Protein AF-0000000067514365 (afdb_homodimer)

InterPro domains:
  IPR003812 Fido domain [PF02661] (115-227)
  IPR003812 Fido domain [PS51459] (115-274)
  IPR025230 Domain of unknown function DUF4172 [PF13776] (6-87)
  IPR036388 Winged helix-like DNA-binding domain superfamily [G3DSA:1.10.10.10] (325-371)
  IPR036390 Winged helix DNA-binding domain superfamily [SSF46785] (273-370)
  IPR036597 Fido-like domain superfamily [G3DSA:1.10.3290.10] (51-293)
  IPR036597 Fido-like domain superfamily [SSF140931] (101-297)
  IPR040198 Fido domain-containing protein [PTHR13504] (6-370)

Nearest PDB structures (foldseek):
  8cil-assembly1_B  TM=9.320E-01  e=9.226E-26  Coxiella burnetii
  8cil-assembly1_A  TM=8.436E-01  e=1.107E-25  Coxiella burnetii
  3eqx-assembly1_B  TM=5.950E-01  e=3.677E-10  Shewanella oneidensis
  3eqx-assembly1_A  TM=6.154E-01  e=9.588E-10  Shewanella oneidensis
  3zcn-assembly2_B  TM=5.940E-01  e=2.867E-09  Shewanella oneidensis

Radius of gyration: 31.1 Å; Cα contacts (8 Å, |Δi|>4): 1027; chains: 2; bounding box: 82×91×63 Å

Sequence (752 aa):
MSEHLWIWQQPDWPFFSWDEERIAPLLRACAKAQGQLLGMSGAVAGDTGMQEVLDTLLQNIITSSAIEGEQLNVGSVRSSLARRLGIADKGKLSPRSEGLAELMLDAIRGHAQALDLQRLYDWHRWLFTAEDNSVSGRILAGQLRGDDPMQVVSGRLDRPKVHFEAPPRPVLSRQLDDFIDWFATSQNDQRLDPFIRAGIAHFWFLTLHPFDDGNGRLTRALTDLALAQGDQQAIRLFAMSASILDDRTGYYRVLEASQKSTTDITQWLEWFLRTLLSSIEHALARIERVLAKTRFWQLHTRDGLSAEQVKVLNRLLDGGERGFEEGLSAAQYQAVAKVSKATATRHLSALLANNCLVRLPGGGRSTRYQINWSALMSEHLWIWQQPDWPFFSWDEERIAPLLRACAKAQGQLLGMSGAVAGDTGMQEVLDTLLQNIITSSAIEGEQLNVGSVRSSLARRLGIADKGKLSPRSEGLAELMLDAIRGHAQALDLQRLYDWHRWLFTAEDNSVSGRILAGQLRGDDPMQVVSGRLDRPKVHFEAPPRPVLSRQLDDFIDWFATSQNDQRLDPFIRAGIAHFWFLTLHPFDDGNGRLTRALTDLALAQGDQQAIRLFAMSASILDDRTGYYRVLEASQKSTTDITQWLEWFLRTLLSSIEHALARIERVLAKTRFWQLHTRDGLSAEQVKVLNRLLDGGERGFEEGLSAAQYQAVAKVSKATATRHLSALLANNCLVRLPGGGRSTRYQINWSAL

Organism: Pseudomonas syringae pv. tomato (strain ATCC BAA-871 / DC3000) (NCBI:txid223283)

Foldseek 3Di:
DPPFDFQCRFPCPPPFDEDCVLQVVLLVLLVVLLVLLVVLLVVQDDPRSLVLLLVQLLLQLQLLCVLVVDGDDSQQLSQLLCVVSVHDDDTDHDQLSVLSNCLLCCLQVVLVDADDLQVLLSNQCSNQPPVNCVPDPNFPRSAFDDQDWDFDWDDDPVDIDTLATADGPVCLVVLVVVLSVCLVVVLPPPVDDLLVSLLSQLLSQLRNQGGPDDSSVSSLSNSLSSVSSVPSPSSSQWRLSNLCSVVSVVLSVLSSVQRSDYSHSHSSSSVSSVSSSVRSVVSVVQSVLVVLVVVLCVLCVPVPADPLLVQLLVLCSNDDPSNPPVFAFLVNSCVRSVDDSVVSVVNVVSCVVSQQWDWDPDDDRPIGIHGNSVVD/DPPFDFQCRFPCPPPFDEDCVLQVVLLVLLVVLLVLLVVLLVVQDDPRSLVLLLVQLLLQLQLLCVLVVDGDDSQQLSQLLCVVSVHDDDTDHDLLSVLSNCLLCCLQVVLVDADDLQVLLSNQCSNQPPVNCVPPPNFPRSAFDDQDWDFDWDDDPVDIDTLATADGPVCLVVLVVVLSVCLVVVLPPPVDDLLVSLLSQLLSQLRNQGGPDDSSVSSLSNSLSSVSSVPSPSSSQWRLSNLCSVVSVVLSVLSSVQRSDYSHSHSSSSVSSVSSSVRSVVSSVQSVLVVLVVVLCVLCVPVPADPLLVQLLVLCSNDDPSNPPVFAFLVNSCVRSVDDSVVSVVSVVSCVVSQQWDWDPDDDRPIGIHGNSVVD

Structure (mmCIF, N/CA/C/O backbone):
data_AF-0000000067514365-model_v1
#
loop_
_entity.id
_entity.type
_entity.pdbx_description
1 polymer 'Fic family protein'
#
loop_
_atom_site.group_PDB
_atom_site.id
_atom_site.type_symbol
_atom_site.label_atom_id
_atom_site.label_alt_id
_atom_site.label_comp_id
_atom_site.label_asym_id
_atom_site.label_entity_id
_atom_site.label_seq_id
_atom_site.pdbx_PDB_ins_code
_atom_site.Cartn_x
_atom_site.Cartn_y
_atom_site.Cartn_z
_atom_site.occupancy
_atom_site.B_iso_or_equiv
_atom_site.auth_seq_id
_atom_site.auth_comp_id
_atom_site.auth_asym_id
_atom_site.auth_atom_id
_atom_site.pdbx_PDB_model_num
ATOM 1 N N . MET A 1 1 ? -37.688 29.484 12.352 1 36.41 1 MET A N 1
ATOM 2 C CA . MET A 1 1 ? -36.312 29.031 12.258 1 36.41 1 MET A CA 1
ATOM 3 C C . MET A 1 1 ? -36.219 27.516 12.32 1 36.41 1 MET A C 1
ATOM 5 O O . MET A 1 1 ? -36.688 26.906 13.281 1 36.41 1 MET A O 1
ATOM 9 N N . SER A 1 2 ? -36.469 26.812 11.398 1 45.72 2 SER A N 1
ATOM 10 C CA . SER A 1 2 ? -36.719 25.375 11.344 1 45.72 2 SER A CA 1
ATOM 11 C C . SER A 1 2 ? -35.75 24.594 12.211 1 45.72 2 SER A C 1
ATOM 13 O O . SER A 1 2 ? -34.531 24.734 12.07 1 45.72 2 SER A O 1
ATOM 15 N N . GLU A 1 3 ? -36 24.172 13.469 1 59.94 3 GLU A N 1
ATOM 16 C CA . GLU A 1 3 ? -35.344 23.641 14.641 1 59.94 3 GLU A CA 1
ATOM 17 C C . GLU A 1 3 ? -34.594 22.359 14.305 1 59.94 3 GLU A C 1
ATOM 19 O O . GLU A 1 3 ? -35.188 21.281 14.219 1 59.94 3 GLU A O 1
ATOM 24 N N . HIS A 1 4 ? -33.625 22.359 13.391 1 77.62 4 HIS A N 1
ATOM 25 C CA . HIS A 1 4 ? -32.875 21.141 13.094 1 77.62 4 HIS A CA 1
ATOM 26 C C . HIS A 1 4 ? -32.188 20.594 14.344 1 77.62 4 HIS A C 1
ATOM 28 O O . HIS A 1 4 ? -31.828 21.344 15.242 1 77.62 4 HIS A O 1
ATOM 34 N N . LEU A 1 5 ? -32.469 19.312 14.492 1 89.62 5 LEU A N 1
ATOM 35 C CA . LEU A 1 5 ? -31.75 18.609 15.555 1 89.62 5 LEU A CA 1
ATOM 36 C C . LEU A 1 5 ? -30.281 18.422 15.203 1 89.62 5 LEU A C 1
ATOM 38 O O . LEU A 1 5 ? -29.953 18.047 14.086 1 89.62 5 LEU A O 1
ATOM 42 N N . TRP A 1 6 ? -29.516 18.859 16.125 1 94.62 6 TRP A N 1
ATOM 43 C CA . TRP A 1 6 ? -28.094 18.547 15.977 1 94.62 6 TRP A CA 1
ATOM 44 C C . TRP A 1 6 ? -27.859 17.047 16.109 1 94.62 6 TRP A C 1
ATOM 46 O O . TRP A 1 6 ? -28.656 16.328 16.734 1 94.62 6 TRP A O 1
ATOM 56 N N . ILE A 1 7 ? -26.797 16.547 15.578 1 96.62 7 ILE A N 1
ATOM 57 C CA . ILE A 1 7 ? -26.531 15.109 15.508 1 96.62 7 ILE A CA 1
ATOM 58 C C . ILE A 1 7 ? -26.5 14.516 16.922 1 96.62 7 ILE A C 1
ATOM 60 O O . ILE A 1 7 ? -26.953 13.391 17.141 1 96.62 7 ILE A O 1
ATOM 64 N N . TRP A 1 8 ? -25.984 15.273 17.922 1 96 8 TRP A N 1
ATOM 65 C CA . TRP A 1 8 ? -25.828 14.75 19.281 1 96 8 TRP A CA 1
ATOM 66 C C . TRP A 1 8 ? -27.188 14.648 19.969 1 96 8 TRP A C 1
ATOM 68 O O . TRP A 1 8 ? -27.297 14.047 21.047 1 96 8 TRP A O 1
ATOM 78 N N . GLN A 1 9 ? -28.203 15.18 19.359 1 95.44 9 GLN A N 1
ATOM 79 C CA . GLN A 1 9 ? -29.562 15.109 19.891 1 95.44 9 GLN A CA 1
ATOM 80 C C . GLN A 1 9 ? -30.344 13.953 19.266 1 95.44 9 GLN A C 1
ATOM 82 O O . GLN A 1 9 ? -31.469 13.672 19.656 1 95.44 9 GLN A O 1
ATOM 87 N N . GLN A 1 10 ? -29.734 13.297 18.266 1 95 10 GLN A N 1
ATOM 88 C CA . GLN A 1 10 ? -30.406 12.188 17.578 1 95 10 GLN A CA 1
ATOM 89 C C . GLN A 1 10 ? -30.5 10.961 18.484 1 95 10 GLN A C 1
ATOM 91 O O . GLN A 1 10 ? -29.594 10.711 19.297 1 95 10 GLN A O 1
ATOM 96 N N . PRO A 1 11 ? -31.453 10.172 18.297 1 93.56 11 PRO A N 1
ATOM 97 C CA . PRO A 1 11 ? -31.672 9.023 19.172 1 93.56 11 PRO A CA 1
ATOM 98 C C . PRO A 1 11 ? -30.547 7.996 19.109 1 93.56 11 PRO A C 1
ATOM 100 O O . PRO A 1 11 ? -30.219 7.352 20.109 1 93.56 11 PRO A O 1
ATOM 103 N N . ASP A 1 12 ? -29.906 7.805 18 1 95 12 ASP A N 1
ATOM 104 C CA . ASP A 1 12 ? -28.891 6.777 17.812 1 95 12 ASP A CA 1
ATOM 105 C C . ASP A 1 12 ? -27.5 7.301 18.172 1 95 12 ASP A C 1
ATOM 107 O O . ASP A 1 12 ? -26.5 6.586 18.047 1 95 12 ASP A O 1
ATOM 111 N N . TRP A 1 13 ? -27.453 8.602 18.672 1 95.81 13 TRP A N 1
ATOM 112 C CA . TRP A 1 13 ? -26.172 9.164 19.078 1 95.81 13 TRP A CA 1
ATOM 113 C C . TRP A 1 13 ? -25.609 8.422 20.281 1 95.81 13 TRP A C 1
ATOM 115 O O . TRP A 1 13 ? -26.328 8.133 21.234 1 95.81 13 TRP A O 1
ATOM 125 N N . PRO A 1 14 ? -24.2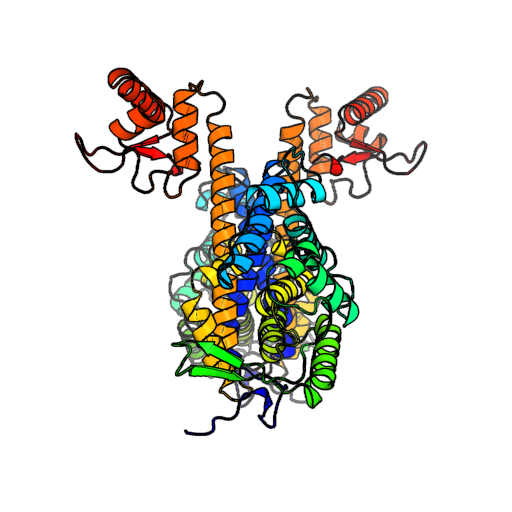81 8.023 20.094 1 96.88 14 PRO A N 1
ATOM 126 C CA . PRO A 1 14 ? -23.219 8.281 19.125 1 96.88 14 PRO A CA 1
ATOM 127 C C . PRO A 1 14 ? -22.891 7.07 18.25 1 96.88 14 PRO A C 1
ATOM 129 O O . PRO A 1 14 ? -21.734 6.828 17.938 1 96.88 14 PRO A O 1
ATOM 132 N N . PHE A 1 15 ? -23.906 6.207 18.016 1 97.12 15 PHE A N 1
ATOM 133 C CA . PHE A 1 15 ? -23.688 5.012 17.203 1 97.12 15 PHE A CA 1
ATOM 134 C C . PHE A 1 15 ? -23.703 5.355 15.727 1 97.12 15 PHE A C 1
ATOM 136 O O . PHE A 1 15 ? -24.766 5.348 15.094 1 97.12 15 PHE A O 1
ATOM 143 N N . PHE A 1 16 ? -22.578 5.48 15.125 1 97.88 16 PHE A N 1
ATOM 144 C CA . PHE A 1 16 ? -22.422 5.938 13.75 1 97.88 16 PHE A CA 1
ATOM 145 C C . PHE A 1 16 ? -22.609 4.781 12.773 1 97.88 16 PHE A C 1
ATOM 147 O O . PHE A 1 16 ? -22.281 3.633 13.094 1 97.88 16 PHE A O 1
ATOM 154 N N . SER A 1 17 ? -23.141 5.102 11.648 1 97.62 17 SER A N 1
ATOM 155 C CA . SER A 1 17 ? -23.25 4.184 10.523 1 97.62 17 SER A CA 1
ATOM 156 C C . SER A 1 17 ? -22.75 4.828 9.234 1 97.62 17 SER A C 1
ATOM 158 O O . SER A 1 17 ? -22.562 6.047 9.172 1 97.62 17 SER A O 1
ATOM 160 N N . TRP A 1 18 ? -22.453 3.971 8.219 1 97.56 18 TRP A N 1
ATOM 161 C CA . TRP A 1 18 ? -22.031 4.484 6.926 1 97.56 18 TRP A CA 1
ATOM 162 C C . TRP A 1 18 ? -22.266 3.449 5.828 1 97.56 18 TRP A C 1
ATOM 164 O O . TRP A 1 18 ? -22.438 2.264 6.113 1 97.56 18 TRP A O 1
ATOM 174 N N . ASP A 1 19 ? -22.312 3.938 4.641 1 96.75 19 ASP A N 1
ATOM 175 C CA . ASP A 1 19 ? -22.469 3.1 3.455 1 96.75 19 ASP A CA 1
ATOM 176 C C . ASP A 1 19 ? -21.141 2.436 3.074 1 96.75 19 ASP A C 1
ATOM 178 O O . ASP A 1 19 ? -20.281 3.066 2.461 1 96.75 19 ASP A O 1
ATOM 182 N N . GLU A 1 20 ? -21.047 1.169 3.303 1 94.19 20 GLU A N 1
ATOM 183 C CA . GLU A 1 20 ? -19.797 0.43 3.094 1 94.19 20 GLU A CA 1
ATOM 184 C C . GLU A 1 20 ? -19.406 0.421 1.621 1 94.19 20 GLU A C 1
ATOM 186 O O . GLU A 1 20 ? -18.219 0.476 1.291 1 94.19 20 GLU A O 1
ATOM 191 N N . GLU A 1 21 ? -20.328 0.314 0.742 1 92.19 21 GLU A N 1
ATOM 192 C CA . GLU A 1 21 ? -20.047 0.24 -0.69 1 92.19 21 GLU A CA 1
ATOM 193 C C . GLU A 1 21 ? -19.406 1.525 -1.194 1 92.19 21 GLU A C 1
ATOM 195 O O . GLU A 1 21 ? -18.562 1.491 -2.098 1 92.19 21 GLU A O 1
ATOM 200 N N . ARG A 1 22 ? -19.781 2.611 -0.624 1 94.75 22 ARG A N 1
ATOM 201 C CA . ARG A 1 22 ? -19.25 3.908 -1.03 1 94.75 22 ARG A CA 1
ATOM 202 C C . ARG A 1 22 ? -17.875 4.156 -0.415 1 94.75 22 ARG A C 1
ATOM 204 O O . ARG A 1 22 ? -17.047 4.836 -1.008 1 94.75 22 ARG A O 1
ATOM 211 N N . ILE A 1 23 ? -17.656 3.572 0.75 1 97.19 23 ILE A N 1
ATOM 212 C CA . ILE A 1 23 ? -16.469 3.885 1.534 1 97.19 23 ILE A CA 1
ATOM 213 C C . ILE A 1 23 ? -15.344 2.922 1.167 1 97.19 23 ILE A C 1
ATOM 215 O O . ILE A 1 23 ? -14.172 3.299 1.176 1 97.19 23 ILE A O 1
ATOM 219 N N . ALA A 1 24 ? -15.641 1.715 0.726 1 95.81 24 ALA A N 1
ATOM 220 C CA . ALA A 1 24 ? -14.688 0.618 0.565 1 95.81 24 ALA A CA 1
ATOM 221 C C . ALA A 1 24 ? -13.609 0.969 -0.461 1 95.81 24 ALA A C 1
ATOM 223 O O . ALA A 1 24 ? -12.422 0.778 -0.211 1 95.81 24 ALA A O 1
ATOM 224 N N . PRO A 1 25 ? -13.992 1.545 -1.65 1 95.5 25 PRO A N 1
ATOM 225 C CA . PRO A 1 25 ? -12.945 1.873 -2.621 1 95.5 25 PRO A CA 1
ATOM 226 C C . PRO A 1 25 ? -11.953 2.906 -2.09 1 95.5 25 PRO A C 1
ATOM 228 O O . PRO A 1 25 ? -10.766 2.852 -2.416 1 95.5 25 PRO A O 1
ATOM 231 N N . LEU A 1 26 ? -12.406 3.838 -1.289 1 97.81 26 LEU A N 1
ATOM 232 C CA . LEU A 1 26 ? -11.539 4.859 -0.713 1 97.81 26 LEU A CA 1
ATOM 233 C C . LEU A 1 26 ? -10.594 4.254 0.317 1 97.81 26 LEU A C 1
ATOM 235 O O . LEU A 1 26 ? -9.422 4.621 0.378 1 97.81 26 LEU A O 1
ATOM 239 N N . LEU A 1 27 ? -11.148 3.332 1.1 1 97.81 27 LEU A N 1
ATOM 240 C CA . LEU A 1 27 ? -10.312 2.65 2.084 1 97.81 27 LEU A CA 1
ATOM 241 C C . LEU A 1 27 ? -9.18 1.892 1.401 1 97.81 27 LEU A C 1
ATOM 243 O O . LEU A 1 27 ? -8.031 1.95 1.849 1 97.81 27 LEU A O 1
ATOM 247 N N . ARG A 1 28 ? -9.484 1.195 0.347 1 96.12 28 ARG A N 1
ATOM 248 C CA . ARG A 1 28 ? -8.484 0.444 -0.405 1 96.12 28 ARG A CA 1
ATOM 249 C C . ARG A 1 28 ? -7.414 1.37 -0.965 1 96.12 28 ARG A C 1
ATOM 251 O O . ARG A 1 28 ? -6.223 1.06 -0.898 1 96.12 28 ARG A O 1
ATOM 258 N N . ALA A 1 29 ? -7.828 2.459 -1.534 1 97.44 29 ALA A N 1
ATOM 259 C CA . ALA A 1 29 ? -6.895 3.42 -2.119 1 97.44 29 ALA A CA 1
ATOM 260 C C . ALA A 1 29 ? -5.965 3.998 -1.055 1 97.44 29 ALA A C 1
ATOM 262 O O . ALA A 1 29 ? -4.762 4.141 -1.284 1 97.44 29 ALA A O 1
ATOM 263 N N . CYS A 1 30 ? -6.547 4.34 0.088 1 98.44 30 CYS A N 1
ATOM 264 C CA . CYS A 1 30 ? -5.742 4.875 1.18 1 98.44 30 CYS A CA 1
ATOM 265 C C . CYS A 1 30 ? -4.719 3.852 1.661 1 98.44 30 CYS A C 1
ATOM 267 O O . CYS A 1 30 ? -3.553 4.184 1.87 1 98.44 30 CYS A O 1
ATOM 269 N N . ALA A 1 31 ? -5.164 2.631 1.837 1 97.88 31 ALA A N 1
ATOM 270 C CA . ALA A 1 31 ? -4.266 1.576 2.303 1 97.88 31 ALA A CA 1
ATOM 271 C C . ALA A 1 31 ? -3.125 1.353 1.315 1 97.88 31 ALA A C 1
ATOM 273 O O . ALA A 1 31 ? -1.961 1.259 1.714 1 97.88 31 ALA A O 1
ATOM 274 N N . LYS A 1 32 ? -3.455 1.241 0.048 1 97.69 32 LYS A N 1
ATOM 275 C CA . LYS A 1 32 ? -2.447 1.055 -0.992 1 97.69 32 LYS A CA 1
ATOM 276 C C . LYS A 1 32 ? -1.457 2.215 -1.012 1 97.69 32 LYS A C 1
ATOM 278 O O . LYS A 1 32 ? -0.244 2.002 -1.059 1 97.69 32 LYS A O 1
ATOM 283 N N . ALA A 1 33 ? -1.942 3.438 -0.991 1 98.06 33 ALA A N 1
ATOM 284 C CA . ALA A 1 33 ? -1.09 4.625 -1.004 1 98.06 33 ALA A CA 1
ATOM 285 C C . ALA A 1 33 ? -0.176 4.656 0.217 1 98.06 33 ALA A C 1
ATOM 287 O O . ALA A 1 33 ? 1.003 5.004 0.109 1 98.06 33 ALA A O 1
ATOM 288 N N . GLN A 1 34 ? -0.744 4.367 1.354 1 97.94 34 GLN A N 1
ATOM 289 C CA . GLN A 1 34 ? 0.055 4.324 2.574 1 97.94 34 GLN A CA 1
ATOM 290 C C . GLN A 1 34 ? 1.184 3.305 2.455 1 97.94 34 GLN A C 1
ATOM 292 O O . GLN A 1 34 ? 2.32 3.58 2.844 1 97.94 34 GLN A O 1
ATOM 297 N N . GLY A 1 35 ? 0.821 2.117 1.965 1 97.19 35 GLY A N 1
ATOM 298 C CA . GLY A 1 35 ? 1.851 1.119 1.72 1 97.19 35 GLY A CA 1
ATOM 299 C C . GLY A 1 35 ? 2.951 1.613 0.8 1 97.19 35 GLY A C 1
ATOM 300 O O . GLY A 1 35 ? 4.137 1.436 1.091 1 97.19 35 GLY A O 1
ATOM 301 N N . GLN A 1 36 ? 2.539 2.193 -0.277 1 96.75 36 GLN A N 1
ATOM 302 C CA . GLN A 1 36 ? 3.504 2.715 -1.238 1 96.75 36 GLN A CA 1
ATOM 303 C C . GLN A 1 36 ? 4.43 3.74 -0.589 1 96.75 36 GLN A C 1
ATOM 305 O O . GLN A 1 36 ? 5.637 3.736 -0.833 1 96.75 36 GLN A O 1
ATOM 310 N N . LEU A 1 37 ? 3.838 4.613 0.166 1 96.25 37 LEU A N 1
ATOM 311 C CA . LEU A 1 37 ? 4.602 5.633 0.877 1 96.25 37 LEU A CA 1
ATOM 312 C C . LEU A 1 37 ? 5.648 4.992 1.781 1 96.25 37 LEU A C 1
ATOM 314 O O . LEU A 1 37 ? 6.812 5.406 1.78 1 96.25 37 LEU A O 1
ATOM 318 N N . LEU A 1 38 ? 5.281 3.992 2.529 1 94.75 38 LEU A N 1
ATOM 319 C CA . LEU A 1 38 ? 6.191 3.277 3.42 1 94.75 38 LEU A CA 1
ATOM 320 C C . LEU A 1 38 ? 7.316 2.619 2.631 1 94.75 38 LEU A C 1
ATOM 322 O O . LEU A 1 38 ? 8.484 2.701 3.021 1 94.75 38 LEU A O 1
ATOM 326 N N . GLY A 1 39 ? 6.91 1.996 1.549 1 93.31 39 GLY A N 1
ATOM 327 C CA . GLY A 1 39 ? 7.91 1.355 0.709 1 93.31 39 GLY A CA 1
ATOM 328 C C . GLY A 1 39 ? 8.938 2.326 0.156 1 93.31 39 GLY A C 1
ATOM 329 O O . GLY A 1 39 ? 10.133 2.039 0.154 1 93.31 39 GLY A O 1
ATOM 330 N N . MET A 1 40 ? 8.523 3.438 -0.254 1 91.69 40 MET A N 1
ATOM 331 C CA . MET A 1 40 ? 9.398 4.434 -0.865 1 91.69 40 MET A CA 1
ATOM 332 C C . MET A 1 40 ? 10.273 5.105 0.187 1 91.69 40 MET A C 1
ATOM 334 O O . MET A 1 40 ? 11.422 5.465 -0.091 1 91.69 40 MET A O 1
ATOM 338 N N . SER A 1 41 ? 9.688 5.305 1.347 1 89.31 41 SER A N 1
ATOM 339 C CA . SER A 1 41 ? 10.398 6.023 2.398 1 89.31 41 SER A CA 1
ATOM 340 C C . SER A 1 41 ? 11.648 5.273 2.834 1 89.31 41 SER A C 1
ATOM 342 O O . SER A 1 41 ? 12.625 5.883 3.271 1 89.31 41 SER A O 1
ATOM 344 N N . GLY A 1 42 ? 11.609 4.004 2.697 1 82.25 42 GLY A N 1
ATOM 345 C CA . GLY A 1 42 ? 12.773 3.205 3.047 1 82.25 42 GLY A CA 1
ATOM 346 C C . GLY A 1 42 ? 13.984 3.494 2.176 1 82.25 42 GLY A C 1
ATOM 347 O O . GLY A 1 42 ? 15.117 3.258 2.586 1 82.25 42 GLY A O 1
ATOM 348 N N . ALA A 1 43 ? 13.758 4.008 1.077 1 78.88 43 ALA A N 1
ATOM 349 C CA . ALA A 1 43 ? 14.828 4.293 0.125 1 78.88 43 ALA A CA 1
ATOM 350 C C . ALA A 1 43 ? 15.477 5.645 0.41 1 78.88 43 ALA A C 1
ATOM 352 O O . ALA A 1 43 ? 16.562 5.941 -0.095 1 78.88 43 ALA A O 1
ATOM 353 N N . VAL A 1 44 ? 14.727 6.449 1.171 1 78.38 44 VAL A N 1
ATOM 354 C CA . VAL A 1 44 ? 15.281 7.746 1.548 1 78.38 44 VAL A CA 1
ATOM 355 C C . VAL A 1 44 ? 16.156 7.59 2.797 1 78.38 44 VAL A C 1
ATOM 357 O O . VAL A 1 44 ? 15.664 7.16 3.846 1 78.38 44 VAL A O 1
ATOM 360 N N . ALA A 1 45 ? 17.328 7.504 2.717 1 68.44 45 ALA A N 1
ATOM 361 C CA . ALA A 1 45 ? 18.234 7.105 3.789 1 68.44 45 ALA A CA 1
ATOM 362 C C . ALA A 1 45 ? 18.906 8.32 4.43 1 68.44 45 ALA A C 1
ATOM 364 O O . ALA A 1 45 ? 18.953 9.398 3.822 1 68.44 45 ALA A O 1
ATOM 365 N N . GLY A 1 46 ? 19.188 8.148 5.723 1 74.94 46 GLY A N 1
ATOM 366 C CA . GLY A 1 46 ? 20.125 9.023 6.41 1 74.94 46 GLY A CA 1
ATOM 367 C C . GLY A 1 46 ? 19.516 10.375 6.773 1 74.94 46 GLY A C 1
ATOM 368 O O . GLY A 1 46 ? 18.406 10.445 7.281 1 74.94 46 GLY A O 1
ATOM 369 N N . ASP A 1 47 ? 20.25 11.367 6.586 1 78.06 47 ASP A N 1
ATOM 370 C CA . ASP A 1 47 ? 19.938 12.742 6.965 1 78.06 47 ASP A CA 1
ATOM 371 C C . ASP A 1 47 ? 18.781 13.297 6.148 1 78.06 47 ASP A C 1
ATOM 373 O O . ASP A 1 47 ? 17.953 14.055 6.664 1 78.06 47 ASP A O 1
ATOM 377 N N . THR A 1 48 ? 18.672 12.812 4.992 1 82.81 48 THR A N 1
ATOM 378 C CA . THR A 1 48 ? 17.594 13.289 4.125 1 82.81 48 THR A CA 1
ATOM 379 C C . THR A 1 48 ? 16.234 12.82 4.641 1 82.81 48 THR A C 1
ATOM 381 O O . THR A 1 48 ? 15.266 13.578 4.621 1 82.81 48 THR A O 1
ATOM 384 N N . GLY A 1 49 ? 16.25 11.664 5.129 1 85.94 49 GLY A N 1
ATOM 385 C CA . GLY A 1 49 ? 15.016 11.133 5.688 1 85.94 49 GLY A CA 1
ATOM 386 C C . GLY A 1 49 ? 14.555 11.867 6.934 1 85.94 49 GLY A C 1
ATOM 387 O O . GLY A 1 49 ? 13.367 12.164 7.082 1 85.94 49 GLY A O 1
ATOM 388 N N . MET A 1 50 ? 15.477 12.203 7.762 1 88.06 50 MET A N 1
ATOM 389 C CA . MET A 1 50 ? 15.164 12.914 9 1 88.06 50 MET A CA 1
ATOM 390 C C . MET A 1 50 ? 14.648 14.32 8.703 1 88.06 50 MET A C 1
ATOM 392 O O . MET A 1 50 ? 13.734 14.797 9.375 1 88.06 50 MET A O 1
ATOM 396 N N . GLN A 1 51 ? 15.219 14.898 7.762 1 89.88 51 GLN A N 1
ATOM 397 C CA . GLN A 1 51 ? 14.789 16.234 7.367 1 89.88 51 GLN A CA 1
ATOM 398 C C . GLN A 1 51 ? 13.375 16.203 6.793 1 89.88 51 GLN A C 1
ATOM 400 O O . GLN A 1 51 ? 12.586 17.125 7.031 1 89.88 51 GLN A O 1
ATOM 405 N N . GLU A 1 52 ? 13.125 15.172 6.059 1 90.62 52 GLU A N 1
ATOM 406 C CA . GLU A 1 52 ? 11.789 15.039 5.492 1 90.62 52 GLU A CA 1
ATOM 407 C C . GLU A 1 52 ? 10.734 14.891 6.586 1 90.62 52 GLU A C 1
ATOM 409 O O . GLU A 1 52 ? 9.641 15.445 6.48 1 90.62 52 GLU A O 1
ATOM 414 N N . VAL A 1 53 ? 11.047 14.148 7.59 1 93.25 53 VAL A N 1
ATOM 415 C CA . VAL A 1 53 ? 10.148 13.961 8.719 1 93.25 53 VAL A CA 1
ATOM 416 C C . VAL A 1 53 ? 9.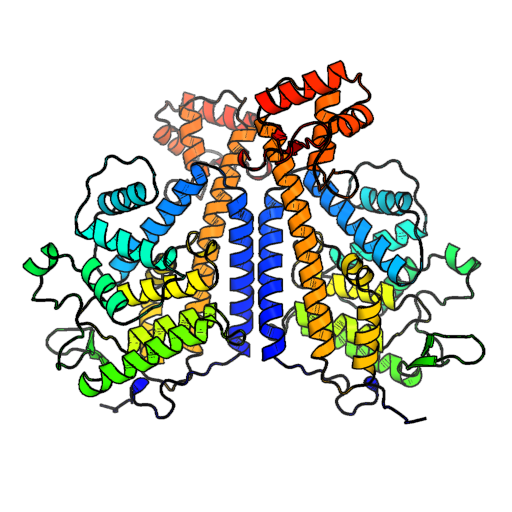93 15.289 9.438 1 93.25 53 VAL A C 1
ATOM 418 O O . VAL A 1 53 ? 8.797 15.656 9.742 1 93.25 53 VAL A O 1
ATOM 421 N N . LEU A 1 54 ? 11.016 15.984 9.703 1 95.12 54 LEU A N 1
ATOM 422 C CA . LEU A 1 54 ? 10.945 17.297 10.352 1 95.12 54 LEU A CA 1
ATOM 423 C C . LEU A 1 54 ? 10.039 18.234 9.57 1 95.12 54 LEU A C 1
ATOM 425 O O . LEU A 1 54 ? 9.148 18.859 10.148 1 95.12 54 LEU A O 1
ATOM 429 N N . ASP A 1 55 ? 10.234 18.281 8.305 1 94.38 55 ASP A N 1
ATOM 430 C CA . ASP A 1 55 ? 9.469 19.188 7.457 1 94.38 55 ASP A CA 1
ATOM 431 C C . ASP A 1 55 ? 7.984 18.797 7.461 1 94.38 55 ASP A C 1
ATOM 433 O O . ASP A 1 55 ? 7.117 19.672 7.441 1 94.38 55 ASP A O 1
ATOM 437 N N . THR A 1 56 ? 7.715 17.562 7.438 1 95.94 56 THR A N 1
ATOM 438 C CA . THR A 1 56 ? 6.34 17.078 7.434 1 95.94 56 THR A CA 1
ATOM 439 C C . THR A 1 56 ? 5.633 17.453 8.734 1 95.94 56 THR A C 1
ATOM 441 O O . THR A 1 56 ? 4.508 17.953 8.711 1 95.94 56 THR A O 1
ATOM 444 N N . LEU A 1 57 ? 6.281 17.219 9.867 1 96.88 57 LEU A N 1
ATOM 445 C CA . LEU A 1 57 ? 5.691 17.547 11.164 1 96.88 57 LEU A CA 1
ATOM 446 C C . LEU A 1 57 ? 5.496 19.047 11.312 1 96.88 57 LEU A C 1
ATOM 448 O O . LEU A 1 57 ? 4.477 19.5 11.844 1 96.88 57 LEU A O 1
ATOM 452 N N . LEU A 1 58 ? 6.512 19.766 10.836 1 97.38 58 LEU A N 1
ATOM 453 C CA . LEU A 1 58 ? 6.41 21.219 10.844 1 97.38 58 LEU A CA 1
ATOM 454 C C . LEU A 1 58 ? 5.188 21.688 10.055 1 97.38 58 LEU A C 1
ATOM 456 O O . LEU A 1 58 ? 4.402 22.5 10.539 1 97.38 58 LEU A O 1
ATOM 460 N N . GLN A 1 59 ? 5.059 21.125 8.891 1 97.19 59 GLN A N 1
ATOM 461 C CA . GLN A 1 59 ? 3.928 21.484 8.039 1 97.19 59 GLN A CA 1
ATOM 462 C C . GLN A 1 59 ? 2.602 21.156 8.719 1 97.19 59 GLN A C 1
ATOM 464 O O . GLN A 1 59 ? 1.644 21.938 8.617 1 97.19 59 GLN A O 1
ATOM 469 N N . ASN A 1 60 ? 2.527 20.031 9.352 1 97.44 60 ASN A N 1
ATOM 470 C CA . ASN A 1 60 ? 1.317 19.609 10.055 1 97.44 60 ASN A CA 1
ATOM 471 C C . ASN A 1 60 ? 0.921 20.625 11.133 1 97.44 60 ASN A C 1
ATOM 473 O O . ASN A 1 60 ? -0.241 21.031 11.211 1 97.44 60 ASN A O 1
ATOM 477 N N . ILE A 1 61 ? 1.882 21.094 11.914 1 97.69 61 ILE A N 1
ATOM 478 C CA . ILE A 1 61 ? 1.639 22.031 13.008 1 97.69 61 ILE A CA 1
ATOM 479 C C . ILE A 1 61 ? 1.205 23.375 12.438 1 97.69 61 ILE A C 1
ATOM 481 O O . ILE A 1 61 ? 0.203 23.953 12.875 1 97.69 61 ILE A O 1
ATOM 485 N N . ILE A 1 62 ? 1.941 23.875 11.477 1 97.94 62 ILE A N 1
ATOM 486 C CA . ILE A 1 62 ? 1.714 25.203 10.914 1 97.94 62 ILE A CA 1
ATOM 487 C C . ILE A 1 62 ? 0.333 25.25 10.266 1 97.94 62 ILE A C 1
ATOM 489 O O . ILE A 1 62 ? -0.424 26.203 10.477 1 97.94 62 ILE A O 1
ATOM 493 N N . THR A 1 63 ? 0.015 24.234 9.523 1 98.31 63 THR A N 1
ATOM 494 C CA . THR A 1 63 ? -1.236 24.266 8.773 1 98.31 63 THR A CA 1
ATOM 495 C C . THR A 1 63 ? -2.424 24 9.695 1 98.31 63 THR A C 1
ATOM 497 O O . THR A 1 63 ? -3.514 24.531 9.484 1 98.31 63 THR A O 1
ATOM 500 N N . SER A 1 64 ? -2.254 23.172 10.711 1 98.12 64 SER A N 1
ATOM 501 C CA . SER A 1 64 ? -3.307 23 11.703 1 98.12 64 SER A CA 1
ATOM 502 C C . SER A 1 64 ? -3.686 24.328 12.344 1 98.12 64 SER A C 1
ATOM 504 O O . SER A 1 64 ? -4.871 24.625 12.523 1 98.12 64 SER A O 1
ATOM 506 N N . SER A 1 65 ? -2.725 25.141 12.719 1 96.81 65 SER A N 1
ATOM 507 C CA . SER A 1 65 ? -2.965 26.453 13.312 1 96.81 65 SER A CA 1
ATOM 508 C C . SER A 1 65 ? -3.582 27.406 12.297 1 96.81 65 SER A C 1
ATOM 510 O O . SER A 1 65 ? -4.449 28.203 12.648 1 96.81 65 SER A O 1
ATOM 512 N N . ALA A 1 66 ? -3.139 27.266 11.078 1 97.5 66 ALA A N 1
ATOM 513 C CA . ALA A 1 66 ? -3.635 28.141 10.016 1 97.5 66 ALA A CA 1
ATOM 514 C C . ALA A 1 66 ? -5.113 27.891 9.742 1 97.5 66 ALA A C 1
ATOM 516 O O . ALA A 1 66 ? -5.855 28.812 9.398 1 97.5 66 ALA A O 1
ATOM 517 N N . ILE A 1 67 ? -5.578 26.672 9.852 1 97.38 67 ILE A N 1
ATOM 518 C CA . ILE A 1 67 ? -6.984 26.328 9.68 1 97.38 67 ILE A CA 1
ATOM 519 C C . ILE A 1 67 ? -7.836 27.156 10.641 1 97.38 67 ILE A C 1
ATOM 521 O O . ILE A 1 67 ? -8.953 27.547 10.305 1 97.38 67 ILE A O 1
ATOM 525 N N . GLU A 1 68 ? -7.293 27.516 11.836 1 94.38 68 GLU A N 1
ATOM 526 C CA . GLU A 1 68 ? -7.996 28.297 12.844 1 94.38 68 GLU A CA 1
ATOM 527 C C . GLU A 1 68 ? -7.754 29.797 12.648 1 94.38 68 GLU A C 1
ATOM 529 O O . GLU A 1 68 ? -8.18 30.609 13.469 1 94.38 68 GLU A O 1
ATOM 534 N N . GLY A 1 69 ? -6.953 30.141 11.664 1 93.62 69 GLY A N 1
ATOM 535 C CA . GLY A 1 69 ? -6.66 31.547 11.406 1 93.62 69 GLY A CA 1
ATOM 536 C C . GLY A 1 69 ? -5.457 32.062 12.18 1 93.62 69 GLY A C 1
ATOM 537 O O . GLY A 1 69 ? -5.219 33.25 12.242 1 93.62 69 GLY A O 1
ATOM 538 N N . GLU A 1 70 ? -4.719 31.172 12.773 1 92.12 70 GLU A N 1
ATOM 539 C CA . GLU A 1 70 ? -3.547 31.562 13.555 1 92.12 70 GLU A CA 1
ATOM 540 C C . GLU A 1 70 ? -2.266 31.406 12.742 1 92.12 70 GLU A C 1
ATOM 542 O O . GLU A 1 70 ? -2.084 30.406 12.047 1 92.12 70 GLU A O 1
ATOM 547 N N . GLN A 1 71 ? -1.412 32.375 12.867 1 93.25 71 GLN A N 1
ATOM 548 C CA . GLN A 1 71 ? -0.101 32.312 12.227 1 93.25 71 GLN A CA 1
ATOM 549 C C . GLN A 1 71 ? 1.004 32.094 13.258 1 93.25 71 GLN A C 1
ATOM 551 O O . GLN A 1 71 ? 1.051 32.781 14.281 1 93.25 71 GLN A O 1
ATOM 556 N N . LEU A 1 72 ? 1.822 31.156 12.977 1 94.31 72 LEU A N 1
ATOM 557 C CA . LEU A 1 72 ? 2.922 30.812 13.875 1 94.31 72 LEU A CA 1
ATOM 558 C C . LEU A 1 72 ? 4.258 31.266 13.297 1 94.31 72 LEU A C 1
ATOM 560 O O . LEU A 1 72 ? 4.371 31.484 12.086 1 94.31 72 LEU A O 1
ATOM 564 N N . ASN A 1 73 ? 5.125 31.469 14.172 1 94.75 73 ASN A N 1
ATOM 565 C CA . ASN A 1 73 ? 6.508 31.641 13.742 1 94.75 73 ASN A CA 1
ATOM 566 C C . ASN A 1 73 ? 7.125 30.312 13.305 1 94.75 73 ASN A C 1
ATOM 568 O O . ASN A 1 73 ? 7.523 29.5 14.141 1 94.75 73 ASN A O 1
ATOM 572 N N . VAL A 1 74 ? 7.305 30.172 12.039 1 95.62 74 VAL A N 1
ATOM 573 C CA . VAL A 1 74 ? 7.727 28.906 11.43 1 95.62 74 VAL A CA 1
ATOM 574 C C . VAL A 1 74 ? 9.109 28.516 11.953 1 95.62 74 VAL A C 1
ATOM 576 O O . VAL A 1 74 ? 9.352 27.359 12.281 1 95.62 74 VAL A O 1
ATOM 579 N N . GLY A 1 75 ? 9.984 29.453 12.016 1 95.88 75 GLY A N 1
ATOM 580 C CA . GLY A 1 75 ? 11.336 29.188 12.484 1 95.88 75 GLY A CA 1
ATOM 581 C C . GLY A 1 75 ? 11.391 28.656 13.906 1 95.88 75 GLY A C 1
ATOM 582 O O . GLY A 1 75 ? 12.125 27.719 14.195 1 95.88 75 GLY A O 1
ATOM 583 N N . SER A 1 76 ? 10.594 29.281 14.742 1 95.31 76 SER A N 1
ATOM 584 C CA . SER A 1 76 ? 10.555 28.859 16.141 1 95.31 76 SER A CA 1
ATOM 585 C C . SER A 1 76 ? 10.008 27.438 16.281 1 95.31 76 SER A C 1
ATOM 587 O O . SER A 1 76 ? 10.555 26.625 17.031 1 95.31 76 SER A O 1
ATOM 589 N N . VAL A 1 77 ? 8.969 27.172 15.578 1 96.62 77 VAL A N 1
ATOM 590 C CA . VAL A 1 77 ? 8.375 25.828 15.633 1 96.62 77 VAL A CA 1
ATOM 591 C C . VAL A 1 77 ? 9.359 24.797 15.078 1 96.62 77 VAL A C 1
ATOM 593 O O . VAL A 1 77 ? 9.5 23.719 15.641 1 96.62 77 VAL A O 1
ATOM 596 N N . ARG A 1 78 ? 10 25.109 13.977 1 97 78 ARG A N 1
ATOM 597 C CA . ARG A 1 78 ? 10.992 24.219 13.375 1 97 78 ARG A CA 1
ATOM 598 C C . ARG A 1 78 ? 12.102 23.891 14.367 1 97 78 ARG A C 1
ATOM 600 O O . ARG A 1 78 ? 12.5 22.719 14.5 1 97 78 ARG A O 1
ATOM 607 N N . SER A 1 79 ? 12.586 24.891 15.008 1 96.44 79 SER A N 1
ATOM 608 C CA . SER A 1 79 ? 13.68 24.703 15.961 1 96.44 79 SER A CA 1
ATOM 609 C C . SER A 1 79 ? 13.258 23.812 17.125 1 96.44 79 SER A C 1
ATOM 611 O O . SER A 1 79 ? 14.016 22.953 17.562 1 96.44 79 SER A O 1
ATOM 613 N N . SER A 1 80 ? 12.062 24.125 17.625 1 96.06 80 SER A N 1
ATOM 614 C CA . SER A 1 80 ? 11.547 23.297 18.719 1 96.06 80 SER A CA 1
ATOM 615 C C . SER A 1 80 ? 11.445 21.828 18.312 1 96.06 80 SER A C 1
ATOM 617 O O . SER A 1 80 ? 11.828 20.938 19.062 1 96.06 80 SER A O 1
ATOM 619 N N . LEU A 1 81 ? 10.984 21.578 17.109 1 96.06 81 LEU A N 1
ATOM 620 C CA . LEU A 1 81 ? 10.836 20.219 16.594 1 96.06 81 LEU A CA 1
ATOM 621 C C . LEU A 1 81 ? 12.195 19.578 16.344 1 96.06 81 LEU A C 1
ATOM 623 O O . LEU A 1 81 ? 12.414 18.406 16.703 1 96.06 81 LEU A O 1
ATOM 627 N N . ALA A 1 82 ? 13.078 20.297 15.695 1 95.88 82 ALA A N 1
ATOM 628 C CA . ALA A 1 82 ? 14.414 19.797 15.367 1 95.88 82 ALA A CA 1
ATOM 629 C C . ALA A 1 82 ? 15.133 19.312 16.609 1 95.88 82 ALA A C 1
ATOM 631 O O . ALA A 1 82 ? 15.719 18.219 16.609 1 95.88 82 ALA A O 1
ATOM 632 N N . ARG A 1 83 ? 15.102 20.047 17.656 1 94.19 83 ARG A N 1
ATOM 633 C CA . ARG A 1 83 ? 15.75 19.688 18.906 1 94.19 83 ARG A CA 1
ATOM 634 C C . ARG A 1 83 ? 15.188 18.375 19.469 1 94.19 83 ARG A C 1
ATOM 636 O O . ARG A 1 83 ? 15.938 17.516 19.922 1 94.19 83 ARG A O 1
ATOM 643 N N . ARG A 1 84 ? 13.977 18.297 19.438 1 93.06 84 ARG A N 1
ATOM 644 C CA . ARG A 1 84 ? 13.312 17.125 19.984 1 93.06 84 ARG A CA 1
ATOM 645 C C . ARG A 1 84 ? 13.555 15.891 19.125 1 93.06 84 ARG A C 1
ATOM 647 O O . ARG A 1 84 ? 13.469 14.758 19.594 1 93.06 84 ARG A O 1
ATOM 654 N N . LEU A 1 85 ? 13.82 16.125 17.844 1 92 85 LEU A N 1
ATOM 655 C CA . LEU A 1 85 ? 14.102 15.031 16.922 1 92 85 LEU A CA 1
ATOM 656 C C . LEU A 1 85 ? 15.594 14.711 16.906 1 92 85 LEU A C 1
ATOM 658 O O . LEU A 1 85 ? 16.031 13.812 16.188 1 92 85 LEU A O 1
ATOM 662 N N . GLY A 1 86 ? 16.359 15.469 17.625 1 90.38 86 GLY A N 1
ATOM 663 C CA . GLY A 1 86 ? 17.797 15.242 17.688 1 90.38 86 GLY A CA 1
ATOM 664 C C . GLY A 1 86 ? 18.547 15.836 16.516 1 90.38 86 GLY A C 1
ATOM 665 O O . GLY A 1 86 ? 19.625 15.359 16.156 1 90.38 86 GLY A O 1
ATOM 666 N N . ILE A 1 87 ? 17.953 16.766 15.867 1 90.31 87 ILE A N 1
ATOM 667 C CA . ILE A 1 87 ? 18.578 17.453 14.75 1 90.31 87 ILE A CA 1
ATOM 668 C C . ILE A 1 87 ? 19.234 18.75 15.242 1 90.31 87 ILE A C 1
ATOM 670 O O . ILE A 1 87 ? 18.625 19.516 15.992 1 90.31 87 ILE A O 1
ATOM 674 N N . ALA A 1 88 ? 20.438 18.953 14.844 1 84.31 88 ALA A N 1
ATOM 675 C CA . ALA A 1 88 ? 21.156 20.156 15.25 1 84.31 88 ALA A CA 1
ATOM 676 C C . ALA A 1 88 ? 20.422 21.422 14.781 1 84.31 88 ALA A C 1
ATOM 678 O O . ALA A 1 88 ? 20.062 21.516 13.609 1 84.31 88 ALA A O 1
ATOM 679 N N . ASP A 1 89 ? 20.141 22.266 15.703 1 86.75 89 ASP A N 1
ATOM 680 C CA . ASP A 1 89 ? 19.422 23.5 15.414 1 86.75 89 ASP A CA 1
ATOM 681 C C . ASP A 1 89 ? 19.781 24.594 16.422 1 86.75 89 ASP A C 1
ATOM 683 O O . ASP A 1 89 ? 19.922 24.328 17.609 1 86.75 89 ASP A O 1
ATOM 687 N N . LYS A 1 90 ? 20.031 25.828 15.953 1 87.56 90 LYS A N 1
ATOM 688 C CA . LYS A 1 90 ? 20.453 26.938 16.812 1 87.56 90 LYS A CA 1
ATOM 689 C C . LYS A 1 90 ? 19.391 28.031 16.875 1 87.56 90 LYS A C 1
ATOM 691 O O . LYS A 1 90 ? 19.656 29.141 17.328 1 87.56 90 LYS A O 1
ATOM 696 N N . GLY A 1 91 ? 18.297 27.672 16.469 1 89.44 91 GLY A N 1
ATOM 697 C CA . GLY A 1 91 ? 17.266 28.688 16.406 1 89.44 91 GLY A CA 1
ATOM 698 C C . GLY A 1 91 ? 16.625 28.984 17.75 1 89.44 91 GLY A C 1
ATOM 699 O O . GLY A 1 91 ? 16.906 28.312 18.734 1 89.44 91 GLY A O 1
ATOM 700 N N . LYS A 1 92 ? 15.805 30.016 17.797 1 90.94 92 LYS A N 1
ATOM 701 C CA . LYS A 1 92 ? 15.164 30.469 19.031 1 90.94 92 LYS A CA 1
ATOM 702 C C . LYS A 1 92 ? 13.891 29.656 19.312 1 90.94 92 LYS A C 1
ATOM 704 O O . LYS A 1 92 ? 13.141 29.328 18.391 1 90.94 92 LYS A O 1
ATOM 709 N N . LEU A 1 93 ? 13.711 29.422 20.531 1 91.5 93 LEU A N 1
ATOM 710 C CA . LEU A 1 93 ? 12.539 28.703 20.984 1 91.5 93 LEU A CA 1
ATOM 711 C C . LEU A 1 93 ? 11.539 29.641 21.656 1 91.5 93 LEU A C 1
ATOM 713 O O . LEU A 1 93 ? 11.914 30.719 22.125 1 91.5 93 LEU A O 1
ATOM 717 N N . SER A 1 94 ? 10.336 29.359 21.562 1 91.44 94 SER A N 1
ATOM 718 C CA . SER A 1 94 ? 9.281 30.031 22.312 1 91.44 94 SER A CA 1
ATOM 719 C C . SER A 1 94 ? 8.43 29.031 23.078 1 91.44 94 SER A C 1
ATOM 721 O O . SER A 1 94 ? 8.328 27.859 22.688 1 91.44 94 SER A O 1
ATOM 723 N N . PRO A 1 95 ? 7.863 29.484 24.156 1 91.44 95 PRO A N 1
ATOM 724 C CA . PRO A 1 95 ? 6.988 28.578 24.891 1 91.44 95 PRO A CA 1
ATOM 725 C C . PRO A 1 95 ? 5.863 28 24.031 1 91.44 95 PRO A C 1
ATOM 727 O O . PRO A 1 95 ? 5.539 26.828 24.156 1 91.44 95 PRO A O 1
ATOM 730 N N . ARG A 1 96 ? 5.34 28.828 23.219 1 92.19 96 ARG A N 1
ATOM 731 C CA . ARG A 1 96 ? 4.266 28.391 22.344 1 92.19 96 ARG A CA 1
ATOM 732 C C . ARG A 1 96 ? 4.754 27.328 21.375 1 92.19 96 ARG A C 1
ATOM 734 O O . ARG A 1 96 ? 4.105 26.281 21.188 1 92.19 96 ARG A O 1
ATOM 741 N N . SER A 1 97 ? 5.875 27.625 20.734 1 94 97 SER A N 1
ATOM 742 C CA . SER A 1 97 ? 6.434 26.656 19.797 1 94 97 SER A CA 1
ATOM 743 C C . SER A 1 97 ? 6.789 25.344 20.484 1 94 97 SER A C 1
ATOM 745 O O . SER A 1 97 ? 6.598 24.266 19.922 1 94 97 SER A O 1
ATOM 747 N N . GLU A 1 98 ? 7.25 25.406 21.688 1 95.38 98 GLU A N 1
ATOM 748 C CA . GLU A 1 98 ? 7.594 24.219 22.453 1 95.38 98 GLU A CA 1
ATOM 749 C C . GLU A 1 98 ? 6.344 23.406 22.797 1 95.38 98 GLU A C 1
ATOM 751 O O . GLU A 1 98 ? 6.359 22.172 22.719 1 95.38 98 GLU A O 1
ATOM 756 N N . GLY A 1 99 ? 5.316 24.125 23.188 1 96 99 GLY A N 1
ATOM 757 C CA . GLY A 1 99 ? 4.062 23.453 23.484 1 96 99 GLY A CA 1
ATOM 758 C C . GLY A 1 99 ? 3.49 22.719 22.281 1 96 99 GLY A C 1
ATOM 759 O O . GLY A 1 99 ? 3.049 21.578 22.406 1 96 99 GLY A O 1
ATOM 760 N N . LEU A 1 100 ? 3.527 23.344 21.188 1 96.69 100 LEU A N 1
ATOM 761 C CA . LEU A 1 100 ? 3.004 22.75 19.953 1 96.69 100 LEU A CA 1
ATOM 762 C C . LEU A 1 100 ? 3.832 21.547 19.531 1 96.69 100 LEU A C 1
ATOM 764 O O . LEU A 1 100 ? 3.279 20.531 19.109 1 96.69 100 LEU A O 1
ATOM 768 N N . ALA A 1 101 ? 5.133 21.672 19.594 1 96.75 101 ALA A N 1
ATOM 769 C CA . ALA A 1 101 ? 6.02 20.562 19.266 1 96.75 101 ALA A CA 1
ATOM 770 C C . ALA A 1 101 ? 5.777 19.359 20.188 1 96.75 101 ALA A C 1
ATOM 772 O O . ALA A 1 101 ? 5.738 18.219 19.734 1 96.75 101 ALA A O 1
ATOM 773 N N . GLU A 1 102 ? 5.602 19.688 21.453 1 96.62 102 GLU A N 1
ATOM 774 C CA . GLU A 1 102 ? 5.344 18.625 22.438 1 96.62 102 GLU A CA 1
ATOM 775 C C . GLU A 1 102 ? 4.023 17.922 22.141 1 96.62 102 GLU A C 1
ATOM 777 O O . GLU A 1 102 ? 3.947 16.688 22.203 1 96.62 102 GLU A O 1
ATOM 782 N N . LEU A 1 103 ? 3.014 18.703 21.891 1 97.44 103 LEU A N 1
ATOM 783 C CA . LEU A 1 103 ? 1.705 18.141 21.562 1 97.44 103 LEU A CA 1
ATOM 784 C C . LEU A 1 103 ? 1.797 17.188 20.375 1 97.44 103 LEU A C 1
ATOM 786 O O . LEU A 1 103 ? 1.309 16.062 20.438 1 97.44 103 LEU A O 1
ATOM 790 N N . MET A 1 104 ? 2.447 17.625 19.344 1 96.88 104 MET A N 1
ATOM 791 C CA . MET A 1 104 ? 2.568 16.844 18.109 1 96.88 104 MET A CA 1
ATOM 792 C C . MET A 1 104 ? 3.338 15.547 18.375 1 96.88 104 MET A C 1
ATOM 794 O O . MET A 1 104 ? 2.906 14.469 17.969 1 96.88 104 MET A O 1
ATOM 798 N N . LEU A 1 105 ? 4.438 15.641 19.047 1 96.75 105 LEU A N 1
ATOM 799 C CA . LEU A 1 105 ? 5.281 14.477 19.297 1 96.75 105 LEU A CA 1
ATOM 800 C C . LEU A 1 105 ? 4.613 13.508 20.266 1 96.75 105 LEU A C 1
ATOM 802 O O . LEU A 1 105 ? 4.762 12.289 20.125 1 96.75 105 LEU A O 1
ATOM 806 N N . ASP A 1 106 ? 3.93 14.062 21.234 1 97.56 106 ASP A N 1
ATOM 807 C CA . ASP A 1 106 ? 3.178 13.195 22.141 1 97.56 106 ASP A CA 1
ATOM 808 C C . ASP A 1 106 ? 2.127 12.391 21.375 1 97.56 106 ASP A C 1
ATOM 810 O O . ASP A 1 106 ? 1.962 11.195 21.625 1 97.56 106 ASP A O 1
ATOM 814 N N . ALA A 1 107 ? 1.424 13.008 20.484 1 97.25 107 ALA A N 1
ATOM 815 C CA . ALA A 1 107 ? 0.376 12.359 19.703 1 97.25 107 ALA A CA 1
ATOM 816 C C . ALA A 1 107 ? 0.955 11.25 18.828 1 97.25 107 ALA A C 1
ATOM 818 O O . ALA A 1 107 ? 0.395 10.148 18.766 1 97.25 107 ALA A O 1
ATOM 819 N N . ILE A 1 108 ? 2.076 11.445 18.219 1 95.75 108 ILE A N 1
ATOM 820 C CA . ILE A 1 108 ? 2.564 10.531 17.188 1 95.75 108 ILE A CA 1
ATOM 821 C C . ILE A 1 108 ? 3.48 9.484 17.828 1 95.75 108 ILE A C 1
ATOM 823 O O . ILE A 1 108 ? 3.408 8.305 17.484 1 95.75 108 ILE A O 1
ATOM 827 N N . ARG A 1 109 ? 4.312 9.836 18.797 1 94 109 ARG A N 1
ATOM 828 C CA . ARG A 1 109 ? 5.25 8.906 19.422 1 94 109 ARG A CA 1
ATOM 829 C C . ARG A 1 109 ? 4.625 8.234 20.625 1 94 109 ARG A C 1
ATOM 831 O O . ARG A 1 109 ? 4.988 7.109 20.984 1 94 109 ARG A O 1
ATOM 838 N N . GLY A 1 110 ? 3.758 8.961 21.297 1 95.31 110 GLY A N 1
ATOM 839 C CA . GLY A 1 110 ? 3.082 8.406 22.453 1 95.31 110 GLY A CA 1
ATOM 840 C C . GLY A 1 110 ? 1.844 7.605 22.109 1 95.31 110 GLY A C 1
ATOM 841 O O . GLY A 1 110 ? 0.855 7.621 22.844 1 95.31 110 GLY A O 1
ATOM 842 N N . HIS A 1 111 ? 1.854 6.953 20.953 1 93.69 111 HIS A N 1
ATOM 843 C CA . HIS A 1 111 ? 0.671 6.289 20.422 1 93.69 111 HIS A CA 1
ATOM 844 C C . HIS A 1 111 ? 0.257 5.109 21.297 1 93.69 111 HIS A C 1
ATOM 846 O O . HIS A 1 111 ? -0.905 4.695 21.281 1 93.69 111 HIS A O 1
ATOM 852 N N . ALA A 1 112 ? 1.146 4.594 22.078 1 94 112 ALA A N 1
ATOM 853 C CA . ALA A 1 112 ? 0.845 3.445 22.938 1 94 112 ALA A CA 1
ATOM 854 C C . ALA A 1 112 ? 0.225 3.891 24.25 1 94 112 ALA A C 1
ATOM 856 O O . ALA A 1 112 ? -0.349 3.078 24.984 1 94 112 ALA A O 1
ATOM 857 N N . GLN A 1 113 ? 0.402 5.156 24.594 1 95.44 113 GLN A N 1
ATOM 858 C CA . GLN A 1 113 ? -0.182 5.695 25.812 1 95.44 113 GLN A CA 1
ATOM 859 C C . GLN A 1 113 ? -1.689 5.883 25.672 1 95.44 113 GLN A C 1
ATOM 861 O O . GLN A 1 113 ? -2.168 6.328 24.625 1 95.44 113 GLN A O 1
ATOM 866 N N . ALA A 1 114 ? -2.414 5.602 26.734 1 95.69 114 ALA A N 1
ATOM 867 C CA . ALA A 1 114 ? -3.869 5.719 26.719 1 95.69 114 ALA A CA 1
ATOM 868 C C . ALA A 1 114 ? -4.301 7.18 26.625 1 95.69 114 ALA A C 1
ATOM 870 O O . ALA A 1 114 ? -3.662 8.062 27.203 1 95.69 114 ALA A O 1
ATOM 871 N N . LEU A 1 115 ? -5.355 7.34 25.906 1 97.81 115 LEU A N 1
ATOM 872 C CA . LEU A 1 115 ? -6.016 8.641 25.938 1 97.81 115 LEU A CA 1
ATOM 873 C C . LEU A 1 115 ? -6.957 8.75 27.125 1 97.81 115 LEU A C 1
ATOM 875 O O . LEU A 1 115 ? -7.844 7.91 27.297 1 97.81 115 LEU A O 1
ATOM 879 N N . ASP A 1 116 ? -6.773 9.625 28 1 97.88 116 ASP A N 1
ATOM 880 C CA . ASP A 1 116 ? -7.688 9.93 29.094 1 97.88 116 ASP A CA 1
ATOM 881 C C . ASP A 1 116 ? -7.883 11.438 29.25 1 97.88 116 ASP A C 1
ATOM 883 O O . ASP A 1 116 ? -7.332 12.219 28.469 1 97.88 116 ASP A O 1
ATOM 887 N N . LEU A 1 117 ? -8.695 11.781 30.203 1 97.62 117 LEU A N 1
ATOM 888 C CA . LEU A 1 117 ? -9.039 13.188 30.359 1 97.62 117 LEU A CA 1
ATOM 889 C C . LEU A 1 117 ? -7.816 14.008 30.75 1 97.62 117 LEU A C 1
ATOM 891 O O . LEU A 1 117 ? -7.656 15.148 30.312 1 97.62 117 LEU A O 1
ATOM 895 N N . GLN A 1 118 ? -6.949 13.484 31.531 1 97.75 118 GLN A N 1
ATOM 896 C CA . GLN A 1 118 ? -5.742 14.188 31.953 1 97.75 118 GLN A CA 1
ATOM 897 C C . GLN A 1 118 ? -4.828 14.477 30.766 1 97.75 118 GLN A C 1
ATOM 899 O O . GLN A 1 118 ? -4.25 15.555 30.672 1 97.75 118 GLN A O 1
ATOM 904 N N . ARG A 1 119 ? -4.609 13.484 29.922 1 98.25 119 ARG A N 1
ATOM 905 C CA . ARG A 1 119 ? -3.803 13.68 28.719 1 98.25 119 ARG A CA 1
ATOM 906 C C . ARG A 1 119 ? -4.391 14.773 27.844 1 98.25 119 ARG A C 1
ATOM 908 O O . ARG A 1 119 ? -3.66 15.609 27.312 1 98.25 119 ARG A O 1
ATOM 915 N N . LEU A 1 120 ? -5.711 14.805 27.703 1 98.31 120 LEU A N 1
ATOM 916 C CA . LEU A 1 120 ? -6.367 15.859 26.938 1 98.31 120 LEU A CA 1
ATOM 917 C C . LEU A 1 120 ? -6.113 17.234 27.562 1 98.31 120 LEU A C 1
ATOM 919 O O . LEU A 1 120 ? -5.879 18.203 26.859 1 98.31 120 LEU A O 1
ATOM 923 N N . TYR A 1 121 ? -6.164 17.297 28.891 1 97.62 121 TYR A N 1
ATOM 924 C CA . TYR A 1 121 ? -5.875 18.531 29.594 1 97.62 121 TYR A CA 1
ATOM 925 C C . TYR A 1 121 ? -4.441 18.984 29.344 1 97.62 121 TYR A C 1
ATOM 927 O O . TYR A 1 121 ? -4.184 20.172 29.125 1 97.62 121 TYR A O 1
ATOM 935 N N . ASP A 1 122 ? -3.525 18.062 29.391 1 97.31 122 ASP A N 1
ATOM 936 C CA . ASP A 1 122 ? -2.123 18.375 29.125 1 97.31 122 ASP A CA 1
ATOM 937 C C . ASP A 1 122 ? -1.93 18.922 27.719 1 97.31 122 ASP A C 1
ATOM 939 O O . ASP A 1 122 ? -1.221 19.906 27.5 1 97.31 122 ASP A O 1
ATOM 943 N N . TRP A 1 123 ? -2.547 18.203 26.766 1 97.81 123 TRP A N 1
ATOM 944 C CA . TRP A 1 123 ? -2.496 18.688 25.391 1 97.81 123 TRP A CA 1
ATOM 945 C C . TRP A 1 123 ? -3.004 20.125 25.297 1 97.81 123 TRP A C 1
ATOM 947 O O . TRP A 1 123 ? -2.408 20.953 24.609 1 97.81 123 TRP A O 1
ATOM 957 N N . HIS A 1 124 ? -4.129 20.406 25.922 1 97.25 124 HIS A N 1
ATOM 958 C CA . HIS A 1 124 ? -4.727 21.734 25.891 1 97.25 124 HIS A CA 1
ATOM 959 C C . HIS A 1 124 ? -3.795 22.766 26.516 1 97.25 124 HIS A C 1
ATOM 961 O O . HIS A 1 124 ? -3.67 23.891 26 1 97.25 124 HIS A O 1
ATOM 967 N N . ARG A 1 125 ? -3.096 22.438 27.562 1 95.81 125 ARG A N 1
ATOM 968 C CA . ARG A 1 125 ? -2.146 23.328 28.219 1 95.81 125 ARG A CA 1
ATOM 969 C C . ARG A 1 125 ? -0.953 23.609 27.312 1 95.81 125 ARG A C 1
ATOM 971 O O . ARG A 1 125 ? -0.417 24.734 27.328 1 95.81 125 ARG A O 1
ATOM 978 N N . TRP A 1 126 ? -0.54 22.609 26.609 1 95.44 126 TRP A N 1
ATOM 979 C CA . TRP A 1 126 ? 0.569 22.797 25.672 1 95.44 126 TRP A CA 1
ATOM 980 C C . TRP A 1 126 ? 0.177 23.734 24.547 1 95.44 126 TRP A C 1
ATOM 982 O O . TRP A 1 126 ? 1.012 24.484 24.031 1 95.44 126 TRP A O 1
ATOM 992 N N . LEU A 1 127 ? -1.074 23.672 24.172 1 93.56 127 LEU A N 1
ATOM 993 C CA . LEU A 1 127 ? -1.592 24.531 23.109 1 93.56 127 LEU A CA 1
ATOM 994 C C . LEU A 1 127 ? -1.66 25.984 23.562 1 93.56 127 LEU A C 1
ATOM 996 O O . LEU A 1 127 ? -1.468 26.891 22.766 1 93.56 127 LEU A O 1
ATOM 1000 N N . PHE A 1 128 ? -2.031 26.203 24.891 1 91 128 PHE A N 1
ATOM 1001 C CA . PHE A 1 128 ? -2.209 27.547 25.438 1 91 128 PHE A CA 1
ATOM 1002 C C . PHE A 1 128 ? -1.232 27.797 26.578 1 91 128 PHE A C 1
ATOM 1004 O O . PHE A 1 128 ? -1.574 27.609 27.734 1 91 128 PHE A O 1
ATOM 1011 N N . THR A 1 129 ? -0.014 28.094 26.172 1 78.12 129 THR A N 1
ATOM 1012 C CA . THR A 1 129 ? 1.003 28.328 27.203 1 78.12 129 THR A CA 1
ATOM 1013 C C . THR A 1 129 ? 0.678 29.578 28.016 1 78.12 129 THR A C 1
ATOM 1015 O O . THR A 1 129 ? -0.098 30.422 27.578 1 78.12 129 THR A O 1
ATOM 1018 N N . ALA A 1 130 ? 1.147 29.594 29.25 1 62.81 130 ALA A N 1
ATOM 1019 C CA . ALA A 1 130 ? 0.866 30.625 30.25 1 62.81 130 ALA A CA 1
ATOM 1020 C C . ALA A 1 130 ? 1.03 32.031 29.672 1 62.81 130 ALA A C 1
ATOM 1022 O O . ALA A 1 130 ? 0.326 32.969 30.062 1 62.81 130 ALA A O 1
ATOM 1023 N N . GLU A 1 131 ? 1.915 32.125 28.797 1 57.53 131 GLU A N 1
ATOM 1024 C CA . GLU A 1 131 ? 2.139 33.438 28.234 1 57.53 131 GLU A CA 1
ATOM 1025 C C . GLU A 1 131 ? 0.953 33.906 27.391 1 57.53 131 GLU A C 1
ATOM 1027 O O . GLU A 1 131 ? 0.667 35.094 27.297 1 57.53 131 GLU A O 1
ATOM 1032 N N . ASP A 1 132 ? 0.293 33 26.703 1 57.12 132 ASP A N 1
ATOM 1033 C CA . ASP A 1 132 ? -0.853 33.312 25.844 1 57.12 132 ASP A CA 1
ATOM 1034 C C . ASP A 1 132 ? -2.049 33.781 26.688 1 57.12 132 ASP A C 1
ATOM 1036 O O . ASP A 1 132 ? -2.873 34.562 26.219 1 57.12 132 ASP A O 1
ATOM 1040 N N . ASN A 1 133 ? -2.09 33.25 27.875 1 52.94 133 ASN A N 1
ATOM 1041 C CA . ASN A 1 133 ? -3.211 33.562 28.75 1 52.94 133 ASN A CA 1
ATOM 1042 C C . ASN A 1 133 ? -3.248 35.031 29.109 1 52.94 133 ASN A C 1
ATOM 1044 O O . ASN A 1 133 ? -4.281 35.562 29.547 1 52.94 133 ASN A O 1
ATOM 1048 N N . SER A 1 134 ? -2.129 35.656 28.938 1 47.03 134 SER A N 1
ATOM 1049 C CA . SER A 1 134 ? -2.131 37.062 29.344 1 47.03 134 SER A CA 1
ATOM 1050 C C . SER A 1 134 ? -2.918 37.938 28.359 1 47.03 134 SER A C 1
ATOM 1052 O O . SER A 1 134 ? -3.512 38.938 28.734 1 47.03 134 SER A O 1
ATOM 1054 N N . VAL A 1 135 ? -2.799 37.656 27.094 1 46.5 135 VAL A N 1
ATOM 1055 C CA . VAL A 1 135 ? -3.324 38.594 26.125 1 46.5 135 VAL A CA 1
ATOM 1056 C C . VAL A 1 135 ? -4.797 38.312 25.859 1 46.5 135 VAL A C 1
ATOM 1058 O O . VAL A 1 135 ? -5.613 39.219 25.75 1 46.5 135 VAL A O 1
ATOM 1061 N N . SER A 1 136 ? -5.062 37.062 25.422 1 49.62 136 SER A N 1
ATOM 1062 C CA . SER A 1 136 ? -6.422 36.75 24.984 1 49.62 136 SER A CA 1
ATOM 1063 C C . SER A 1 136 ? -7.297 36.344 26.156 1 49.62 136 SER A C 1
ATOM 1065 O O . SER A 1 136 ? -6.797 35.844 27.172 1 49.62 136 SER A O 1
ATOM 1067 N N . GLY A 1 137 ? -8.352 37 26.422 1 55.22 137 GLY A N 1
ATOM 1068 C CA . GLY A 1 137 ? -9.312 36.625 27.438 1 55.22 137 GLY A CA 1
ATOM 1069 C C . GLY A 1 137 ? -9.062 35.219 28.016 1 55.22 137 GLY A C 1
ATOM 1070 O O . GLY A 1 137 ? -8.312 34.438 27.438 1 55.22 137 GLY A O 1
ATOM 1071 N N . ARG A 1 138 ? -9.367 34.906 29.406 1 67 138 ARG A N 1
ATOM 1072 C CA . ARG A 1 138 ? -8.992 33.844 30.328 1 67 138 ARG A CA 1
ATOM 1073 C C . ARG A 1 138 ? -9.344 32.469 29.766 1 67 138 ARG A C 1
ATOM 1075 O O . ARG A 1 138 ? -10.5 32.031 29.844 1 67 138 ARG A O 1
ATOM 1082 N N . ILE A 1 139 ? -8.672 32.062 28.609 1 74.81 139 ILE A N 1
ATOM 1083 C CA . ILE A 1 139 ? -8.875 30.656 28.266 1 74.81 139 ILE A CA 1
ATOM 1084 C C . ILE A 1 139 ? -8.531 29.781 29.469 1 74.81 139 ILE A C 1
ATOM 1086 O O . ILE A 1 139 ? -7.48 29.953 30.094 1 74.81 139 ILE A O 1
ATOM 1090 N N . LEU A 1 140 ? -9.453 29.078 29.859 1 83.5 140 LEU A N 1
ATOM 1091 C CA . LEU A 1 140 ? -9.242 28.078 30.906 1 83.5 140 LEU A CA 1
ATOM 1092 C C . LEU A 1 140 ? -8.484 26.875 30.359 1 83.5 140 LEU A C 1
ATOM 1094 O O . LEU A 1 140 ? -9.094 25.891 29.953 1 83.5 140 LEU A O 1
ATOM 1098 N N . ALA A 1 141 ? -7.141 27.031 30.359 1 90.38 141 ALA A N 1
ATOM 1099 C CA . ALA A 1 141 ? -6.336 25.969 29.797 1 90.38 141 ALA A CA 1
ATOM 1100 C C . ALA A 1 141 ? -6.395 24.703 30.656 1 90.38 141 ALA A C 1
ATOM 1102 O O . ALA A 1 141 ? -6.32 24.797 31.891 1 90.38 141 ALA A O 1
ATOM 1103 N N . GLY A 1 142 ? -6.578 23.609 30.047 1 93.62 142 GLY A N 1
ATOM 1104 C CA . GLY A 1 142 ? -6.555 22.312 30.734 1 93.62 142 GLY A CA 1
ATOM 1105 C C . GLY A 1 142 ? -7.793 22.062 31.578 1 93.62 142 GLY A C 1
ATOM 1106 O O . GLY A 1 142 ? -7.707 21.484 32.656 1 93.62 142 GLY A O 1
ATOM 1107 N N . GLN A 1 143 ? -8.836 22.609 31.141 1 94.31 143 GLN A N 1
ATOM 1108 C CA . GLN A 1 143 ? -10.125 22.344 31.781 1 94.31 143 GLN A CA 1
ATOM 1109 C C . GLN A 1 143 ? -11.266 22.406 30.766 1 94.31 143 GLN A C 1
ATOM 1111 O O . GLN A 1 143 ? -11.148 23.062 29.719 1 94.31 143 GLN A O 1
ATOM 1116 N N . LEU A 1 144 ? -12.391 21.75 31.078 1 96.5 144 LEU A N 1
ATOM 1117 C CA . LEU A 1 144 ? -13.57 21.766 30.219 1 96.5 144 LEU A CA 1
ATOM 1118 C C . LEU A 1 144 ? -14.203 23.156 30.188 1 96.5 144 LEU A C 1
ATOM 1120 O O . LEU A 1 144 ? -14.086 23.906 31.141 1 96.5 144 LEU A O 1
ATOM 1124 N N . ARG A 1 145 ? -14.828 23.453 29.078 1 95.44 145 ARG A N 1
ATOM 1125 C CA . ARG A 1 145 ? -15.484 24.75 28.922 1 95.44 145 ARG A CA 1
ATOM 1126 C C . ARG A 1 145 ? -16.594 24.922 29.969 1 95.44 145 ARG A C 1
ATOM 1128 O O . ARG A 1 145 ? -17.062 23.953 30.547 1 95.44 145 ARG A O 1
ATOM 1135 N N . GLY A 1 146 ? -17.031 26.172 30.109 1 93.12 146 GLY A N 1
ATOM 1136 C CA . GLY A 1 146 ? -18.047 26.516 31.094 1 93.12 146 GLY A CA 1
ATOM 1137 C C . GLY A 1 146 ? -19.453 26.234 30.609 1 93.12 146 GLY A C 1
ATOM 1138 O O . GLY A 1 146 ? -19.656 25.406 29.719 1 93.12 146 GLY A O 1
ATOM 1139 N N . ASP A 1 147 ? -20.422 26.938 31.172 1 93.25 147 ASP A N 1
ATOM 1140 C CA . ASP A 1 147 ? -21.844 26.625 31 1 93.25 147 ASP A CA 1
ATOM 1141 C C . ASP A 1 147 ? -22.422 27.359 29.797 1 93.25 147 ASP A C 1
ATOM 1143 O O . ASP A 1 147 ? -23.516 27.047 29.328 1 93.25 147 ASP A O 1
ATOM 1147 N N . ASP A 1 148 ? -21.719 28.297 29.297 1 91.88 148 ASP A N 1
ATOM 1148 C CA . ASP A 1 148 ? -22.219 29.047 28.141 1 91.88 148 ASP A CA 1
ATOM 1149 C C . ASP A 1 148 ? -22.359 28.156 26.922 1 91.88 148 ASP A C 1
ATOM 1151 O O . ASP A 1 148 ? -21.562 27.234 26.719 1 91.88 148 ASP A O 1
ATOM 1155 N N . PRO A 1 149 ? -23.438 28.453 26.141 1 92.19 149 PRO A N 1
ATOM 1156 C CA . PRO A 1 149 ? -23.562 27.672 24.922 1 92.19 149 PRO A CA 1
ATOM 1157 C C . PRO A 1 149 ? -22.312 27.75 24.031 1 92.19 149 PRO A C 1
ATOM 1159 O O . PRO A 1 149 ? -21.719 28.812 23.891 1 92.19 149 PRO A O 1
ATOM 1162 N N . MET A 1 150 ? -21.875 26.594 23.594 1 92.75 150 MET A N 1
ATOM 1163 C CA . MET A 1 150 ? -20.75 26.5 22.656 1 92.75 150 MET A CA 1
ATOM 1164 C C . MET A 1 150 ? -21.25 26.391 21.219 1 92.75 150 MET A C 1
ATOM 1166 O O . MET A 1 150 ? -21.766 25.359 20.797 1 92.75 150 MET A O 1
ATOM 1170 N N . GLN A 1 151 ? -21.094 27.516 20.531 1 91.31 151 GLN A N 1
ATOM 1171 C CA . GLN A 1 151 ? -21.609 27.609 19.172 1 91.31 151 GLN A CA 1
ATOM 1172 C C . GLN A 1 151 ? -20.516 27.969 18.172 1 91.31 151 GLN A C 1
ATOM 1174 O O . GLN A 1 151 ? -19.609 28.734 18.5 1 91.31 151 GLN A O 1
ATOM 1179 N N . VAL A 1 152 ? -20.547 27.297 17.109 1 88.69 152 VAL A N 1
ATOM 1180 C CA . VAL A 1 152 ? -19.734 27.688 15.961 1 88.69 152 VAL A CA 1
ATOM 1181 C C . VAL A 1 152 ? -20.516 28.656 15.086 1 88.69 152 VAL A C 1
ATOM 1183 O O . VAL A 1 152 ? -21.547 28.312 14.516 1 88.69 152 VAL A O 1
ATOM 1186 N N . VAL A 1 153 ? -19.984 29.875 15.023 1 87.69 153 VAL A N 1
ATOM 1187 C CA . VAL A 1 153 ? -20.781 30.953 14.43 1 87.69 153 VAL A CA 1
ATOM 1188 C C . VAL A 1 153 ? -19.969 31.656 13.344 1 87.69 153 VAL A C 1
ATOM 1190 O O . VAL A 1 153 ? -18.734 31.516 13.297 1 87.69 153 VAL A O 1
ATOM 1193 N N . SER A 1 154 ? -20.531 32.062 12.414 1 83 154 SER A N 1
ATOM 1194 C CA . SER A 1 154 ? -19.969 33 11.43 1 83 154 SER A CA 1
ATOM 1195 C C . SER A 1 154 ? -20.875 34.188 11.211 1 83 154 SER A C 1
ATOM 1197 O O . SER A 1 154 ? -21.953 34.281 11.797 1 83 154 SER A O 1
ATOM 1199 N N . GLY A 1 155 ? -20.359 35.156 10.438 1 76.94 155 GLY A N 1
ATOM 1200 C CA . GLY A 1 155 ? -21.156 36.312 10.062 1 76.94 155 GLY A CA 1
ATOM 1201 C C . GLY A 1 155 ? -20.938 37.5 10.977 1 76.94 155 GLY A C 1
ATOM 1202 O O . GLY A 1 155 ? -19.984 37.531 11.758 1 76.94 155 GLY A O 1
ATOM 1203 N N . ARG A 1 156 ? -21.797 38.594 10.781 1 74.56 156 ARG A N 1
ATOM 1204 C CA . ARG A 1 156 ? -21.656 39.875 11.484 1 74.56 156 ARG A CA 1
ATOM 1205 C C . ARG A 1 156 ? -22.016 39.719 12.961 1 74.56 156 ARG A C 1
ATOM 1207 O O . ARG A 1 156 ? -22.875 38.906 13.312 1 74.56 156 ARG A O 1
ATOM 1214 N N . LEU A 1 157 ? -21.297 40.406 13.781 1 75.81 157 LEU A N 1
ATOM 1215 C CA . LEU A 1 157 ? -21.453 40.344 15.234 1 75.81 157 LEU A CA 1
ATOM 1216 C C . LEU A 1 157 ? -22.906 40.562 15.641 1 75.81 157 LEU A C 1
ATOM 1218 O O . LEU A 1 157 ? -23.375 39.969 16.609 1 75.81 157 LEU A O 1
ATOM 1222 N N . ASP A 1 158 ? -23.594 41.406 14.891 1 77.88 158 ASP A N 1
ATOM 1223 C CA . ASP A 1 158 ? -24.953 41.781 15.273 1 77.88 158 ASP A CA 1
ATOM 1224 C C . ASP A 1 158 ? -25.969 40.719 14.812 1 77.88 158 ASP A C 1
ATOM 1226 O O . ASP A 1 158 ? -27.094 40.688 15.305 1 77.88 158 ASP A O 1
ATOM 1230 N N . ARG A 1 159 ? -25.797 39.938 13.859 1 83.25 159 ARG A N 1
ATOM 1231 C CA . ARG A 1 159 ? -26.641 38.844 13.375 1 83.25 159 ARG A CA 1
ATOM 1232 C C . ARG A 1 159 ? -25.812 37.594 13.062 1 83.25 159 ARG A C 1
ATOM 1234 O O . ARG A 1 159 ? -25.656 37.219 11.898 1 83.25 159 ARG A O 1
ATOM 1241 N N . PRO A 1 160 ? -25.422 36.906 14.164 1 84.81 160 PRO A N 1
ATOM 1242 C CA . PRO A 1 160 ? -24.547 35.75 13.922 1 84.81 160 PRO A CA 1
ATOM 1243 C C . PRO A 1 160 ? -25.297 34.531 13.383 1 84.81 160 PRO A C 1
ATOM 1245 O O . PRO A 1 160 ? -26.469 34.312 13.734 1 84.81 160 PRO A O 1
ATOM 1248 N N . LYS A 1 161 ? -24.781 33.906 12.352 1 89.19 161 LYS A N 1
ATOM 1249 C CA . LYS A 1 161 ? -25.281 32.625 11.883 1 89.19 161 LYS A CA 1
ATOM 1250 C C . LYS A 1 161 ? -24.656 31.469 12.672 1 89.19 161 LYS A C 1
ATOM 1252 O O . LYS A 1 161 ? -23.422 31.328 12.727 1 89.19 161 LYS A O 1
ATOM 1257 N N . VAL A 1 162 ? -25.5 30.672 13.273 1 90.62 162 VAL A N 1
ATOM 1258 C CA . VAL A 1 162 ? -25.031 29.516 14.031 1 90.62 162 VAL A CA 1
ATOM 1259 C C . VAL A 1 162 ? -24.922 28.312 13.109 1 90.62 162 VAL A C 1
ATOM 1261 O O . VAL A 1 162 ? -25.938 27.828 12.594 1 90.62 162 VAL A O 1
ATOM 1264 N N . HIS A 1 163 ? -23.766 27.812 12.922 1 91.44 163 HIS A N 1
ATOM 1265 C CA . HIS A 1 163 ? -23.547 26.641 12.078 1 91.44 163 HIS A CA 1
ATOM 1266 C C . HIS A 1 163 ? -23.719 25.344 12.859 1 91.44 163 HIS A C 1
ATOM 1268 O O . HIS A 1 163 ? -24.109 24.328 12.297 1 91.44 163 HIS A O 1
ATOM 1274 N N . PHE A 1 164 ? -23.375 25.453 14.133 1 94.31 164 PHE A N 1
ATOM 1275 C CA . PHE A 1 164 ? -23.438 24.281 14.992 1 94.31 164 PHE A CA 1
ATOM 1276 C C . PHE A 1 164 ? -23.453 24.688 16.469 1 94.31 164 PHE A C 1
ATOM 1278 O O . PHE A 1 164 ? -22.812 25.656 16.844 1 94.31 164 PHE A O 1
ATOM 1285 N N . GLU A 1 165 ? -24.219 23.953 17.172 1 95.56 165 GLU A N 1
ATOM 1286 C CA . GLU A 1 165 ? -24.188 24.062 18.625 1 95.56 165 GLU A CA 1
ATOM 1287 C C . GLU A 1 165 ? -23.797 22.75 19.281 1 95.56 165 GLU A C 1
ATOM 1289 O O . GLU A 1 165 ? -24.422 21.719 19.031 1 95.56 165 GLU A O 1
ATOM 1294 N N . ALA A 1 166 ? -22.797 22.781 20.125 1 97.25 166 ALA A N 1
ATOM 1295 C CA . ALA A 1 166 ? -22.266 21.594 20.797 1 97.25 166 ALA A CA 1
ATOM 1296 C C . ALA A 1 166 ? -23.141 21.188 21.984 1 97.25 166 ALA A C 1
ATOM 1298 O O . ALA A 1 166 ? -23.984 21.969 22.422 1 97.25 166 ALA A O 1
ATOM 1299 N N . PRO A 1 167 ? -22.984 19.953 22.484 1 97.25 167 PRO A N 1
ATOM 1300 C CA . PRO A 1 167 ? -23.734 19.562 23.672 1 97.25 167 PRO A CA 1
ATOM 1301 C C . PRO A 1 167 ? -23.5 20.516 24.844 1 97.25 167 PRO A C 1
ATOM 1303 O O . PRO A 1 167 ? -22.375 20.969 25.062 1 97.25 167 PRO A O 1
ATOM 1306 N N . PRO A 1 168 ? -24.516 20.766 25.594 1 96.81 168 PRO A N 1
ATOM 1307 C CA . PRO A 1 168 ? -24.344 21.656 26.75 1 96.81 168 PRO A CA 1
ATOM 1308 C C . PRO A 1 168 ? -23.516 21.016 27.859 1 96.81 168 PRO A C 1
ATOM 1310 O O . PRO A 1 168 ? -23.328 19.797 27.891 1 96.81 168 PRO A O 1
ATOM 1313 N N . ARG A 1 169 ? -23.031 21.828 28.734 1 95.69 169 ARG A N 1
ATOM 1314 C CA . ARG A 1 169 ? -22.062 21.453 29.75 1 95.69 169 ARG A CA 1
ATOM 1315 C C . ARG A 1 169 ? -22.594 20.328 30.625 1 95.69 169 ARG A C 1
ATOM 1317 O O . ARG A 1 169 ? -21.859 19.406 30.984 1 95.69 169 ARG A O 1
ATOM 1324 N N . PRO A 1 170 ? -23.828 20.25 30.984 1 95.5 170 PRO A N 1
ATOM 1325 C CA . PRO A 1 170 ? -24.328 19.219 31.906 1 95.5 170 PRO A CA 1
ATOM 1326 C C . PRO A 1 170 ? -24.188 17.812 31.328 1 95.5 170 PRO A C 1
ATOM 1328 O O . PRO A 1 170 ? -24.062 16.844 32.094 1 95.5 170 PRO A O 1
ATOM 1331 N N . VAL A 1 171 ? -24.234 17.688 30.031 1 96.44 171 VAL A N 1
ATOM 1332 C CA . VAL A 1 171 ? -24.172 16.344 29.469 1 96.44 171 VAL A CA 1
ATOM 1333 C C . VAL A 1 171 ? -22.766 16.094 28.906 1 96.44 171 VAL A C 1
ATOM 1335 O O . VAL A 1 171 ? -22.438 14.977 28.516 1 96.44 171 VAL A O 1
ATOM 1338 N N . LEU A 1 172 ? -21.953 17.078 28.844 1 97.75 172 LEU A N 1
ATOM 1339 C CA . LEU A 1 172 ? -20.672 17.031 28.156 1 97.75 172 LEU A CA 1
ATOM 1340 C C . LEU A 1 172 ? -19.75 16 28.828 1 97.75 172 LEU A C 1
ATOM 1342 O O . LEU A 1 172 ? -19.109 15.211 28.141 1 97.75 172 LEU A O 1
ATOM 1346 N N . SER A 1 173 ? -19.672 16 30.141 1 96.94 173 SER A N 1
ATOM 1347 C CA . SER A 1 173 ? -18.75 15.125 30.844 1 96.94 173 SER A CA 1
ATOM 1348 C C . SER A 1 173 ? -19.031 13.656 30.531 1 96.94 173 SER A C 1
ATOM 1350 O O . SER A 1 173 ? -18.109 12.898 30.234 1 96.94 173 SER A O 1
ATOM 1352 N N . ARG A 1 174 ? -20.25 13.297 30.625 1 97.44 174 ARG A N 1
ATOM 1353 C CA . ARG A 1 174 ? -20.625 11.914 30.344 1 97.44 174 ARG A CA 1
ATOM 1354 C C . ARG A 1 174 ? -20.328 11.555 28.891 1 97.44 174 ARG A C 1
ATOM 1356 O O . ARG A 1 174 ? -19.828 10.469 28.609 1 97.44 174 ARG A O 1
ATOM 1363 N N . GLN A 1 175 ? -20.641 12.414 28.016 1 98.06 175 GLN A N 1
ATOM 1364 C CA . GLN A 1 175 ? -20.422 12.164 26.594 1 98.06 175 GLN A CA 1
ATOM 1365 C C . GLN A 1 175 ? -18.938 12.07 26.266 1 98.06 175 GLN A C 1
ATOM 1367 O O . GLN A 1 175 ? -18.516 11.297 25.406 1 98.06 175 GLN A O 1
ATOM 1372 N N . LEU A 1 176 ? -18.172 12.891 26.938 1 98.44 176 LEU A N 1
ATOM 1373 C CA . LEU A 1 176 ? -16.719 12.828 26.75 1 98.44 176 LEU A CA 1
ATOM 1374 C C . LEU A 1 176 ? -16.172 11.508 27.281 1 98.44 176 LEU A C 1
ATOM 1376 O O . LEU A 1 176 ? -15.273 10.914 26.672 1 98.44 176 LEU A O 1
ATOM 1380 N N . ASP A 1 177 ? -16.703 11.039 28.391 1 98.19 177 ASP A N 1
ATOM 1381 C CA . ASP A 1 177 ? -16.312 9.734 28.922 1 98.19 177 ASP A CA 1
ATOM 1382 C C . ASP A 1 177 ? -16.641 8.617 27.922 1 98.19 177 ASP A C 1
ATOM 1384 O O . ASP A 1 177 ? -15.844 7.695 27.75 1 98.19 177 ASP A O 1
ATOM 1388 N N . ASP A 1 178 ? -17.812 8.727 27.312 1 98.31 178 ASP A N 1
ATOM 1389 C CA . ASP A 1 178 ? -18.188 7.758 26.297 1 98.31 178 ASP A CA 1
ATOM 1390 C C . ASP A 1 178 ? -17.203 7.75 25.141 1 98.31 178 ASP A C 1
ATOM 1392 O O . ASP A 1 178 ? -16.828 6.688 24.641 1 98.31 178 ASP A O 1
ATOM 1396 N N . PHE A 1 179 ? -16.844 8.844 24.75 1 98.69 179 PHE A N 1
ATOM 1397 C CA . PHE A 1 179 ? -15.875 8.969 23.672 1 98.69 179 PHE A CA 1
ATOM 1398 C C . PHE A 1 179 ? -14.547 8.336 24.047 1 98.69 179 PHE A C 1
ATOM 1400 O O . PHE A 1 179 ? -13.977 7.562 23.281 1 98.69 179 PHE A O 1
ATOM 1407 N N . ILE A 1 180 ? -14 8.711 25.219 1 98.75 180 ILE A N 1
ATOM 1408 C CA . ILE A 1 180 ? -12.703 8.219 25.688 1 98.75 180 ILE A CA 1
ATOM 1409 C C . ILE A 1 180 ? -12.742 6.695 25.797 1 98.75 180 ILE A C 1
ATOM 1411 O O . ILE A 1 180 ? -11.797 6.016 25.391 1 98.75 180 ILE A O 1
ATOM 1415 N N . ASP A 1 181 ? -13.828 6.137 26.266 1 98.31 181 ASP A N 1
ATOM 1416 C CA . ASP A 1 181 ? -13.992 4.691 26.375 1 98.31 181 ASP A CA 1
ATOM 1417 C C . ASP A 1 181 ? -14.008 4.035 25 1 98.31 181 ASP A C 1
ATOM 1419 O O . ASP A 1 181 ? -13.352 3.012 24.781 1 98.31 181 ASP A O 1
ATOM 1423 N N . TRP A 1 182 ? -14.75 4.586 24.141 1 98.38 182 TRP A N 1
ATOM 1424 C CA . TRP A 1 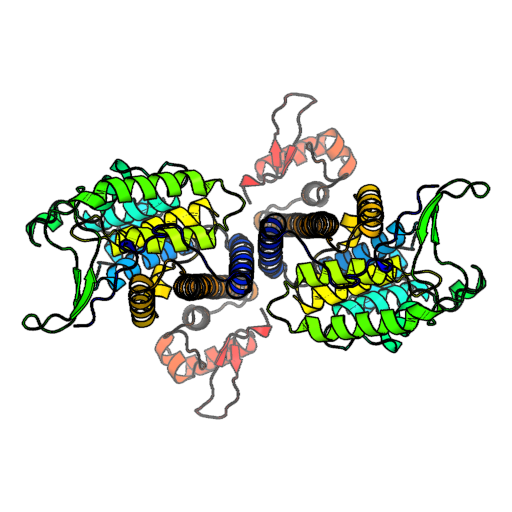182 ? -14.797 4.074 22.766 1 98.38 182 TRP A CA 1
ATOM 1425 C C . TRP A 1 182 ? -13.414 4.109 22.125 1 98.38 182 TRP A C 1
ATOM 1427 O O . TRP A 1 182 ? -13.008 3.148 21.484 1 98.38 182 TRP A O 1
ATOM 1437 N N . PHE A 1 183 ? -12.742 5.242 22.297 1 98.62 183 PHE A N 1
ATOM 1438 C CA . PHE A 1 183 ? -11.422 5.414 21.703 1 98.62 183 PHE A CA 1
ATOM 1439 C C . PHE A 1 183 ? -10.469 4.32 22.172 1 98.62 183 PHE A C 1
ATOM 1441 O O . PHE A 1 183 ? -9.711 3.771 21.375 1 98.62 183 PHE A O 1
ATOM 1448 N N . ALA A 1 184 ? -10.531 4 23.391 1 97.44 184 ALA A N 1
ATOM 1449 C CA . ALA A 1 184 ? -9.68 2.965 23.953 1 97.44 184 ALA A CA 1
ATOM 1450 C C . ALA A 1 184 ? -10.062 1.585 23.438 1 97.44 184 ALA A C 1
ATOM 1452 O O . ALA A 1 184 ? -9.195 0.816 23 1 97.44 184 ALA A O 1
ATOM 1453 N N . THR A 1 185 ? -11.305 1.279 23.359 1 96.88 185 THR A N 1
ATOM 1454 C CA . THR A 1 185 ? -11.758 -0.069 23.031 1 96.88 185 THR A CA 1
ATOM 1455 C C . THR A 1 185 ? -11.688 -0.313 21.531 1 96.88 185 THR A C 1
ATOM 1457 O O . THR A 1 185 ? -11.461 -1.441 21.094 1 96.88 185 THR A O 1
ATOM 1460 N N . SER A 1 186 ? -11.859 0.728 20.781 1 97.06 186 SER A N 1
ATOM 1461 C CA . SER A 1 186 ? -11.891 0.589 19.328 1 97.06 186 SER A CA 1
ATOM 1462 C C . SER A 1 186 ? -10.492 0.359 18.766 1 97.06 186 SER A C 1
ATOM 1464 O O . SER A 1 186 ? -10.344 -0.076 17.625 1 97.06 186 SER A O 1
ATOM 1466 N N . GLN A 1 187 ? -9.484 0.677 19.516 1 95.12 187 GLN A N 1
ATOM 1467 C CA . GLN A 1 187 ? -8.109 0.529 19.047 1 95.12 187 GLN A CA 1
ATOM 1468 C C . GLN A 1 187 ? -7.809 -0.92 18.672 1 95.12 187 GLN A C 1
ATOM 1470 O O . GLN A 1 187 ? -7.066 -1.182 17.719 1 95.12 187 GLN A O 1
ATOM 1475 N N . ASN A 1 188 ? -8.422 -1.854 19.344 1 91.5 188 ASN A N 1
ATOM 1476 C CA . ASN A 1 188 ? -8.102 -3.264 19.141 1 91.5 188 ASN A CA 1
ATOM 1477 C C . ASN A 1 188 ? -9.234 -4 18.438 1 91.5 188 ASN A C 1
ATOM 1479 O O . ASN A 1 188 ? -9.227 -5.23 18.359 1 91.5 188 ASN A O 1
ATOM 1483 N N . ASP A 1 189 ? -10.203 -3.268 18.016 1 93.38 189 ASP A N 1
ATOM 1484 C CA . ASP A 1 189 ? -11.305 -3.877 17.266 1 93.38 189 ASP A CA 1
ATOM 1485 C C . ASP A 1 189 ? -10.906 -4.129 15.82 1 93.38 189 ASP A C 1
ATOM 1487 O O . ASP A 1 189 ? -10.891 -3.201 15.008 1 93.38 189 ASP A O 1
ATOM 1491 N N . GLN A 1 190 ? -10.727 -5.34 15.422 1 87.69 190 GLN A N 1
ATOM 1492 C CA . GLN A 1 190 ? -10.266 -5.711 14.086 1 87.69 190 GLN A CA 1
ATOM 1493 C C . GLN A 1 190 ? -11.344 -5.453 13.039 1 87.69 190 GLN A C 1
ATOM 1495 O O . GLN A 1 190 ? -11.047 -5.363 11.844 1 87.69 190 GLN A O 1
ATOM 1500 N N . ARG A 1 191 ? -12.586 -5.301 13.508 1 89.75 191 ARG A N 1
ATOM 1501 C CA . ARG A 1 191 ? -13.703 -5.102 12.602 1 89.75 191 ARG A CA 1
ATOM 1502 C C . ARG A 1 191 ? -13.82 -3.643 12.18 1 89.75 191 ARG A C 1
ATOM 1504 O O . ARG A 1 191 ? -14.516 -3.32 11.211 1 89.75 191 ARG A O 1
ATOM 1511 N N . LEU A 1 192 ? -13.141 -2.795 12.891 1 95.81 192 LEU A N 1
ATOM 1512 C CA . LEU A 1 192 ? -13.188 -1.37 12.578 1 95.81 192 LEU A CA 1
ATOM 1513 C C . LEU A 1 192 ? -11.898 -0.927 11.891 1 95.81 192 LEU A C 1
ATOM 1515 O O . LEU A 1 192 ? -10.82 -0.973 12.484 1 95.81 192 LEU A O 1
ATOM 1519 N N . ASP A 1 193 ? -12.031 -0.488 10.656 1 97.38 193 ASP A N 1
ATOM 1520 C CA . ASP A 1 193 ? -10.883 -0.021 9.891 1 97.38 193 ASP A CA 1
ATOM 1521 C C . ASP A 1 193 ? -10.203 1.158 10.586 1 97.38 193 ASP A C 1
ATOM 1523 O O . ASP A 1 193 ? -10.875 2.08 11.055 1 97.38 193 ASP A O 1
ATOM 1527 N N . PRO A 1 194 ? -8.898 1.166 10.672 1 97.5 194 PRO A N 1
ATOM 1528 C CA . PRO A 1 194 ? -8.195 2.234 11.375 1 97.5 194 PRO A CA 1
ATOM 1529 C C . PRO A 1 194 ? -8.445 3.613 10.773 1 97.5 194 PRO A C 1
ATOM 1531 O O . PRO A 1 194 ? -8.445 4.617 11.492 1 97.5 194 PRO A O 1
ATOM 1534 N N . PHE A 1 195 ? -8.641 3.715 9.461 1 98.5 195 PHE A N 1
ATOM 1535 C CA . PHE A 1 195 ? -8.922 5 8.836 1 98.5 195 PHE A CA 1
ATOM 1536 C C . PHE A 1 195 ? -10.305 5.5 9.234 1 98.5 195 PHE A C 1
ATOM 1538 O O . PHE A 1 195 ? -10.492 6.691 9.484 1 98.5 195 PHE A O 1
ATOM 1545 N N . ILE A 1 196 ? -11.25 4.559 9.242 1 98.56 196 ILE A N 1
ATOM 1546 C CA . ILE A 1 196 ? -12.594 4.906 9.68 1 98.56 196 ILE A CA 1
ATOM 1547 C C . ILE A 1 196 ? -12.562 5.348 11.141 1 98.56 196 ILE A C 1
ATOM 1549 O O . ILE A 1 196 ? -13.195 6.34 11.508 1 98.56 196 ILE A O 1
ATOM 1553 N N . ARG A 1 197 ? -11.82 4.602 11.945 1 98.5 197 ARG A N 1
ATOM 1554 C CA . ARG A 1 197 ? -11.68 4.945 13.359 1 98.5 197 ARG A CA 1
ATOM 1555 C C . ARG A 1 197 ? -11.172 6.371 13.531 1 98.5 197 ARG A C 1
ATOM 1557 O O . ARG A 1 197 ? -11.688 7.121 14.367 1 98.5 197 ARG A O 1
ATOM 1564 N N . ALA A 1 198 ? -10.148 6.758 12.75 1 98.75 198 ALA A N 1
ATOM 1565 C CA . ALA A 1 198 ? -9.602 8.109 12.812 1 98.75 198 ALA A CA 1
ATOM 1566 C C . ALA A 1 198 ? -10.641 9.141 12.391 1 98.75 198 ALA A C 1
ATOM 1568 O O . ALA A 1 198 ? -10.758 10.203 13.016 1 98.75 198 ALA A O 1
ATOM 1569 N N . GLY A 1 199 ? -11.375 8.797 11.344 1 98.88 199 GLY A N 1
ATOM 1570 C CA . GLY A 1 199 ? -12.438 9.695 10.898 1 98.88 199 GLY A CA 1
ATOM 1571 C C . GLY A 1 199 ? -13.523 9.898 11.938 1 98.88 199 GLY A C 1
ATOM 1572 O O . GLY A 1 199 ? -13.992 11.016 12.141 1 98.88 199 GLY A O 1
ATOM 1573 N N . ILE A 1 200 ? -13.938 8.812 12.562 1 98.88 200 ILE A N 1
ATOM 1574 C CA . ILE A 1 200 ? -14.953 8.875 13.609 1 98.88 200 ILE A CA 1
ATOM 1575 C C . ILE A 1 200 ? -14.43 9.695 14.781 1 98.88 200 ILE A C 1
ATOM 1577 O O . ILE A 1 200 ? -15.133 10.562 15.305 1 98.88 200 ILE A O 1
ATOM 1581 N N . ALA A 1 201 ? -13.18 9.438 15.164 1 98.88 201 ALA A N 1
ATOM 1582 C CA . ALA A 1 201 ? -12.586 10.172 16.281 1 98.88 201 ALA A CA 1
ATOM 1583 C C . ALA A 1 201 ? -12.57 11.672 16.016 1 98.88 201 ALA A C 1
ATOM 1585 O O . ALA A 1 201 ? -12.922 12.469 16.891 1 98.88 201 ALA A O 1
ATOM 1586 N N . HIS A 1 202 ? -12.141 11.992 14.82 1 98.94 202 HIS A N 1
ATOM 1587 C CA . HIS A 1 202 ? -12.102 13.391 14.406 1 98.94 202 HIS A CA 1
ATOM 1588 C C . HIS A 1 202 ? -13.484 14.039 14.531 1 98.94 202 HIS A C 1
ATOM 1590 O O . HIS A 1 202 ? -13.633 15.07 15.195 1 98.94 202 HIS A O 1
ATOM 1596 N N . PHE A 1 203 ? -14.477 13.406 14.008 1 98.81 203 PHE A N 1
ATOM 1597 C CA . PHE A 1 203 ? -15.828 13.945 13.914 1 98.81 203 PHE A CA 1
ATOM 1598 C C . PHE A 1 203 ? -16.484 14.008 15.289 1 98.81 203 PHE A C 1
ATOM 1600 O O . PHE A 1 203 ? -17.078 15.023 15.648 1 98.81 203 PHE A O 1
ATOM 1607 N N . TRP A 1 204 ? -16.391 12.938 15.977 1 98.88 204 TRP A N 1
ATOM 1608 C CA . TRP A 1 204 ? -17.031 12.812 17.281 1 98.88 204 TRP A CA 1
ATOM 1609 C C . TRP A 1 204 ? -16.484 13.828 18.266 1 98.88 204 TRP A C 1
ATOM 1611 O O . TRP A 1 204 ? -17.234 14.578 18.891 1 98.88 204 TRP A O 1
ATOM 1621 N N . PHE A 1 205 ? -15.164 13.938 18.391 1 98.81 205 PHE A N 1
ATOM 1622 C CA . PHE A 1 205 ? -14.531 14.852 19.328 1 98.81 205 PHE A CA 1
ATOM 1623 C C . PHE A 1 205 ? -14.852 16.297 18.969 1 98.81 205 PHE A C 1
ATOM 1625 O O . PHE A 1 205 ? -15.172 17.094 19.859 1 98.81 205 PHE A O 1
ATOM 1632 N N . LEU A 1 206 ? -14.75 16.578 17.703 1 98.5 206 LEU A N 1
ATOM 1633 C CA . LEU A 1 206 ? -15.023 17.953 17.266 1 98.5 206 LEU A CA 1
ATOM 1634 C C . LEU A 1 206 ? -16.484 18.312 17.516 1 98.5 206 LEU A C 1
ATOM 1636 O O . LEU A 1 206 ? -16.797 19.484 17.766 1 98.5 206 LEU A O 1
ATOM 1640 N N . THR A 1 207 ? -17.359 17.391 17.422 1 98.38 207 THR A N 1
ATOM 1641 C CA . THR A 1 207 ? -18.781 17.609 17.703 1 98.38 207 THR A CA 1
ATOM 1642 C C . THR A 1 207 ? -19 17.891 19.188 1 98.38 207 THR A C 1
ATOM 1644 O O . THR A 1 207 ? -19.812 18.734 19.547 1 98.38 207 THR A O 1
ATOM 1647 N N . LEU A 1 208 ? -18.266 17.219 20.047 1 98.5 208 LEU A N 1
ATOM 1648 C CA . LEU A 1 208 ? -18.406 17.438 21.484 1 98.5 208 LEU A CA 1
ATOM 1649 C C . LEU A 1 208 ? -17.891 18.812 21.875 1 98.5 208 LEU A C 1
ATOM 1651 O O . LEU A 1 208 ? -18.469 19.469 22.75 1 98.5 208 LEU A O 1
ATOM 1655 N N . HIS A 1 209 ? -16.75 19.203 21.281 1 98.06 209 HIS A N 1
ATOM 1656 C CA . HIS A 1 209 ? -16.156 20.531 21.516 1 98.06 209 HIS A CA 1
ATOM 1657 C C . HIS A 1 209 ? -16 20.812 23 1 98.06 209 HIS A C 1
ATOM 1659 O O . HIS A 1 209 ? -16.531 21.797 23.516 1 98.06 209 HIS A O 1
ATOM 1665 N N . PRO A 1 210 ? -15.188 20.125 23.656 1 97.81 210 PRO A N 1
ATOM 1666 C CA . PRO A 1 210 ? -15.211 20.109 25.125 1 97.81 210 PRO A CA 1
ATOM 1667 C C . PRO A 1 210 ? -14.492 21.312 25.734 1 97.81 210 PRO A C 1
ATOM 1669 O O . PRO A 1 210 ? -14.609 21.562 26.938 1 97.81 210 PRO A O 1
ATOM 1672 N N . PHE A 1 211 ? -13.734 22.109 24.953 1 96.38 211 PHE A N 1
ATOM 1673 C CA . PHE A 1 211 ? -12.93 23.188 25.5 1 96.38 211 PHE A CA 1
ATOM 1674 C C . PHE A 1 211 ? -13.406 24.547 24.984 1 96.38 211 PHE A C 1
ATOM 1676 O O . PHE A 1 211 ? -14.164 24.609 24.016 1 96.38 211 PHE A O 1
ATOM 1683 N N . ASP A 1 212 ? -12.977 25.625 25.656 1 92 212 ASP A N 1
ATOM 1684 C CA . ASP A 1 212 ? -13.383 26.984 25.297 1 92 212 ASP A CA 1
ATOM 1685 C C . ASP A 1 212 ? -12.805 27.391 23.938 1 92 212 ASP A C 1
ATOM 1687 O O . ASP A 1 212 ? -13.438 28.125 23.172 1 92 212 ASP A O 1
ATOM 1691 N N . ASP A 1 213 ? -11.625 26.953 23.703 1 92.44 213 ASP A N 1
ATOM 1692 C CA . ASP A 1 213 ? -10.883 27.156 22.469 1 92.44 213 ASP A CA 1
ATOM 1693 C C . ASP A 1 213 ? -9.906 26.016 22.203 1 92.44 213 ASP A C 1
ATOM 1695 O O . ASP A 1 213 ? -9.672 25.172 23.078 1 92.44 213 ASP A O 1
ATOM 1699 N N . GLY A 1 214 ? -9.492 25.891 20.953 1 95.44 214 GLY A N 1
ATOM 1700 C CA . GLY A 1 214 ? -8.453 24.922 20.625 1 95.44 214 GLY A CA 1
ATOM 1701 C C . GLY A 1 214 ? -9 23.578 20.219 1 95.44 214 GLY A C 1
ATOM 1702 O O . GLY A 1 214 ? -8.242 22.656 19.891 1 95.44 214 GLY A O 1
ATOM 1703 N N . ASN A 1 215 ? -10.359 23.438 20.188 1 97.12 215 ASN A N 1
ATOM 1704 C CA . ASN A 1 215 ? -10.977 22.156 19.875 1 97.12 215 ASN A CA 1
ATOM 1705 C C . ASN A 1 215 ? -10.531 21.625 18.516 1 97.12 215 ASN A C 1
ATOM 1707 O O . ASN A 1 215 ? -10.258 20.438 18.375 1 97.12 215 ASN A O 1
ATOM 1711 N N . GLY A 1 216 ? -10.422 22.5 17.5 1 97.69 216 GLY A N 1
ATOM 1712 C CA . GLY A 1 216 ? -9.977 22.078 16.188 1 97.69 216 GLY A CA 1
ATOM 1713 C C . GLY A 1 216 ? -8.57 21.516 16.188 1 97.69 216 GLY A C 1
ATOM 1714 O O . GLY A 1 216 ? -8.344 20.422 15.664 1 97.69 216 GLY A O 1
ATOM 1715 N N . ARG A 1 217 ? -7.652 22.219 16.781 1 97.81 217 ARG A N 1
ATOM 1716 C CA . ARG A 1 217 ? -6.254 21.797 16.828 1 97.81 217 ARG A CA 1
ATOM 1717 C C . ARG A 1 217 ? -6.086 20.516 17.641 1 97.81 217 ARG A C 1
ATOM 1719 O O . ARG A 1 217 ? -5.34 19.625 17.25 1 97.81 217 ARG A O 1
ATOM 1726 N N . LEU A 1 218 ? -6.797 20.391 18.719 1 98.19 218 LEU A N 1
ATOM 1727 C CA . LEU A 1 218 ? -6.75 19.172 19.516 1 98.19 218 LEU A CA 1
ATOM 1728 C C . LEU A 1 218 ? -7.332 18 18.734 1 98.19 218 LEU A C 1
ATOM 1730 O O . LEU A 1 218 ? -6.816 16.875 18.812 1 98.19 218 LEU A O 1
ATOM 1734 N N . THR A 1 219 ? -8.398 18.266 18.047 1 98.75 219 THR A N 1
ATOM 1735 C CA . THR A 1 219 ? -9.023 17.234 17.219 1 98.75 219 THR A CA 1
ATOM 1736 C C . THR A 1 219 ? -8.039 16.688 16.188 1 98.75 219 THR A C 1
ATOM 1738 O O . THR A 1 219 ? -7.938 15.477 15.992 1 98.75 219 THR A O 1
ATOM 1741 N N . ARG A 1 220 ? -7.355 17.562 15.562 1 98.5 220 ARG A N 1
ATOM 1742 C CA . ARG A 1 220 ? -6.414 17.125 14.531 1 98.5 220 ARG A CA 1
ATOM 1743 C C . ARG A 1 220 ? -5.238 16.375 15.148 1 98.5 220 ARG A C 1
ATOM 1745 O O . ARG A 1 220 ? -4.734 15.414 14.562 1 98.5 220 ARG A O 1
ATOM 1752 N N . ALA A 1 221 ? -4.797 16.75 16.344 1 98.19 221 ALA A N 1
ATOM 1753 C CA . ALA A 1 221 ? -3.799 15.969 17.062 1 98.19 221 ALA A CA 1
ATOM 1754 C C . ALA A 1 221 ? -4.34 14.578 17.422 1 98.19 221 ALA A C 1
ATOM 1756 O O . ALA A 1 221 ? -3.623 13.586 17.312 1 98.19 221 ALA A O 1
ATOM 1757 N N . LEU A 1 222 ? -5.547 14.531 17.844 1 98.5 222 LEU A N 1
ATOM 1758 C CA . LEU A 1 222 ? -6.207 13.273 18.156 1 98.5 222 LEU A CA 1
ATOM 1759 C C . LEU A 1 222 ? -6.305 12.383 16.922 1 98.5 222 LEU A C 1
ATOM 1761 O O . LEU A 1 222 ? -6.152 11.164 17.016 1 98.5 222 LEU A O 1
ATOM 1765 N N . THR A 1 223 ? -6.625 13 15.844 1 98.56 223 THR A N 1
ATOM 1766 C CA . THR A 1 223 ? -6.656 12.281 14.578 1 98.56 223 THR A CA 1
ATOM 1767 C C . THR A 1 223 ? -5.293 11.672 14.258 1 98.56 223 THR A C 1
ATOM 1769 O O . THR A 1 223 ? -5.203 10.508 13.859 1 98.56 223 THR A O 1
ATOM 1772 N N . ASP A 1 224 ? -4.25 12.477 14.445 1 97.94 224 ASP A N 1
ATOM 1773 C CA . ASP A 1 224 ? -2.895 11.977 14.25 1 97.94 224 ASP A CA 1
ATOM 1774 C C . ASP A 1 224 ? -2.598 10.805 15.18 1 97.94 224 ASP A C 1
ATOM 1776 O O . ASP A 1 224 ? -1.95 9.836 14.781 1 97.94 224 ASP A O 1
ATOM 1780 N N . LEU A 1 225 ? -3.021 10.898 16.391 1 98.38 225 LEU A N 1
ATOM 1781 C CA . LEU A 1 225 ? -2.832 9.812 17.359 1 98.38 225 LEU A CA 1
ATOM 1782 C C . LEU A 1 225 ? -3.516 8.539 16.875 1 98.38 225 LEU A C 1
ATOM 1784 O O . LEU A 1 225 ? -2.918 7.457 16.906 1 98.38 225 LEU A O 1
ATOM 1788 N N . ALA A 1 226 ? -4.758 8.68 16.453 1 98.31 226 ALA A N 1
ATOM 1789 C CA . ALA A 1 226 ? -5.496 7.523 15.953 1 98.31 226 ALA A CA 1
ATOM 1790 C C . ALA A 1 226 ? -4.789 6.891 14.758 1 98.31 226 ALA A C 1
ATOM 1792 O O . ALA A 1 226 ? -4.66 5.664 14.68 1 98.31 226 ALA A O 1
ATOM 1793 N N . LEU A 1 227 ? -4.371 7.715 13.859 1 97.94 227 LEU A N 1
ATOM 1794 C CA . LEU A 1 227 ? -3.668 7.219 12.68 1 97.94 227 LEU A CA 1
ATOM 1795 C C . LEU A 1 227 ? -2.34 6.578 13.07 1 97.94 227 LEU A C 1
ATOM 1797 O O . LEU A 1 227 ? -1.939 5.57 12.492 1 97.94 227 LEU A O 1
ATOM 1801 N N . ALA A 1 228 ? -1.618 7.164 14.023 1 97.25 228 ALA A N 1
ATOM 1802 C CA . ALA A 1 228 ? -0.368 6.598 14.523 1 97.25 228 ALA A CA 1
ATOM 1803 C C . ALA A 1 228 ? -0.596 5.219 15.141 1 97.25 228 ALA A C 1
ATOM 1805 O O . ALA A 1 228 ? 0.248 4.328 15.016 1 97.25 228 ALA A O 1
ATOM 1806 N N . GLN A 1 229 ? -1.682 5.07 15.82 1 96.75 229 GLN A N 1
ATOM 1807 C CA . GLN A 1 229 ? -2.029 3.791 16.422 1 96.75 229 GLN A CA 1
ATOM 1808 C C . GLN A 1 229 ? -2.295 2.729 15.367 1 96.75 229 GLN A C 1
ATOM 1810 O O . GLN A 1 229 ? -2.127 1.533 15.617 1 96.75 229 GLN A O 1
ATOM 1815 N N . GLY A 1 230 ? -2.719 3.17 14.25 1 93.69 230 GLY A N 1
ATOM 1816 C CA . GLY A 1 230 ? -2.902 2.262 13.133 1 93.69 230 GLY A CA 1
ATOM 1817 C C . GLY A 1 230 ? -1.604 1.905 12.43 1 93.69 230 GLY A C 1
ATOM 1818 O O . GLY A 1 230 ? -1.403 0.757 12.031 1 93.69 230 GLY A O 1
ATOM 1819 N N . ASP A 1 231 ? -0.751 2.945 12.227 1 93.06 231 ASP A N 1
ATOM 1820 C CA . ASP A 1 231 ? 0.565 2.777 11.617 1 93.06 231 ASP A CA 1
ATOM 1821 C C . ASP A 1 231 ? 1.544 3.834 12.133 1 93.06 231 ASP A C 1
ATOM 1823 O O . ASP A 1 231 ? 1.496 4.988 11.703 1 93.06 231 ASP A O 1
ATOM 1827 N N . GLN A 1 232 ? 2.506 3.436 12.797 1 87.5 232 GLN A N 1
ATOM 1828 C CA . GLN A 1 232 ? 3.395 4.355 13.5 1 87.5 232 GLN A CA 1
ATOM 1829 C C . GLN A 1 232 ? 4.441 4.938 12.555 1 87.5 232 GLN A C 1
ATOM 1831 O O . GLN A 1 232 ? 5.02 5.992 12.836 1 87.5 232 GLN A O 1
ATOM 1836 N N . GLN A 1 233 ? 4.641 4.316 11.484 1 88.62 233 GLN A N 1
ATOM 1837 C CA . GLN A 1 233 ? 5.684 4.773 10.578 1 88.62 233 GLN A CA 1
ATOM 1838 C C . GLN A 1 233 ? 5.129 5.754 9.547 1 88.62 233 GLN A C 1
ATOM 1840 O O . GLN A 1 233 ? 5.738 6.789 9.273 1 88.62 233 GLN A O 1
ATOM 1845 N N . ALA A 1 234 ? 3.984 5.512 9.07 1 85.75 234 ALA A N 1
ATOM 1846 C CA . ALA A 1 234 ? 3.424 6.289 7.973 1 85.75 234 ALA A CA 1
ATOM 1847 C C . ALA A 1 234 ? 3.025 7.688 8.438 1 85.75 234 ALA A C 1
ATOM 1849 O O . ALA A 1 234 ? 3.145 8.656 7.68 1 85.75 234 ALA A O 1
ATOM 1850 N N . ILE A 1 235 ? 2.584 7.781 9.664 1 87.25 235 ILE A N 1
ATOM 1851 C CA . ILE A 1 235 ? 1.994 9.016 10.164 1 87.25 235 ILE A CA 1
ATOM 1852 C C . ILE A 1 235 ? 3.041 10.133 10.156 1 87.25 235 ILE A C 1
ATOM 1854 O O . ILE A 1 235 ? 2.699 11.312 10.117 1 87.25 235 ILE A O 1
ATOM 1858 N N . ARG A 1 236 ? 4.281 9.812 10.094 1 91.06 236 ARG A N 1
ATOM 1859 C CA . ARG A 1 236 ? 5.363 10.789 10.125 1 91.06 236 ARG A CA 1
ATOM 1860 C C . ARG A 1 236 ? 5.691 11.289 8.727 1 91.06 236 ARG A C 1
ATOM 1862 O O . ARG A 1 236 ? 6.539 12.172 8.555 1 91.06 236 ARG A O 1
ATOM 1869 N N . LEU A 1 237 ? 4.988 10.773 7.762 1 94.56 237 LEU A N 1
ATOM 1870 C CA . LEU A 1 237 ? 5.43 11 6.391 1 94.56 237 LEU A CA 1
ATOM 1871 C C . LEU A 1 237 ? 4.445 11.891 5.641 1 94.56 237 LEU A C 1
ATOM 1873 O O . LEU A 1 237 ? 4.719 12.312 4.516 1 94.56 237 LEU A O 1
ATOM 1877 N N . PHE A 1 238 ? 3.301 12.18 6.273 1 96.88 238 PHE A N 1
ATOM 1878 C CA . PHE A 1 238 ? 2.344 13.055 5.605 1 96.88 238 PHE A CA 1
ATOM 1879 C C . PHE A 1 238 ? 1.67 13.977 6.609 1 96.88 238 PHE A C 1
ATOM 1881 O O . PHE A 1 238 ? 1.657 13.703 7.809 1 96.88 238 PHE A O 1
ATOM 1888 N N . ALA A 1 239 ? 1.171 15.086 6.129 1 96.81 239 ALA A N 1
ATOM 1889 C CA . ALA A 1 239 ? 0.518 16.109 6.949 1 96.81 239 ALA A CA 1
ATOM 1890 C C . ALA A 1 239 ? -0.937 16.297 6.531 1 96.81 239 ALA A C 1
ATOM 1892 O O . ALA A 1 239 ? -1.232 17.094 5.645 1 96.81 239 ALA A O 1
ATOM 1893 N N . MET A 1 240 ? -1.825 15.711 7.203 1 97.75 240 MET A N 1
ATOM 1894 C CA . MET A 1 240 ? -3.23 15.773 6.809 1 97.75 240 MET A CA 1
ATOM 1895 C C . MET A 1 240 ? -3.773 17.188 6.969 1 97.75 240 MET A C 1
ATOM 1897 O O . MET A 1 240 ? -4.629 17.625 6.195 1 97.75 240 MET A O 1
ATOM 1901 N N . SER A 1 241 ? -3.273 17.906 7.992 1 98.38 241 SER A N 1
ATOM 1902 C CA . SER A 1 241 ? -3.738 19.266 8.227 1 98.38 241 SER A CA 1
ATOM 1903 C C . SER A 1 241 ? -3.508 20.156 7.004 1 98.38 241 SER A C 1
ATOM 1905 O O . SER A 1 241 ? -4.297 21.062 6.727 1 98.38 241 SER A O 1
ATOM 1907 N N . ALA A 1 242 ? -2.402 19.875 6.305 1 98.06 242 ALA A N 1
ATOM 1908 C CA . ALA A 1 242 ? -2.125 20.641 5.094 1 98.06 242 ALA A CA 1
ATOM 1909 C C . ALA A 1 242 ? -3.209 20.422 4.043 1 98.06 242 ALA A C 1
ATOM 1911 O O . ALA A 1 242 ? -3.658 21.375 3.396 1 98.06 242 ALA A O 1
ATOM 1912 N N . SER A 1 243 ? -3.658 19.203 3.867 1 98.44 243 SER A N 1
ATOM 1913 C CA . SER A 1 243 ? -4.707 18.875 2.902 1 98.44 243 SER A CA 1
ATOM 1914 C C . SER A 1 243 ? -6.059 19.422 3.354 1 98.44 243 SER A C 1
ATOM 1916 O O . SER A 1 243 ? -6.883 19.812 2.525 1 98.44 243 SER A O 1
ATOM 1918 N N . ILE A 1 244 ? -6.348 19.422 4.652 1 98.69 244 ILE A N 1
ATOM 1919 C CA . ILE A 1 244 ? -7.562 20.031 5.18 1 98.69 244 ILE A CA 1
ATOM 1920 C C . ILE A 1 244 ? -7.555 21.531 4.883 1 98.69 244 ILE A C 1
ATOM 1922 O O . ILE A 1 244 ? -8.562 22.078 4.441 1 98.69 244 ILE A O 1
ATOM 1926 N N . LEU A 1 245 ? -6.41 22.156 5.152 1 98.5 245 LEU A N 1
ATOM 1927 C CA . LEU A 1 245 ? -6.293 23.594 4.887 1 98.5 245 LEU A CA 1
ATOM 1928 C C . LEU A 1 245 ? -6.547 23.891 3.414 1 98.5 245 LEU A C 1
ATOM 1930 O O . LEU A 1 245 ? -7.199 24.891 3.084 1 98.5 245 LEU A O 1
ATOM 1934 N N . ASP A 1 246 ? -6.035 23.062 2.5 1 97.5 246 ASP A N 1
ATOM 1935 C CA . ASP A 1 246 ? -6.203 23.219 1.06 1 97.5 246 ASP A CA 1
ATOM 1936 C C . ASP A 1 246 ? -7.68 23.219 0.675 1 97.5 246 ASP A C 1
ATOM 1938 O O . ASP A 1 246 ? -8.078 23.859 -0.3 1 97.5 246 ASP A O 1
ATOM 1942 N N . ASP A 1 247 ? -8.477 22.469 1.419 1 98.25 247 ASP A N 1
ATOM 1943 C CA . ASP A 1 247 ? -9.922 22.453 1.211 1 98.25 247 ASP A CA 1
ATOM 1944 C C . ASP A 1 247 ? -10.672 22.844 2.486 1 98.25 247 ASP A C 1
ATOM 1946 O O . ASP A 1 247 ? -11.57 22.125 2.93 1 98.25 247 ASP A O 1
ATOM 1950 N N . ARG A 1 248 ? -10.25 23.906 3.055 1 97.81 248 ARG A N 1
ATOM 1951 C CA . ARG A 1 248 ? -10.805 24.391 4.312 1 97.81 248 ARG A CA 1
ATOM 1952 C C . ARG A 1 248 ? -12.312 24.609 4.191 1 97.81 248 ARG A C 1
ATOM 1954 O O . ARG A 1 248 ? -13.07 24.266 5.102 1 97.81 248 ARG A O 1
ATOM 1961 N N . THR A 1 249 ? -12.766 25.172 3.057 1 97.31 249 THR A N 1
ATOM 1962 C CA . THR A 1 249 ? -14.188 25.406 2.82 1 97.31 249 THR A CA 1
ATOM 1963 C C . THR A 1 249 ? -14.961 24.094 2.797 1 97.31 249 THR A C 1
ATOM 1965 O O . THR A 1 249 ? -16.016 23.969 3.428 1 97.31 249 THR A O 1
ATOM 1968 N N . GLY A 1 250 ? -14.414 23.109 2.029 1 98.31 250 GLY A N 1
ATOM 1969 C CA . GLY A 1 250 ? -15.039 21.797 1.999 1 98.31 250 GLY A CA 1
ATOM 1970 C C . GLY A 1 250 ? -15.086 21.125 3.359 1 98.31 250 GLY A C 1
ATOM 1971 O O . GLY A 1 250 ? -16.062 20.453 3.689 1 98.31 250 GLY A O 1
ATOM 1972 N N . TYR A 1 251 ? -14.086 21.391 4.125 1 98.31 251 TYR A N 1
ATOM 1973 C CA . TYR A 1 251 ? -13.984 20.844 5.473 1 98.31 251 TYR A CA 1
ATOM 1974 C C . TYR A 1 251 ? -15.148 21.312 6.34 1 98.31 251 TYR A C 1
ATOM 1976 O O . TYR A 1 251 ? -15.891 20.5 6.895 1 98.31 251 TYR A O 1
ATOM 1984 N N . TYR A 1 252 ? -15.352 22.578 6.406 1 97 252 TYR A N 1
ATOM 1985 C CA . TYR A 1 252 ? -16.391 23.125 7.273 1 97 252 TYR A CA 1
ATOM 1986 C C . TYR A 1 252 ? -17.781 22.844 6.723 1 97 252 TYR A C 1
ATOM 1988 O O . TYR A 1 252 ? -18.719 22.641 7.484 1 97 252 TYR A O 1
ATOM 1996 N N . ARG A 1 253 ? -17.859 22.797 5.449 1 97.56 253 ARG A N 1
ATOM 1997 C CA . ARG A 1 253 ? -19.141 22.484 4.82 1 97.56 253 ARG A CA 1
ATOM 1998 C C . ARG A 1 253 ? -19.609 21.078 5.195 1 97.56 253 ARG A C 1
ATOM 2000 O O . ARG A 1 253 ? -20.766 20.891 5.598 1 97.56 253 ARG A O 1
ATOM 2007 N N . VAL A 1 254 ? -18.719 20.109 5.012 1 98.44 254 VAL A N 1
ATOM 2008 C CA . VAL A 1 254 ? -19.109 18.719 5.266 1 98.44 254 VAL A CA 1
ATOM 2009 C C . VAL A 1 254 ? -19.328 18.516 6.758 1 98.44 254 VAL A C 1
ATOM 2011 O O . VAL A 1 254 ? -20.219 17.734 7.16 1 98.44 254 VAL A O 1
ATOM 2014 N N . LEU A 1 255 ? -18.531 19.156 7.613 1 97.69 255 LEU A N 1
ATOM 2015 C CA . LEU A 1 255 ? -18.75 19.078 9.055 1 97.69 255 LEU A CA 1
ATOM 2016 C C . LEU A 1 255 ? -20.141 19.578 9.43 1 97.69 255 LEU A C 1
ATOM 2018 O O . LEU A 1 255 ? -20.891 18.875 10.125 1 97.69 255 LEU A O 1
ATOM 2022 N N . GLU A 1 256 ? -20.469 20.766 8.93 1 96.88 256 GLU A N 1
ATOM 2023 C CA . GLU A 1 256 ? -21.766 21.344 9.227 1 96.88 256 GLU A CA 1
ATOM 2024 C C . GLU A 1 256 ? -22.906 20.453 8.734 1 96.88 256 GLU A C 1
ATOM 2026 O O . GLU A 1 256 ? -23.859 20.188 9.469 1 96.88 256 GLU A O 1
ATOM 2031 N N . ALA A 1 257 ? -22.781 20 7.543 1 97.5 257 ALA A N 1
ATOM 2032 C CA . ALA A 1 257 ? -23.812 19.125 6.965 1 97.5 257 ALA A CA 1
ATOM 2033 C C . ALA A 1 257 ? -23.984 17.859 7.789 1 97.5 257 ALA A C 1
ATOM 2035 O O . ALA A 1 257 ? -25.109 17.422 8.031 1 97.5 257 ALA A O 1
ATOM 2036 N N . SER A 1 258 ? -22.891 17.281 8.195 1 97.94 258 SER A N 1
ATOM 2037 C CA . SER A 1 258 ? -22.938 16.016 8.922 1 97.94 258 SER A CA 1
ATOM 2038 C C . SER A 1 258 ? -23.438 16.219 10.352 1 97.94 258 SER A C 1
ATOM 2040 O O . SER A 1 258 ? -24.109 15.352 10.906 1 97.94 258 SER A O 1
ATOM 2042 N N . GLN A 1 259 ? -23.109 17.344 10.961 1 97.06 259 GLN A N 1
ATOM 2043 C CA . GLN A 1 259 ? -23.531 17.641 12.328 1 97.06 259 GLN A CA 1
ATOM 2044 C C . GLN A 1 259 ? -25.016 17.969 12.391 1 97.06 259 GLN A C 1
ATOM 2046 O O . GLN A 1 259 ? -25.609 18 13.469 1 97.06 259 GLN A O 1
ATOM 2051 N N . LYS A 1 260 ? -25.625 18.234 11.234 1 95.5 260 LYS A N 1
ATOM 2052 C CA . LYS A 1 260 ? -27.047 18.547 11.133 1 95.5 260 LYS A CA 1
ATOM 2053 C C . LYS A 1 260 ? -27.828 17.344 10.594 1 95.5 260 LYS A C 1
ATOM 2055 O O . LYS A 1 260 ? -29 17.484 10.227 1 95.5 260 LYS A O 1
ATOM 2060 N N . SER A 1 261 ? -27.219 16.188 10.578 1 94.56 261 SER A N 1
ATOM 2061 C CA . SER A 1 261 ? -27.812 15 9.992 1 94.56 261 SER A CA 1
ATOM 2062 C C . SER A 1 261 ? -28 13.906 11.039 1 94.56 261 SER A C 1
ATOM 2064 O O . SER A 1 261 ? -27.938 14.172 12.242 1 94.56 261 SER A O 1
ATOM 2066 N N . THR A 1 262 ? -28.406 12.766 10.578 1 95.19 262 THR A N 1
ATOM 2067 C CA . THR A 1 262 ? -28.484 11.578 11.422 1 95.19 262 THR A CA 1
ATOM 2068 C C . THR A 1 262 ? -27.094 11.031 11.719 1 95.19 262 THR A C 1
ATOM 2070 O O . THR A 1 262 ? -26.094 11.664 11.383 1 95.19 262 THR A O 1
ATOM 2073 N N . THR A 1 263 ? -27.078 9.906 12.359 1 97.31 263 THR A N 1
ATOM 2074 C CA . THR A 1 263 ? -25.797 9.336 12.75 1 97.31 263 THR A CA 1
ATOM 2075 C C . THR A 1 263 ? -25.156 8.602 11.57 1 97.31 263 THR A C 1
ATOM 2077 O O . THR A 1 263 ? -24.109 7.961 11.727 1 97.31 263 THR A O 1
ATOM 2080 N N . ASP A 1 264 ? -25.797 8.688 10.367 1 97.88 264 ASP A N 1
ATOM 2081 C CA . ASP A 1 264 ? -25.125 8.281 9.141 1 97.88 264 ASP A CA 1
ATOM 2082 C C . ASP A 1 264 ? -24.062 9.297 8.734 1 97.88 264 ASP A C 1
ATOM 2084 O O . ASP A 1 264 ? -24.375 10.391 8.273 1 97.88 264 ASP A O 1
ATOM 2088 N N . ILE A 1 265 ? -22.812 8.891 8.883 1 98.38 265 ILE A N 1
ATOM 2089 C CA . ILE A 1 265 ? -21.75 9.852 8.641 1 98.38 265 ILE A CA 1
ATOM 2090 C C . ILE A 1 265 ? -21.016 9.484 7.348 1 98.38 265 ILE A C 1
ATOM 2092 O O . ILE A 1 265 ? -19.797 9.672 7.242 1 98.38 265 ILE A O 1
ATOM 2096 N N . THR A 1 266 ? -21.672 8.852 6.324 1 98.62 266 THR A N 1
ATOM 2097 C CA . THR A 1 266 ? -21.094 8.469 5.039 1 98.62 266 THR A CA 1
ATOM 2098 C C . THR A 1 266 ? -20.438 9.664 4.359 1 98.62 266 THR A C 1
ATOM 2100 O O . THR A 1 266 ? -19.297 9.57 3.9 1 98.62 266 THR A O 1
ATOM 2103 N N . GLN A 1 267 ? -21.094 10.789 4.367 1 98.5 267 GLN A N 1
ATOM 2104 C CA . GLN A 1 267 ? -20.578 11.977 3.688 1 98.5 267 GLN A CA 1
ATOM 2105 C C . GLN A 1 267 ? -19.297 12.469 4.34 1 98.5 267 GLN A C 1
ATOM 2107 O O . GLN A 1 267 ? -18.328 12.82 3.648 1 98.5 267 GLN A O 1
ATOM 2112 N N . TRP A 1 268 ? -19.266 12.516 5.629 1 98.69 268 TRP A N 1
ATOM 2113 C CA . TRP A 1 268 ? -18.078 12.93 6.363 1 98.69 268 TRP A CA 1
ATOM 2114 C C . TRP A 1 268 ? -16.906 11.984 6.082 1 98.69 268 TRP A C 1
ATOM 2116 O O . TRP A 1 268 ? -15.805 12.438 5.762 1 98.69 268 TRP A O 1
ATOM 2126 N N . LEU A 1 269 ? -17.219 10.68 6.176 1 98.88 269 LEU A N 1
ATOM 2127 C CA . LEU A 1 269 ? -16.156 9.703 5.996 1 98.88 269 LEU A CA 1
ATOM 2128 C C . LEU A 1 269 ? -15.602 9.75 4.574 1 98.88 269 LEU A C 1
ATOM 2130 O O . LEU A 1 269 ? -14.406 9.562 4.359 1 98.88 269 LEU A O 1
ATOM 2134 N N . GLU A 1 270 ? -16.453 9.984 3.598 1 98.75 270 GLU A N 1
ATOM 2135 C CA . GLU A 1 270 ? -15.992 10.133 2.219 1 98.75 270 GLU A CA 1
ATOM 2136 C C . GLU A 1 270 ? -15.023 11.297 2.08 1 98.75 270 GLU A C 1
ATOM 2138 O O . GLU A 1 270 ? -13.953 11.156 1.488 1 98.75 270 GLU A O 1
ATOM 2143 N N . TRP A 1 271 ? -15.406 12.43 2.574 1 98.88 271 TRP A N 1
ATOM 2144 C CA . TRP A 1 271 ? -14.539 13.602 2.5 1 98.88 271 TRP A CA 1
ATOM 2145 C C . TRP A 1 271 ? -13.227 13.352 3.236 1 98.88 271 TRP A C 1
ATOM 2147 O O . TRP A 1 271 ? -12.156 13.68 2.727 1 98.88 271 TRP A O 1
ATOM 2157 N N . PHE A 1 272 ? -13.352 12.82 4.5 1 98.88 272 PHE A N 1
ATOM 2158 C CA . PHE A 1 272 ? -12.195 12.562 5.348 1 98.88 272 PHE A CA 1
ATOM 2159 C C . PHE A 1 272 ? -11.195 11.656 4.633 1 98.88 272 PHE A C 1
ATOM 2161 O O . PHE A 1 272 ? -10 11.961 4.586 1 98.88 272 PHE A O 1
ATOM 2168 N N . LEU A 1 273 ? -11.703 10.555 4.023 1 98.88 273 LEU A N 1
ATOM 2169 C CA . LEU A 1 273 ? -10.836 9.578 3.379 1 98.88 273 LEU A CA 1
ATOM 2170 C C . LEU A 1 273 ? -10.227 10.148 2.1 1 98.88 273 LEU A C 1
ATOM 2172 O O . LEU A 1 273 ? -9.07 9.875 1.779 1 98.88 273 LEU A O 1
ATOM 2176 N N . ARG A 1 274 ? -10.969 10.922 1.348 1 98.81 274 ARG A N 1
ATOM 2177 C CA . ARG A 1 274 ? -10.422 11.586 0.164 1 98.81 274 ARG A CA 1
ATOM 2178 C C . ARG A 1 274 ? -9.312 12.562 0.541 1 98.81 274 ARG A C 1
ATOM 2180 O O . ARG A 1 274 ? -8.305 12.664 -0.163 1 98.81 274 ARG A O 1
ATOM 2187 N N . THR A 1 275 ? -9.531 13.289 1.604 1 98.81 275 THR A N 1
ATOM 2188 C CA . THR A 1 275 ? -8.531 14.234 2.082 1 98.81 275 THR A CA 1
ATOM 2189 C C . THR A 1 275 ? -7.281 13.5 2.562 1 98.81 275 THR A C 1
ATOM 2191 O O . THR A 1 275 ? -6.156 13.922 2.279 1 98.81 275 THR A O 1
ATOM 2194 N N . LEU A 1 276 ? -7.488 12.438 3.311 1 98.75 276 LEU A N 1
ATOM 2195 C CA . LEU A 1 276 ? -6.371 11.609 3.748 1 98.75 276 LEU A CA 1
ATOM 2196 C C . LEU A 1 276 ? -5.582 11.078 2.553 1 98.75 276 LEU A C 1
ATOM 2198 O O . LEU A 1 276 ? -4.355 11.18 2.521 1 98.75 276 LEU A O 1
ATOM 2202 N N . LEU A 1 277 ? -6.301 10.523 1.583 1 98.62 277 LEU A N 1
ATOM 2203 C CA . LEU A 1 277 ? -5.668 10.008 0.376 1 98.62 277 LEU A CA 1
ATOM 2204 C C . LEU A 1 277 ? -4.848 11.094 -0.319 1 98.62 277 LEU A C 1
ATOM 2206 O O . LEU A 1 277 ? -3.709 10.852 -0.725 1 98.62 277 LEU A O 1
ATOM 2210 N N . SER A 1 278 ? -5.441 12.266 -0.428 1 98.31 278 SER A N 1
ATOM 2211 C CA . SER A 1 278 ? -4.742 13.391 -1.037 1 98.31 278 SER A CA 1
ATOM 2212 C C . SER A 1 278 ? -3.451 13.711 -0.294 1 98.31 278 SER A C 1
ATOM 2214 O O . SER A 1 278 ? -2.424 13.992 -0.916 1 98.31 278 SER A O 1
ATOM 2216 N N . SER A 1 279 ? -3.516 13.688 0.994 1 98.38 279 SER A N 1
ATOM 2217 C CA . SER A 1 279 ? -2.34 13.969 1.813 1 98.38 279 SER A CA 1
ATOM 2218 C C . SER A 1 279 ? -1.233 12.953 1.557 1 98.38 279 SER A C 1
ATOM 2220 O O . SER A 1 279 ? -0.062 13.32 1.44 1 98.38 279 SER A O 1
ATOM 2222 N N . ILE A 1 280 ? -1.572 11.68 1.516 1 98.31 280 ILE A N 1
ATOM 2223 C CA . ILE A 1 280 ? -0.6 10.617 1.283 1 98.31 280 ILE A CA 1
ATOM 2224 C C . ILE A 1 280 ? -0.024 10.75 -0.125 1 98.31 280 ILE A C 1
ATOM 2226 O O . ILE A 1 280 ? 1.185 10.602 -0.325 1 98.31 280 ILE A O 1
ATOM 2230 N N . GLU A 1 281 ? -0.835 11.031 -1.085 1 97.75 281 GLU A N 1
ATOM 2231 C CA . GLU A 1 281 ? -0.39 11.195 -2.467 1 97.75 281 GLU A CA 1
ATOM 2232 C C . GLU A 1 281 ? 0.57 12.375 -2.602 1 97.75 281 GLU A C 1
ATOM 2234 O O . GLU A 1 281 ? 1.535 12.312 -3.367 1 97.75 281 GLU A O 1
ATOM 2239 N N . HIS A 1 282 ? 0.314 13.469 -1.895 1 96.12 282 HIS A N 1
ATOM 2240 C CA . HIS A 1 282 ? 1.247 14.586 -1.87 1 96.12 282 HIS A CA 1
ATOM 2241 C C . HIS A 1 282 ? 2.602 14.164 -1.312 1 96.12 282 HIS A C 1
ATOM 2243 O O . HIS A 1 282 ? 3.645 14.57 -1.826 1 96.12 282 HIS A O 1
ATOM 2249 N N . ALA A 1 283 ? 2.564 13.422 -0.243 1 96.56 283 ALA A N 1
ATOM 2250 C CA . ALA A 1 283 ? 3.799 12.922 0.353 1 96.56 283 ALA A CA 1
ATOM 2251 C C . ALA A 1 283 ? 4.547 12.016 -0.622 1 96.56 283 ALA A C 1
ATOM 2253 O O . ALA A 1 283 ? 5.777 12.086 -0.726 1 96.56 283 ALA A O 1
ATOM 2254 N N . LEU A 1 284 ? 3.82 11.141 -1.32 1 95.69 284 LEU A N 1
ATOM 2255 C CA . LEU A 1 284 ? 4.414 10.266 -2.324 1 95.69 284 LEU A CA 1
ATOM 2256 C C . LEU A 1 284 ? 5.133 11.07 -3.396 1 95.69 284 LEU A C 1
ATOM 2258 O O . LEU A 1 284 ? 6.27 10.766 -3.758 1 95.69 284 LEU A O 1
ATOM 2262 N N . ALA A 1 285 ? 4.496 12.102 -3.879 1 93.12 285 ALA A N 1
ATOM 2263 C CA . ALA A 1 285 ? 5.086 12.953 -4.906 1 93.12 285 ALA A CA 1
ATOM 2264 C C . ALA A 1 285 ? 6.363 13.617 -4.398 1 93.12 285 ALA A C 1
ATOM 2266 O O . ALA A 1 285 ? 7.348 13.727 -5.137 1 93.12 285 ALA A O 1
ATOM 2267 N N . ARG A 1 286 ? 6.34 14.055 -3.209 1 91.5 286 ARG A N 1
ATOM 2268 C CA . ARG A 1 286 ? 7.512 14.695 -2.615 1 91.5 286 ARG A CA 1
ATOM 2269 C C . ARG A 1 286 ? 8.68 13.719 -2.521 1 91.5 286 ARG A C 1
ATOM 2271 O O . ARG A 1 286 ? 9.812 14.055 -2.869 1 91.5 286 ARG A O 1
ATOM 2278 N N . ILE A 1 287 ? 8.398 12.547 -2 1 91.5 287 ILE A N 1
ATOM 2279 C CA . ILE A 1 287 ? 9.445 11.547 -1.837 1 91.5 287 ILE A CA 1
ATOM 2280 C C . ILE A 1 287 ? 9.992 11.141 -3.205 1 91.5 287 ILE A C 1
ATOM 2282 O O . ILE A 1 287 ? 11.195 10.938 -3.363 1 91.5 287 ILE A O 1
ATOM 2286 N N . GLU A 1 288 ? 9.094 10.961 -4.125 1 89.75 288 GLU A N 1
ATOM 2287 C CA . GLU A 1 288 ? 9.516 10.641 -5.484 1 89.75 288 GLU A CA 1
ATOM 2288 C C . GLU A 1 288 ? 10.492 11.68 -6.02 1 89.75 288 GLU A C 1
ATOM 2290 O O . GLU A 1 288 ? 11.461 11.344 -6.699 1 89.75 288 GLU A O 1
ATOM 2295 N N . ARG A 1 289 ? 10.211 12.883 -5.789 1 88.19 289 ARG A N 1
ATOM 2296 C CA . ARG A 1 289 ? 11.086 13.961 -6.223 1 88.19 289 ARG A CA 1
ATOM 2297 C C . ARG A 1 289 ? 12.453 13.859 -5.547 1 88.19 289 ARG A C 1
ATOM 2299 O O . ARG A 1 289 ? 13.484 14.07 -6.191 1 88.19 289 ARG A O 1
ATOM 2306 N N . VAL A 1 290 ? 12.445 13.609 -4.312 1 88.5 290 VAL A N 1
ATOM 2307 C CA . VAL A 1 290 ? 13.688 13.477 -3.561 1 88.5 290 VAL A CA 1
ATOM 2308 C C . VAL A 1 290 ? 14.508 12.32 -4.133 1 88.5 290 VAL A C 1
ATOM 2310 O O . VAL A 1 290 ? 15.727 12.453 -4.309 1 88.5 290 VAL A O 1
ATOM 2313 N N . LEU A 1 291 ? 13.891 11.227 -4.406 1 85.94 291 LEU A N 1
ATOM 2314 C CA . LEU A 1 291 ? 14.578 10.062 -4.953 1 85.94 291 LEU A CA 1
ATOM 2315 C C . LEU A 1 291 ? 15.109 10.352 -6.352 1 85.94 291 LEU A C 1
ATOM 2317 O O . LEU A 1 291 ? 16.234 9.961 -6.691 1 85.94 291 LEU A O 1
ATOM 2321 N N . ALA A 1 292 ? 14.266 10.977 -7.129 1 87.38 292 ALA A N 1
ATOM 2322 C CA . ALA A 1 292 ? 14.695 11.352 -8.477 1 87.38 292 ALA A CA 1
ATOM 2323 C C . ALA A 1 292 ? 15.914 12.266 -8.43 1 87.38 292 ALA A C 1
ATOM 2325 O O . ALA A 1 292 ? 16.828 12.125 -9.234 1 87.38 292 ALA A O 1
ATOM 2326 N N . LYS A 1 293 ? 15.867 13.188 -7.574 1 89 293 LYS A N 1
ATOM 2327 C CA . LYS A 1 293 ? 17 14.102 -7.402 1 89 293 LYS A CA 1
ATOM 2328 C C . LYS A 1 293 ? 18.25 13.344 -6.992 1 89 293 LYS A C 1
ATOM 2330 O O . LYS A 1 293 ? 19.344 13.602 -7.52 1 89 293 LYS A O 1
ATOM 2335 N N . THR A 1 294 ? 18.125 12.453 -6.062 1 84.25 294 THR A N 1
ATOM 2336 C CA . THR A 1 294 ? 19.234 11.648 -5.605 1 84.25 294 THR A CA 1
ATOM 2337 C C . THR A 1 294 ? 19.828 10.828 -6.754 1 84.25 294 THR A C 1
ATOM 2339 O O . THR A 1 294 ? 21.047 10.773 -6.934 1 84.25 294 THR A O 1
ATOM 2342 N N . ARG A 1 295 ? 19 10.211 -7.469 1 83.75 295 ARG A N 1
ATOM 2343 C CA . ARG A 1 295 ? 19.438 9.414 -8.617 1 83.75 295 ARG A CA 1
ATOM 2344 C C . ARG A 1 295 ? 20.125 10.289 -9.656 1 83.75 295 ARG A C 1
ATOM 2346 O O . ARG A 1 295 ? 21.125 9.883 -10.25 1 83.75 295 ARG A O 1
ATOM 2353 N N . PHE A 1 296 ? 19.594 11.445 -9.883 1 91.12 296 PHE A N 1
ATOM 2354 C CA . PHE A 1 296 ? 20.172 12.391 -10.828 1 91.12 296 PHE A CA 1
ATOM 2355 C C . PHE A 1 296 ? 21.609 12.727 -10.453 1 91.12 296 PHE A C 1
ATOM 2357 O O . PHE A 1 296 ? 22.516 12.641 -11.289 1 91.12 296 PHE A O 1
ATOM 2364 N N . TRP A 1 297 ? 21.766 13.023 -9.289 1 89.94 297 TRP A N 1
ATOM 2365 C CA . TRP A 1 297 ? 23.094 13.461 -8.867 1 89.94 297 TRP A CA 1
ATOM 2366 C C . TRP A 1 297 ? 24.062 12.289 -8.805 1 89.94 297 TRP A C 1
ATOM 2368 O O . TRP A 1 297 ? 25.266 12.453 -9.031 1 89.94 297 TRP A O 1
ATOM 2378 N N . GLN A 1 298 ? 23.547 11.125 -8.508 1 82.44 298 GLN A N 1
ATOM 2379 C CA . GLN A 1 298 ? 24.391 9.938 -8.586 1 82.44 298 GLN A CA 1
ATOM 2380 C C . GLN A 1 298 ? 24.859 9.695 -10.016 1 82.44 298 GLN A C 1
ATOM 2382 O O . GLN A 1 298 ? 26.016 9.305 -10.242 1 82.44 298 GLN A O 1
ATOM 2387 N N . LEU A 1 299 ? 24.016 9.891 -10.93 1 86.25 299 LEU A N 1
ATOM 2388 C CA . LEU A 1 299 ? 24.312 9.68 -12.344 1 86.25 299 LEU A CA 1
ATOM 2389 C C . LEU A 1 299 ? 25.312 10.719 -12.844 1 86.25 299 LEU A C 1
ATOM 2391 O O . LEU A 1 299 ? 26.156 10.414 -13.695 1 86.25 299 LEU A O 1
ATOM 2395 N N . HIS A 1 300 ? 25.219 11.914 -12.305 1 91.44 300 HIS A N 1
ATOM 2396 C CA . HIS A 1 300 ? 25.984 13.008 -12.891 1 91.44 300 HIS A CA 1
ATOM 2397 C C . HIS A 1 300 ? 27.094 13.469 -11.945 1 91.44 300 HIS A C 1
ATOM 2399 O O . HIS A 1 300 ? 27.609 14.578 -12.07 1 91.44 300 HIS A O 1
ATOM 2405 N N . THR A 1 301 ? 27.359 12.641 -11.016 1 86.06 301 THR A N 1
ATOM 2406 C CA . THR A 1 301 ? 28.359 12.945 -10 1 86.06 301 THR A CA 1
ATOM 2407 C C . THR A 1 301 ? 29.719 13.25 -10.648 1 86.06 301 THR A C 1
ATOM 2409 O O . THR A 1 301 ? 30.469 14.102 -10.164 1 86.06 301 THR A O 1
ATOM 2412 N N . ARG A 1 302 ? 30.016 12.68 -11.766 1 87.12 302 ARG A N 1
ATOM 2413 C CA . ARG A 1 302 ? 31.344 12.781 -12.359 1 87.12 302 ARG A CA 1
ATOM 2414 C C . ARG A 1 302 ? 31.344 13.734 -13.547 1 87.12 302 ARG A C 1
ATOM 2416 O O . ARG A 1 302 ? 32.344 13.844 -14.266 1 87.12 302 ARG A O 1
ATOM 2423 N N . ASP A 1 303 ? 30.344 14.5 -13.695 1 91.62 303 ASP A N 1
ATOM 2424 C CA . ASP A 1 303 ? 30.219 15.328 -14.898 1 91.62 303 ASP A CA 1
ATOM 2425 C C . ASP A 1 303 ? 30.953 16.656 -14.727 1 91.62 303 ASP A C 1
ATOM 2427 O O . ASP A 1 303 ? 31.094 17.422 -15.688 1 91.62 303 ASP A O 1
ATOM 2431 N N . GLY A 1 304 ? 31.469 16.953 -13.562 1 92.62 304 GLY A N 1
ATOM 2432 C CA . GLY A 1 304 ? 32.219 18.172 -13.336 1 92.62 304 GLY A CA 1
ATOM 2433 C C . GLY A 1 304 ? 31.391 19.422 -13.492 1 92.62 304 GLY A C 1
ATOM 2434 O O . GLY A 1 304 ? 31.844 20.406 -14.086 1 92.62 304 GLY A O 1
ATOM 2435 N N . LEU A 1 305 ? 30.266 19.438 -13.023 1 95.19 305 LEU A N 1
ATOM 2436 C CA . LEU A 1 305 ? 29.344 20.562 -13.141 1 95.19 305 LEU A CA 1
ATOM 2437 C C . LEU A 1 305 ? 29.797 21.719 -12.242 1 95.19 305 LEU A C 1
ATOM 2439 O O . LEU A 1 305 ? 30.266 21.5 -11.133 1 95.19 305 LEU A O 1
ATOM 2443 N N . SER A 1 306 ? 29.672 22.906 -12.773 1 95.5 306 SER A N 1
ATOM 2444 C CA . SER A 1 306 ? 30.016 24.109 -12.008 1 95.5 306 SER A CA 1
ATOM 2445 C C . SER A 1 306 ? 28.969 24.391 -10.93 1 95.5 306 SER A C 1
ATOM 2447 O O . SER A 1 306 ? 27.875 23.828 -10.953 1 95.5 306 SER A O 1
ATOM 2449 N N . ALA A 1 307 ? 29.312 25.266 -10.008 1 95.88 307 ALA A N 1
ATOM 2450 C CA . ALA A 1 307 ? 28.406 25.641 -8.922 1 95.88 307 ALA A CA 1
ATOM 2451 C C . ALA A 1 307 ? 27.141 26.281 -9.461 1 95.88 307 ALA A C 1
ATOM 2453 O O . ALA A 1 307 ? 26.062 26.094 -8.906 1 95.88 307 ALA A O 1
ATOM 2454 N N . GLU A 1 308 ? 27.406 27.078 -10.492 1 96.25 308 GLU A N 1
ATOM 2455 C CA . GLU A 1 308 ? 26.266 27.734 -11.117 1 96.25 308 GLU A CA 1
ATOM 2456 C C . GLU A 1 308 ? 25.312 26.734 -11.75 1 96.25 308 GLU A C 1
ATOM 2458 O O . GLU A 1 308 ? 24.094 26.844 -11.625 1 96.25 308 GLU A O 1
ATOM 2463 N N . GLN A 1 309 ? 25.875 25.766 -12.391 1 96.5 309 GLN A N 1
ATOM 2464 C CA . GLN A 1 309 ? 25.078 24.719 -13.008 1 96.5 309 GLN A CA 1
ATOM 2465 C C . GLN A 1 309 ? 24.312 23.906 -11.961 1 96.5 309 GLN A C 1
ATOM 2467 O O . GLN A 1 309 ? 23.125 23.625 -12.125 1 96.5 309 GLN A O 1
ATOM 2472 N N . VAL A 1 310 ? 24.969 23.578 -10.898 1 96.25 310 VAL A N 1
ATOM 2473 C CA . VAL A 1 310 ? 24.391 22.797 -9.805 1 96.25 310 VAL A CA 1
ATOM 2474 C C . VAL A 1 310 ? 23.219 23.562 -9.195 1 96.25 310 VAL A C 1
ATOM 2476 O O . VAL A 1 310 ? 22.172 22.984 -8.891 1 96.25 310 VAL A O 1
ATOM 2479 N N . LYS A 1 311 ? 23.391 24.812 -9.031 1 95.12 311 LYS A N 1
ATOM 2480 C CA . LYS A 1 311 ? 22.359 25.672 -8.453 1 95.12 311 LYS A CA 1
ATOM 2481 C C . LYS A 1 311 ? 21.078 25.625 -9.297 1 95.12 311 LYS A C 1
ATOM 2483 O O . LYS A 1 311 ? 19.984 25.438 -8.766 1 95.12 311 LYS A O 1
ATOM 2488 N N . VAL A 1 312 ? 21.234 25.828 -10.562 1 95.25 312 VAL A N 1
ATOM 2489 C CA . VAL A 1 312 ? 20.094 25.859 -11.461 1 95.25 312 VAL A CA 1
ATOM 2490 C C . VAL A 1 312 ? 19.438 24.484 -11.516 1 95.25 312 VAL A C 1
ATOM 2492 O O . VAL A 1 312 ? 18.219 24.375 -11.492 1 95.25 312 VAL A O 1
ATOM 2495 N N . LEU A 1 313 ? 20.266 23.453 -11.586 1 95.06 313 LEU A N 1
ATOM 2496 C CA . LEU A 1 313 ? 19.75 22.094 -11.641 1 95.06 313 LEU A CA 1
ATOM 2497 C C . LEU A 1 313 ? 18.969 21.75 -10.375 1 95.06 313 LEU A C 1
ATOM 2499 O O . LEU A 1 313 ? 17.922 21.109 -10.43 1 95.06 313 LEU A O 1
ATOM 2503 N N . ASN A 1 314 ? 19.469 22.141 -9.258 1 93.38 314 ASN A N 1
ATOM 2504 C CA . ASN A 1 314 ? 18.766 21.906 -8 1 93.38 314 ASN A CA 1
ATOM 2505 C C . ASN A 1 314 ? 17.391 22.578 -7.984 1 93.38 314 ASN A C 1
ATOM 2507 O O . ASN A 1 314 ? 16.422 22.016 -7.48 1 93.38 314 ASN A O 1
ATOM 2511 N N . ARG A 1 315 ? 17.344 23.766 -8.484 1 92.81 315 ARG A N 1
ATOM 2512 C CA . ARG A 1 315 ? 16.062 24.469 -8.57 1 92.81 315 ARG A CA 1
ATOM 2513 C C . ARG A 1 315 ? 15.07 23.703 -9.445 1 92.81 315 ARG A C 1
ATOM 2515 O O . ARG A 1 315 ? 13.891 23.609 -9.125 1 92.81 315 ARG A O 1
ATOM 2522 N N . LEU A 1 316 ? 15.57 23.281 -10.555 1 92.75 316 LEU A N 1
ATOM 2523 C CA . LEU A 1 316 ? 14.734 22.5 -11.461 1 92.75 316 LEU A CA 1
ATOM 2524 C C . LEU A 1 316 ? 14.273 21.203 -10.797 1 92.75 316 LEU A C 1
ATOM 2526 O O . LEU A 1 316 ? 13.102 20.828 -10.922 1 92.75 316 LEU A O 1
ATOM 2530 N N . LEU A 1 317 ? 15.18 20.562 -10.078 1 91.5 317 LEU A N 1
ATOM 2531 C CA . LEU A 1 317 ? 14.898 19.281 -9.453 1 91.5 317 LEU A CA 1
ATOM 2532 C C . LEU A 1 317 ? 13.953 19.438 -8.266 1 91.5 317 LEU A C 1
ATOM 2534 O O . LEU A 1 317 ? 13.125 18.562 -8 1 91.5 317 LEU A O 1
ATOM 2538 N N . ASP A 1 318 ? 14.07 20.484 -7.574 1 86.44 318 ASP A N 1
ATOM 2539 C CA . ASP A 1 318 ? 13.203 20.766 -6.43 1 86.44 318 ASP A CA 1
ATOM 2540 C C . ASP A 1 318 ? 11.773 21.047 -6.875 1 86.44 318 ASP A C 1
ATOM 2542 O O . ASP A 1 318 ? 10.82 20.703 -6.168 1 86.44 318 ASP A O 1
ATOM 2546 N N . GLY A 1 319 ? 11.633 21.609 -8.008 1 81.19 319 GLY A N 1
ATOM 2547 C CA . GLY A 1 319 ? 10.305 21.906 -8.531 1 81.19 319 GLY A CA 1
ATOM 2548 C C . GLY A 1 319 ? 9.594 23.016 -7.789 1 81.19 319 GLY A C 1
ATOM 2549 O O . GLY A 1 319 ? 10.242 23.891 -7.203 1 81.19 319 GLY A O 1
ATOM 2550 N N . GLY A 1 320 ? 8.203 23 -7.906 1 73.75 320 GLY A N 1
ATOM 2551 C CA . GLY A 1 320 ? 7.383 24 -7.234 1 73.75 320 GLY A CA 1
ATOM 2552 C C . GLY A 1 320 ? 7.367 25.344 -7.945 1 73.75 320 GLY A C 1
ATOM 2553 O O . GLY A 1 320 ? 7.684 25.422 -9.133 1 73.75 320 GLY A O 1
ATOM 2554 N N . GLU A 1 321 ? 6.973 26.328 -7.234 1 68.25 321 GLU A N 1
ATOM 2555 C CA . GLU A 1 321 ? 6.836 27.672 -7.781 1 68.25 321 GLU A CA 1
ATOM 2556 C C . GLU A 1 321 ? 8.164 28.188 -8.328 1 68.25 321 GLU A C 1
ATOM 2558 O O . GLU A 1 321 ? 8.195 28.891 -9.344 1 68.25 321 GLU A O 1
ATOM 2563 N N . ARG A 1 322 ? 9.211 27.734 -7.711 1 74.94 322 ARG A N 1
ATOM 2564 C CA . ARG A 1 322 ? 10.539 28.203 -8.109 1 74.94 322 ARG A CA 1
ATOM 2565 C C . ARG A 1 322 ? 11.25 27.172 -8.969 1 74.94 322 ARG A C 1
ATOM 2567 O O . ARG A 1 322 ? 12.445 27.312 -9.258 1 74.94 322 ARG A O 1
ATOM 2574 N N . GLY A 1 323 ? 10.523 26.172 -9.406 1 83.88 323 GLY A N 1
ATOM 2575 C CA . GLY A 1 323 ? 11.164 25.047 -10.062 1 83.88 323 GLY A CA 1
ATOM 2576 C C . GLY A 1 323 ? 10.945 25.031 -11.562 1 83.88 323 GLY A C 1
ATOM 2577 O O . GLY A 1 323 ? 11.32 24.062 -12.234 1 83.88 323 GLY A O 1
ATOM 2578 N N . PHE A 1 324 ? 10.406 26.109 -12.062 1 85.69 324 PHE A N 1
ATOM 2579 C CA . PHE A 1 324 ? 10.211 26.25 -13.5 1 85.69 324 PHE A CA 1
ATOM 2580 C C . PHE A 1 324 ? 9.414 25.078 -14.062 1 85.69 324 PHE A C 1
ATOM 2582 O O . PHE A 1 324 ? 9.867 24.406 -14.984 1 85.69 324 PHE A O 1
ATOM 2589 N N . GLU A 1 325 ? 8.203 24.875 -13.617 1 82.06 325 GLU A N 1
ATOM 2590 C CA . GLU A 1 325 ? 7.332 23.75 -13.992 1 82.06 325 GLU A CA 1
ATOM 2591 C C . GLU A 1 325 ? 7.137 23.703 -15.5 1 82.06 325 GLU A C 1
ATOM 2593 O O . GLU A 1 325 ? 6.992 22.609 -16.078 1 82.06 325 GLU A O 1
ATOM 2598 N N . GLU A 1 326 ? 7.199 24.828 -16.156 1 85.5 326 GLU A N 1
ATOM 2599 C CA . GLU A 1 326 ? 6.996 24.891 -17.609 1 85.5 326 GLU A CA 1
ATOM 2600 C C . GLU A 1 326 ? 8.328 24.875 -18.359 1 85.5 326 GLU A C 1
ATOM 2602 O O . GLU A 1 326 ? 8.375 25.109 -19.562 1 85.5 326 GLU A O 1
ATOM 2607 N N . GLY A 1 327 ? 9.336 24.688 -17.625 1 90.88 327 GLY A N 1
ATOM 2608 C CA . GLY A 1 327 ? 10.656 24.688 -18.219 1 90.88 327 GLY A CA 1
ATOM 2609 C C . GLY A 1 327 ? 11.445 25.953 -17.938 1 90.88 327 GLY A C 1
ATOM 2610 O O . GLY A 1 327 ? 10.875 26.984 -17.594 1 90.88 327 GLY A O 1
ATOM 2611 N N . LEU A 1 328 ? 12.719 25.844 -18.141 1 93.44 328 LEU A N 1
ATOM 2612 C CA . LEU A 1 328 ? 13.672 26.922 -17.875 1 93.44 328 LEU A CA 1
ATOM 2613 C C . LEU A 1 328 ? 14.133 27.578 -19.156 1 93.44 328 LEU A C 1
ATOM 2615 O O . LEU A 1 328 ? 14.578 26.906 -20.094 1 93.44 328 LEU A O 1
ATOM 2619 N N . SER A 1 329 ? 13.945 28.875 -19.25 1 92.88 329 SER A N 1
ATOM 2620 C CA . SER A 1 329 ? 14.477 29.625 -20.391 1 92.88 329 SER A CA 1
ATOM 2621 C C . SER A 1 329 ? 15.922 30.047 -20.156 1 92.88 329 SER A C 1
ATOM 2623 O O . SER A 1 329 ? 16.406 30.016 -19.016 1 92.88 329 SER A O 1
ATOM 2625 N N . ALA A 1 330 ? 16.562 30.469 -21.281 1 93.06 330 ALA A N 1
ATOM 2626 C CA . ALA A 1 330 ? 17.938 30.969 -21.156 1 93.06 330 ALA A CA 1
ATOM 2627 C C . ALA A 1 330 ? 17.984 32.219 -20.266 1 93.06 330 ALA A C 1
ATOM 2629 O O . ALA A 1 330 ? 18.938 32.406 -19.516 1 93.06 330 ALA A O 1
ATOM 2630 N N . ALA A 1 331 ? 16.953 32.969 -20.375 1 93.69 331 ALA A N 1
ATOM 2631 C CA . ALA A 1 331 ? 16.891 34.188 -19.562 1 93.69 331 ALA A CA 1
ATOM 2632 C C . ALA A 1 331 ? 16.75 33.844 -18.078 1 93.69 331 ALA A C 1
ATOM 2634 O O . ALA A 1 331 ? 17.359 34.5 -17.234 1 93.69 331 ALA A O 1
ATOM 2635 N N . GLN A 1 332 ? 15.922 32.938 -17.797 1 93.56 332 GLN A N 1
ATOM 2636 C CA . GLN A 1 332 ? 15.742 32.5 -16.422 1 93.56 332 GLN A CA 1
ATOM 2637 C C . GLN A 1 332 ? 17.016 31.859 -15.867 1 93.56 332 GLN A C 1
ATOM 2639 O O . GLN A 1 332 ? 17.359 32.062 -14.703 1 93.56 332 GLN A O 1
ATOM 2644 N N . TYR A 1 333 ? 17.688 31.078 -16.703 1 95.56 333 TYR A N 1
ATOM 2645 C CA . TYR A 1 333 ? 18.969 30.531 -16.297 1 95.56 333 TYR A CA 1
ATOM 2646 C C . TYR A 1 333 ? 19.938 31.641 -15.898 1 95.56 333 TYR A C 1
ATOM 2648 O O . TYR A 1 333 ? 20.594 31.562 -14.859 1 95.56 333 TYR A O 1
ATOM 2656 N N . GLN A 1 334 ? 20.047 32.594 -16.781 1 95.88 334 GLN A N 1
ATOM 2657 C CA . GLN A 1 334 ? 20.922 33.75 -16.531 1 95.88 334 GLN A CA 1
ATOM 2658 C C . GLN A 1 334 ? 20.609 34.406 -15.18 1 95.88 334 GLN A C 1
ATOM 2660 O O . GLN A 1 334 ? 21.531 34.719 -14.414 1 95.88 334 GLN A O 1
ATOM 2665 N N . ALA A 1 335 ? 19.375 34.5 -14.898 1 95.56 335 ALA A N 1
ATOM 2666 C CA . ALA A 1 335 ? 18.938 35.188 -13.68 1 95.56 335 ALA A CA 1
ATOM 2667 C C . ALA A 1 335 ? 19.266 34.375 -12.438 1 95.56 335 ALA A C 1
ATOM 2669 O O . ALA A 1 335 ? 19.703 34.906 -11.422 1 95.56 335 ALA A O 1
ATOM 2670 N N . VAL A 1 336 ? 19.062 33.094 -12.477 1 95 336 VAL A N 1
ATOM 2671 C CA . VAL A 1 336 ? 19.266 32.219 -11.328 1 95 336 VAL A CA 1
ATOM 2672 C C . VAL A 1 336 ? 20.75 32 -11.094 1 95 336 VAL A C 1
ATOM 2674 O O . VAL A 1 336 ? 21.234 32.062 -9.961 1 95 336 VAL A O 1
ATOM 2677 N N . ALA A 1 337 ? 21.453 31.766 -12.18 1 96.19 337 ALA A N 1
ATOM 2678 C CA . ALA A 1 337 ? 22.875 31.469 -12.102 1 96.19 337 ALA A CA 1
ATOM 2679 C C . ALA A 1 337 ? 23.703 32.75 -11.945 1 96.19 337 ALA A C 1
ATOM 2681 O O . ALA A 1 337 ? 24.875 32.688 -11.57 1 96.19 337 ALA A O 1
ATOM 2682 N N . LYS A 1 338 ? 23.078 33.812 -12.281 1 96.69 338 LYS A N 1
ATOM 2683 C CA . LYS A 1 338 ? 23.75 35.094 -12.227 1 96.69 338 LYS A CA 1
ATOM 2684 C C . LYS A 1 338 ? 25 35.125 -13.109 1 96.69 338 LYS A C 1
ATOM 2686 O O . LYS A 1 338 ? 26.094 35.438 -12.648 1 96.69 338 LYS A O 1
ATOM 2691 N N . VAL A 1 339 ? 24.844 34.812 -14.305 1 97.12 339 VAL A N 1
ATOM 2692 C CA . VAL A 1 339 ? 25.938 34.75 -15.281 1 97.12 339 VAL A CA 1
ATOM 2693 C C . VAL A 1 339 ? 25.531 35.562 -16.531 1 97.12 339 VAL A C 1
ATOM 2695 O O . VAL A 1 339 ? 24.391 35.969 -16.656 1 97.12 339 VAL A O 1
ATOM 2698 N N . SER A 1 340 ? 26.609 35.75 -17.422 1 96.5 340 SER A N 1
ATOM 2699 C CA . SER A 1 340 ? 26.328 36.469 -18.672 1 96.5 340 SER A CA 1
ATOM 2700 C C . SER A 1 340 ? 25.516 35.594 -19.625 1 96.5 340 SER A C 1
ATOM 2702 O O . SER A 1 340 ? 25.422 34.406 -19.438 1 96.5 340 SER A O 1
ATOM 2704 N N . LYS A 1 341 ? 24.922 36.281 -20.641 1 94.94 341 LYS A N 1
ATOM 2705 C CA . LYS A 1 341 ? 24.156 35.562 -21.672 1 94.94 341 LYS A CA 1
ATOM 2706 C C . LYS A 1 341 ? 25.016 34.531 -22.359 1 94.94 341 LYS A C 1
ATOM 2708 O O . LYS A 1 341 ? 24.562 33.406 -22.641 1 94.94 341 LYS A O 1
ATOM 2713 N N . ALA A 1 342 ? 26.219 34.875 -22.625 1 95.81 342 ALA A N 1
ATOM 2714 C CA . ALA A 1 342 ? 27.141 33.969 -23.281 1 95.81 342 ALA A CA 1
ATOM 2715 C C . ALA A 1 342 ? 27.438 32.75 -22.422 1 95.81 342 ALA A C 1
ATOM 2717 O O . ALA A 1 342 ? 27.484 31.625 -22.922 1 95.81 342 ALA A O 1
ATOM 2718 N N . THR A 1 343 ? 27.641 32.969 -21.156 1 96.5 343 THR A N 1
ATOM 2719 C CA . THR A 1 343 ? 27.922 31.891 -20.203 1 96.5 343 THR A CA 1
ATOM 2720 C C . THR A 1 343 ? 26.703 30.984 -20.047 1 96.5 343 THR A C 1
ATOM 2722 O O . THR A 1 343 ? 26.844 29.766 -19.984 1 96.5 343 THR A O 1
ATOM 2725 N N . ALA A 1 344 ? 25.547 31.625 -19.969 1 96.75 344 ALA A N 1
ATOM 2726 C CA . ALA A 1 344 ? 24.312 30.844 -19.859 1 96.75 344 ALA A CA 1
ATOM 2727 C C . ALA A 1 344 ? 24.141 29.906 -21.062 1 96.75 344 ALA A C 1
ATOM 2729 O O . ALA A 1 344 ? 23.766 28.734 -20.891 1 96.75 344 ALA A O 1
ATOM 2730 N N . THR A 1 345 ? 24.391 30.438 -22.234 1 94.5 345 THR A N 1
ATOM 2731 C CA . THR A 1 345 ? 24.281 29.641 -23.453 1 94.5 345 THR A CA 1
ATOM 2732 C C . THR A 1 345 ? 25.266 28.484 -23.422 1 94.5 345 THR A C 1
ATOM 2734 O O . THR A 1 345 ? 24.922 27.359 -23.797 1 94.5 345 THR A O 1
ATOM 2737 N N . ARG A 1 346 ? 26.422 28.734 -23 1 95.94 346 ARG A N 1
ATOM 2738 C CA . ARG A 1 346 ? 27.453 27.703 -22.906 1 95.94 346 ARG A CA 1
ATOM 2739 C C . ARG A 1 346 ? 27.047 26.641 -21.875 1 95.94 346 ARG A C 1
ATOM 2741 O O . ARG A 1 346 ? 27.219 25.438 -22.109 1 95.94 346 ARG A O 1
ATOM 2748 N N . HIS A 1 347 ? 26.625 27.125 -20.734 1 97 347 HIS A N 1
ATOM 2749 C CA . HIS A 1 347 ? 26.188 26.203 -19.672 1 97 347 HIS A CA 1
ATOM 2750 C C . HIS A 1 347 ? 25.078 25.281 -20.172 1 97 347 HIS A C 1
ATOM 2752 O O . HIS A 1 347 ? 25.141 24.078 -19.969 1 97 347 HIS A O 1
ATOM 2758 N N . LEU A 1 348 ? 24.109 25.891 -20.812 1 96.12 348 LEU A N 1
ATOM 2759 C CA . LEU A 1 348 ? 22.953 25.125 -21.281 1 96.12 348 LEU A CA 1
ATOM 2760 C C . LEU A 1 348 ? 23.375 24.094 -22.328 1 96.12 348 LEU A C 1
ATOM 2762 O O . LEU A 1 348 ? 22.875 22.969 -22.328 1 96.12 348 LEU A O 1
ATOM 2766 N N . SER A 1 349 ? 24.266 24.469 -23.172 1 95.56 349 SER A N 1
ATOM 2767 C CA . SER A 1 349 ? 24.797 23.547 -24.156 1 95.56 349 SER A CA 1
ATOM 2768 C C . SER A 1 349 ? 25.516 22.375 -23.5 1 95.56 349 SER A C 1
ATOM 2770 O O . SER A 1 349 ? 25.375 21.234 -23.938 1 95.56 349 SER A O 1
ATOM 2772 N N . ALA A 1 350 ? 26.234 22.688 -22.516 1 96.06 350 ALA A N 1
ATOM 2773 C CA . ALA A 1 350 ? 26.969 21.656 -21.797 1 96.06 350 ALA A CA 1
ATOM 2774 C C . ALA A 1 350 ? 26 20.703 -21.078 1 96.06 350 ALA A C 1
ATOM 2776 O O . ALA A 1 350 ? 26.219 19.5 -21.047 1 96.06 350 ALA A O 1
ATOM 2777 N N . LEU A 1 351 ? 25.016 21.25 -20.469 1 96.5 351 LEU A N 1
ATOM 2778 C CA . LEU A 1 351 ? 24.031 20.453 -19.734 1 96.5 351 LEU A CA 1
ATOM 2779 C C . LEU A 1 351 ? 23.234 19.562 -20.672 1 96.5 351 LEU A C 1
ATOM 2781 O O . LEU A 1 351 ? 22.828 18.453 -20.297 1 96.5 351 LEU A O 1
ATOM 2785 N N . LEU A 1 352 ? 23.031 20.031 -21.875 1 95.44 352 LEU A N 1
ATOM 2786 C CA . LEU A 1 352 ? 22.391 19.219 -22.906 1 95.44 352 LEU A CA 1
ATOM 2787 C C . LEU A 1 352 ? 23.312 18.078 -23.344 1 95.44 352 LEU A C 1
ATOM 2789 O O . LEU A 1 352 ? 22.875 16.938 -23.469 1 95.44 352 LEU A O 1
ATOM 2793 N N . ALA A 1 353 ? 24.516 18.422 -23.484 1 94.62 353 ALA A N 1
ATOM 2794 C CA . ALA A 1 353 ? 25.5 17.453 -23.953 1 94.62 353 ALA A CA 1
ATOM 2795 C C . ALA A 1 353 ? 25.703 16.344 -22.922 1 94.62 353 ALA A C 1
ATOM 2797 O O . ALA A 1 353 ? 25.953 15.188 -23.281 1 94.62 353 ALA A O 1
ATOM 2798 N N . ASN A 1 354 ? 25.609 16.781 -21.672 1 94.06 354 ASN A N 1
ATOM 2799 C CA . ASN A 1 354 ? 25.797 15.812 -20.594 1 94.06 354 ASN A CA 1
ATOM 2800 C C . ASN A 1 354 ? 24.484 15.094 -20.25 1 94.06 354 ASN A C 1
ATOM 2802 O O . ASN A 1 354 ? 24.422 14.336 -19.281 1 94.06 354 ASN A O 1
ATOM 2806 N N . ASN A 1 355 ? 23.422 15.375 -20.922 1 93.94 355 ASN A N 1
ATOM 2807 C CA . ASN A 1 355 ? 22.109 14.742 -20.781 1 93.94 355 ASN A CA 1
ATOM 2808 C C . ASN A 1 355 ? 21.469 15.094 -19.438 1 93.94 355 ASN A C 1
ATOM 2810 O O . ASN A 1 355 ? 20.656 14.328 -18.906 1 93.94 355 ASN A O 1
ATOM 2814 N N . CYS A 1 356 ? 21.906 16.219 -18.922 1 95.44 356 CYS A N 1
ATOM 2815 C CA . CYS A 1 356 ? 21.234 16.719 -17.719 1 95.44 356 CYS A CA 1
ATOM 2816 C C . CYS A 1 356 ? 19.875 17.312 -18.062 1 95.44 356 CYS A C 1
ATOM 2818 O O . CYS A 1 356 ? 18.922 17.188 -17.281 1 95.44 356 CYS A O 1
ATOM 2820 N N . LEU A 1 357 ? 19.859 18.016 -19.172 1 95.69 357 LEU A N 1
ATOM 2821 C CA . LEU A 1 357 ? 18.656 18.703 -19.625 1 95.69 357 LEU A CA 1
ATOM 2822 C C . LEU A 1 357 ? 18.25 18.219 -21.016 1 95.69 357 LEU A C 1
ATOM 2824 O O . LEU A 1 357 ? 19.047 17.625 -21.734 1 95.69 357 LEU A O 1
ATOM 2828 N N . VAL A 1 358 ? 16.969 18.375 -21.297 1 95.31 358 VAL A N 1
ATOM 2829 C CA . VAL A 1 358 ? 16.453 18.188 -22.656 1 95.31 358 VAL A CA 1
ATOM 2830 C C . VAL A 1 358 ? 15.688 19.438 -23.078 1 95.31 358 VAL A C 1
ATOM 2832 O O . VAL A 1 358 ? 15.195 20.188 -22.25 1 95.31 358 VAL A O 1
ATOM 2835 N N . ARG A 1 359 ? 15.711 19.609 -24.375 1 92.62 359 ARG A N 1
ATOM 2836 C CA . ARG A 1 359 ? 15 20.75 -24.938 1 92.62 359 ARG A CA 1
ATOM 2837 C C . ARG A 1 359 ? 13.516 20.438 -25.109 1 92.62 359 ARG A C 1
ATOM 2839 O O . ARG A 1 359 ? 13.156 19.359 -25.562 1 92.62 359 ARG A O 1
ATOM 2846 N N . LEU A 1 360 ? 12.656 21.328 -24.578 1 91.12 360 LEU A N 1
ATOM 2847 C CA . LEU A 1 360 ? 11.227 21.188 -24.828 1 91.12 360 LEU A CA 1
ATOM 2848 C C . LEU A 1 360 ? 10.859 21.672 -26.219 1 91.12 360 LEU A C 1
ATOM 2850 O O . LEU A 1 360 ? 11.617 22.422 -26.844 1 91.12 360 LEU A O 1
ATOM 2854 N N . PRO A 1 361 ? 9.719 21.109 -26.641 1 84.12 361 PRO A N 1
ATOM 2855 C CA . PRO A 1 361 ? 9.305 21.562 -27.969 1 84.12 361 PRO A CA 1
ATOM 2856 C C . PRO A 1 361 ? 9.094 23.078 -28.031 1 84.12 361 PRO A C 1
ATOM 2858 O O . PRO A 1 361 ? 8.594 23.672 -27.062 1 84.12 361 PRO A O 1
ATOM 2861 N N . GLY A 1 362 ? 9.594 23.75 -28.906 1 75.25 362 GLY A N 1
ATOM 2862 C CA . GLY A 1 362 ? 9.531 25.172 -29.156 1 75.25 362 GLY A CA 1
ATOM 2863 C C . GLY A 1 362 ? 10.828 25.75 -29.688 1 75.25 362 GLY A C 1
ATOM 2864 O O . GLY A 1 362 ? 11.852 25.062 -29.719 1 75.25 362 GLY A O 1
ATOM 2865 N N . GLY A 1 363 ? 10.805 26.797 -30.672 1 69.25 363 GLY A N 1
ATOM 2866 C CA . GLY A 1 363 ? 11.984 27.312 -31.344 1 69.25 363 GLY A CA 1
ATOM 2867 C C . GLY A 1 363 ? 12.227 28.781 -31.047 1 69.25 363 GLY A C 1
ATOM 2868 O O . GLY A 1 363 ? 11.367 29.469 -30.5 1 69.25 363 GLY A O 1
ATOM 2869 N N . GLY A 1 364 ? 13.562 29.094 -31.109 1 63.25 364 GLY A N 1
ATOM 2870 C CA . GLY A 1 364 ? 13.977 30.484 -31 1 63.25 364 GLY A CA 1
ATOM 2871 C C . GLY A 1 364 ? 14.023 31 -29.578 1 63.25 364 GLY A C 1
ATOM 2872 O O . GLY A 1 364 ? 14.594 30.344 -28.703 1 63.25 364 GLY A O 1
ATOM 2873 N N . ARG A 1 365 ? 13.352 32.125 -29.359 1 66.69 365 ARG A N 1
ATOM 2874 C CA . ARG A 1 365 ? 13.359 32.812 -28.062 1 66.69 365 ARG A CA 1
ATOM 2875 C C . ARG A 1 365 ? 12.445 32.062 -27.078 1 66.69 365 ARG A C 1
ATOM 2877 O O . ARG A 1 365 ? 12.57 32.25 -25.859 1 66.69 365 ARG A O 1
ATOM 2884 N N . SER A 1 366 ? 11.797 31.125 -27.547 1 80.75 366 SER A N 1
ATOM 2885 C CA . SER A 1 366 ? 10.812 30.438 -26.703 1 80.75 366 SER A CA 1
ATOM 2886 C C . SER A 1 366 ? 11.312 29.062 -26.266 1 80.75 366 SER A C 1
ATOM 2888 O O . SER A 1 366 ? 10.57 28.297 -25.641 1 80.75 366 SER A O 1
ATOM 2890 N N . THR A 1 367 ? 12.648 28.859 -26.531 1 88.5 367 THR A N 1
ATOM 2891 C CA . THR A 1 367 ? 13.211 27.562 -26.172 1 88.5 367 THR A CA 1
ATOM 2892 C C . THR A 1 367 ? 13.227 27.391 -24.656 1 88.5 367 THR A C 1
ATOM 2894 O O . THR A 1 367 ? 13.609 28.297 -23.922 1 88.5 367 THR A O 1
ATOM 2897 N N . ARG A 1 368 ? 12.742 26.297 -24.203 1 93.5 368 ARG A N 1
ATOM 2898 C CA . ARG A 1 368 ? 12.75 25.984 -22.781 1 93.5 368 ARG A CA 1
ATOM 2899 C C . ARG A 1 368 ? 13.383 24.609 -22.547 1 93.5 368 ARG A C 1
ATOM 2901 O O . ARG A 1 368 ? 13.391 23.75 -23.438 1 93.5 368 ARG A O 1
ATOM 2908 N N . TYR A 1 369 ? 14.023 24.516 -21.375 1 95.25 369 TYR A N 1
ATOM 2909 C CA . TYR A 1 369 ? 14.75 23.297 -21.016 1 95.25 369 TYR A CA 1
ATOM 2910 C C . TYR A 1 369 ? 14.148 22.656 -19.766 1 95.25 369 TYR A C 1
ATOM 2912 O O . TYR A 1 369 ? 13.578 23.359 -18.922 1 95.25 369 TYR A O 1
ATOM 2920 N N . GLN A 1 370 ? 14.141 21.344 -19.656 1 93.94 370 GLN A N 1
ATOM 2921 C CA . GLN A 1 370 ? 13.742 20.609 -18.453 1 93.94 370 GLN A CA 1
ATOM 2922 C C . GLN A 1 370 ? 14.742 19.5 -18.125 1 93.94 370 GLN A C 1
ATOM 2924 O O . GLN A 1 370 ? 15.57 19.141 -18.969 1 93.94 370 GLN A O 1
ATOM 2929 N N . ILE A 1 371 ? 14.703 19.031 -16.906 1 94.12 371 ILE A N 1
ATOM 2930 C CA . ILE A 1 371 ? 15.523 17.891 -16.484 1 94.12 371 ILE A CA 1
ATOM 2931 C C . ILE A 1 371 ? 15.266 16.703 -17.406 1 94.12 371 ILE A C 1
ATOM 2933 O O . ILE A 1 371 ? 14.117 16.422 -17.766 1 94.12 371 ILE A O 1
ATOM 2937 N N . ASN A 1 372 ? 16.328 16.016 -17.828 1 92 372 ASN A N 1
ATOM 2938 C CA . ASN A 1 372 ? 16.172 14.773 -18.578 1 92 372 ASN A CA 1
ATOM 2939 C C . ASN A 1 372 ? 15.773 13.617 -17.672 1 92 372 ASN A C 1
ATOM 2941 O O . ASN A 1 372 ? 16.609 12.773 -17.328 1 92 372 ASN A O 1
ATOM 2945 N N . TRP A 1 373 ? 14.555 13.477 -17.406 1 83.62 373 TRP A N 1
ATOM 2946 C CA . TRP A 1 373 ? 14.031 12.492 -16.469 1 83.62 373 TRP A CA 1
ATOM 2947 C C . TRP A 1 373 ? 14.148 11.078 -17.031 1 83.62 373 TRP A C 1
ATOM 2949 O O . TRP A 1 373 ? 14.211 10.109 -16.266 1 83.62 373 TRP A O 1
ATOM 2959 N N . SER A 1 374 ? 14.07 10.93 -18.344 1 78.62 374 SER A N 1
ATOM 2960 C CA . SER A 1 374 ? 14.078 9.617 -18.984 1 78.62 374 SER A CA 1
ATOM 2961 C C . SER A 1 374 ? 15.375 8.867 -18.688 1 78.62 374 SER A C 1
ATOM 2963 O O . SER A 1 374 ? 15.414 7.641 -18.734 1 78.62 374 SER A O 1
ATOM 2965 N N . ALA A 1 375 ? 16.406 9.68 -18.391 1 71.88 375 ALA A N 1
ATOM 2966 C CA . ALA A 1 375 ? 17.719 9.086 -18.125 1 71.88 375 ALA A CA 1
ATOM 2967 C C . ALA A 1 375 ? 17.797 8.555 -16.703 1 71.88 375 ALA A C 1
ATOM 2969 O O . ALA A 1 375 ? 18.75 7.867 -16.344 1 71.88 375 ALA A O 1
ATOM 2970 N N . LEU A 1 376 ? 16.781 8.883 -15.977 1 70.44 376 LEU A N 1
ATOM 2971 C CA . LEU A 1 376 ? 16.828 8.562 -14.555 1 70.44 376 LEU A CA 1
ATOM 2972 C C . LEU A 1 376 ? 16.094 7.262 -14.266 1 70.44 376 LEU A C 1
ATOM 2974 O O . LEU A 1 376 ? 14.953 7.082 -14.711 1 70.44 376 LEU A O 1
ATOM 2978 N N . MET B 1 1 ? -24.656 -43.031 0.899 1 36.41 1 MET B N 1
ATOM 2979 C CA . MET B 1 1 ? -23.641 -42.094 0.442 1 36.41 1 MET B CA 1
ATOM 2980 C C . MET B 1 1 ? -24.172 -40.656 0.482 1 36.41 1 MET B C 1
ATOM 2982 O O . MET B 1 1 ? -25.172 -40.344 -0.151 1 36.41 1 MET B O 1
ATOM 2986 N N . SER B 1 2 ? -24.266 -40.031 1.491 1 45.59 2 SER B N 1
ATOM 2987 C CA . SER B 1 2 ? -25.016 -38.781 1.769 1 45.59 2 SER B CA 1
ATOM 2988 C C . SER B 1 2 ? -24.844 -37.781 0.651 1 45.59 2 SER B C 1
ATOM 2990 O O . SER B 1 2 ? -23.703 -37.438 0.292 1 45.59 2 SER B O 1
ATOM 2992 N N . GLU B 1 3 ? -25.703 -37.594 -0.368 1 59.91 3 GLU B N 1
ATOM 2993 C CA . GLU B 1 3 ? -25.812 -36.938 -1.664 1 59.91 3 GLU B CA 1
ATOM 2994 C C . GLU B 1 3 ? -25.547 -35.438 -1.54 1 59.91 3 GLU B C 1
ATOM 2996 O O . GLU B 1 3 ? -26.422 -34.688 -1.118 1 59.91 3 GLU B O 1
ATOM 3001 N N . HIS B 1 4 ? -24.375 -35 -1.092 1 77.75 4 HIS B N 1
ATOM 3002 C CA . HIS B 1 4 ? -24.125 -33.562 -1.013 1 77.75 4 HIS B CA 1
ATOM 3003 C C . HIS B 1 4 ? -24.25 -32.906 -2.381 1 77.75 4 HIS B C 1
ATOM 3005 O O . HIS B 1 4 ? -23.984 -33.531 -3.408 1 77.75 4 HIS B O 1
ATOM 3011 N N . LEU B 1 5 ? -25.016 -31.828 -2.314 1 89.75 5 LEU B N 1
ATOM 3012 C CA . LEU B 1 5 ? -25.109 -31 -3.512 1 89.75 5 LEU B CA 1
ATOM 3013 C C . LEU B 1 5 ? -23.812 -30.219 -3.732 1 89.75 5 LEU B C 1
ATOM 3015 O O . LEU B 1 5 ? -23.266 -29.656 -2.791 1 89.75 5 LEU B O 1
ATOM 3019 N N . TRP B 1 6 ? -23.344 -30.406 -4.91 1 94.69 6 TRP B N 1
ATOM 3020 C CA . TRP B 1 6 ? -22.219 -29.547 -5.277 1 94.69 6 TRP B CA 1
ATOM 3021 C C . TRP B 1 6 ? -22.672 -28.094 -5.375 1 94.69 6 TRP B C 1
ATOM 3023 O O . TRP B 1 6 ? -23.844 -27.812 -5.598 1 94.69 6 TRP B O 1
ATOM 3033 N N . ILE B 1 7 ? -21.781 -27.156 -5.25 1 96.62 7 ILE B N 1
ATOM 3034 C CA . ILE B 1 7 ? -22.094 -25.734 -5.168 1 96.62 7 ILE B CA 1
ATOM 3035 C C . ILE B 1 7 ? -22.828 -25.297 -6.43 1 96.62 7 ILE B C 1
ATOM 3037 O O . ILE B 1 7 ? -23.734 -24.453 -6.367 1 96.62 7 ILE B O 1
ATOM 3041 N N . TRP B 1 8 ? -22.484 -25.875 -7.621 1 96 8 TRP B N 1
ATOM 3042 C CA . TRP B 1 8 ? -23.078 -25.438 -8.883 1 96 8 TRP B CA 1
ATOM 3043 C C . TRP B 1 8 ? -24.516 -25.938 -9 1 96 8 TRP B C 1
ATOM 3045 O O . TRP B 1 8 ? -25.266 -25.516 -9.891 1 96 8 TRP B O 1
ATOM 3055 N N . GLN B 1 9 ? -24.922 -26.766 -8.07 1 95.44 9 GLN B N 1
ATOM 3056 C CA . GLN B 1 9 ? -26.297 -27.266 -8.031 1 95.44 9 GLN B CA 1
ATOM 3057 C C . GLN B 1 9 ? -27.156 -26.469 -7.07 1 95.44 9 GLN B C 1
ATOM 3059 O O . GLN B 1 9 ? -28.375 -26.672 -6.984 1 95.44 9 GLN B O 1
ATOM 3064 N N . GLN B 1 10 ? -26.531 -25.562 -6.332 1 95 10 GLN B N 1
ATOM 3065 C CA . GLN B 1 10 ? -27.25 -24.75 -5.359 1 95 10 GLN B CA 1
ATOM 3066 C C . GLN B 1 10 ? -28.156 -23.734 -6.055 1 95 10 GLN B C 1
ATOM 3068 O O . GLN B 1 10 ? -27.812 -23.219 -7.121 1 95 10 GLN B O 1
ATOM 3073 N N . PRO B 1 11 ? -29.203 -23.344 -5.449 1 93.56 11 PRO B N 1
ATOM 3074 C CA . PRO B 1 11 ? -30.172 -22.453 -6.086 1 93.56 11 PRO B CA 1
ATOM 3075 C C . PRO B 1 11 ? -29.594 -21.062 -6.371 1 93.56 11 PRO B C 1
ATOM 3077 O O . PRO B 1 11 ? -29.969 -20.438 -7.367 1 93.56 11 PRO B O 1
ATOM 3080 N N . ASP B 1 12 ? -28.719 -20.562 -5.582 1 95 12 ASP B N 1
ATOM 3081 C CA . ASP B 1 12 ? -28.188 -19.203 -5.711 1 95 12 ASP B CA 1
ATOM 3082 C C . ASP B 1 12 ? -26.969 -19.172 -6.617 1 95 12 ASP B C 1
ATOM 3084 O O . ASP B 1 12 ? -26.375 -18.109 -6.828 1 95 12 ASP B O 1
ATOM 3088 N N . TRP B 1 13 ? -26.609 -20.375 -7.191 1 95.88 13 TRP B N 1
ATOM 3089 C CA . TRP B 1 13 ? -25.469 -20.438 -8.102 1 95.88 13 TRP B CA 1
ATOM 3090 C C . TRP B 1 13 ? -25.75 -19.625 -9.375 1 95.88 13 TRP B C 1
ATOM 3092 O O . TRP B 1 13 ? -26.844 -19.734 -9.938 1 95.88 13 TRP B O 1
ATOM 3102 N N . PRO B 1 14 ? -24.719 -18.719 -9.672 1 96.81 14 PRO B N 1
ATOM 3103 C CA . PRO B 1 14 ? -23.359 -18.469 -9.203 1 96.81 14 PRO B CA 1
ATOM 3104 C C . PRO B 1 14 ? -23.234 -17.156 -8.43 1 96.81 14 PRO B C 1
ATOM 3106 O O . PRO B 1 14 ? -22.234 -16.453 -8.555 1 96.81 14 PRO B O 1
ATOM 3109 N N . PHE B 1 15 ? -24.328 -16.75 -7.754 1 97.19 15 PHE B N 1
ATOM 3110 C CA . PHE B 1 15 ? -24.312 -15.5 -6.992 1 97.19 15 PHE B CA 1
ATOM 3111 C C . PHE B 1 15 ? -23.625 -15.703 -5.645 1 97.19 15 PHE B C 1
ATOM 3113 O O . PHE B 1 15 ? -24.266 -16.078 -4.664 1 97.19 15 PHE B O 1
ATOM 3120 N N . PHE B 1 16 ? -22.406 -15.32 -5.527 1 97.94 16 PHE B N 1
ATOM 3121 C CA . PHE B 1 16 ? -21.578 -15.57 -4.355 1 97.94 16 PHE B CA 1
ATOM 3122 C C . PHE B 1 16 ? -21.812 -14.5 -3.293 1 97.94 16 PHE B C 1
ATOM 3124 O O . PHE B 1 16 ? -22.109 -13.352 -3.617 1 97.94 16 PHE B O 1
ATOM 3131 N N . SER B 1 17 ? -21.703 -14.906 -2.082 1 97.62 17 SER B N 1
ATOM 3132 C CA . SER B 1 17 ? -21.719 -14.016 -0.927 1 97.62 17 SER B CA 1
ATOM 3133 C C . SER B 1 17 ? -20.562 -14.312 0.017 1 97.62 17 SER B C 1
ATOM 3135 O O . SER B 1 17 ? -19.906 -15.352 -0.09 1 97.62 17 SER B O 1
ATOM 3137 N N . TRP B 1 18 ? -20.266 -13.328 0.901 1 97.56 18 TRP B N 1
ATOM 3138 C CA . TRP B 1 18 ? -19.219 -13.523 1.893 1 97.56 18 TRP B CA 1
ATOM 3139 C C . TRP B 1 18 ? -19.391 -12.578 3.072 1 97.56 18 TRP B C 1
ATOM 3141 O O . TRP B 1 18 ? -20.109 -11.578 2.973 1 97.56 18 TRP B O 1
ATOM 3151 N N . ASP B 1 19 ? -18.812 -12.945 4.148 1 96.75 19 ASP B N 1
ATOM 3152 C CA . ASP B 1 19 ? -18.812 -12.141 5.367 1 96.75 19 ASP B CA 1
ATOM 3153 C C . ASP B 1 19 ? -17.828 -10.984 5.27 1 96.75 19 ASP B C 1
ATOM 3155 O O . ASP B 1 19 ? -16.625 -11.172 5.457 1 96.75 19 ASP B O 1
ATOM 3159 N N . GLU B 1 20 ? -18.312 -9.812 5.117 1 94.25 20 GLU B N 1
ATOM 3160 C CA . GLU B 1 20 ? -17.484 -8.633 4.895 1 94.25 20 GLU B CA 1
ATOM 3161 C C . GLU B 1 20 ? -16.609 -8.344 6.105 1 94.25 20 GLU B C 1
ATOM 3163 O O . GLU B 1 20 ? -15.461 -7.898 5.957 1 94.25 20 GLU B O 1
ATOM 3168 N N . GLU B 1 21 ? -17.078 -8.531 7.273 1 92.31 21 GLU B N 1
ATOM 3169 C CA . GLU B 1 21 ? -16.344 -8.242 8.492 1 92.31 21 GLU B CA 1
ATOM 3170 C C . GLU B 1 21 ? -15.102 -9.125 8.609 1 92.31 21 GLU B C 1
ATOM 3172 O O . GLU B 1 21 ? -14.07 -8.688 9.125 1 92.31 21 GLU B O 1
ATOM 3177 N N . ARG B 1 22 ? -15.211 -10.32 8.141 1 94.88 22 ARG B N 1
ATOM 3178 C CA . ARG B 1 22 ? -14.102 -11.266 8.211 1 94.88 22 ARG B CA 1
ATOM 3179 C C . ARG B 1 22 ? -13.086 -11 7.105 1 94.88 22 ARG B C 1
ATOM 3181 O O . ARG B 1 22 ? -11.891 -11.25 7.277 1 94.88 22 ARG B O 1
ATOM 3188 N N . ILE B 1 23 ? -13.578 -10.477 5.988 1 97.25 23 ILE B N 1
ATOM 3189 C CA . ILE B 1 23 ? -12.758 -10.359 4.785 1 97.25 23 ILE B CA 1
ATOM 3190 C C . ILE B 1 23 ? -12.047 -9 4.777 1 97.25 23 ILE B C 1
ATOM 3192 O O . ILE B 1 23 ? -10.922 -8.891 4.293 1 97.25 23 ILE B O 1
ATOM 3196 N N . ALA B 1 24 ? -12.602 -7.977 5.395 1 95.88 24 ALA B N 1
ATOM 3197 C CA . ALA B 1 24 ? -12.18 -6.582 5.266 1 95.88 24 ALA B CA 1
ATOM 3198 C C . ALA B 1 24 ? -10.75 -6.398 5.777 1 95.88 24 ALA B C 1
ATOM 3200 O O . ALA B 1 24 ? -9.922 -5.773 5.109 1 95.88 24 ALA B O 1
ATOM 3201 N N . PRO B 1 25 ? -10.391 -6.973 6.973 1 95.5 25 PRO B N 1
ATOM 3202 C CA . PRO B 1 25 ? -9.016 -6.781 7.441 1 95.5 25 PRO B CA 1
ATOM 3203 C C . PRO B 1 25 ? -7.977 -7.383 6.496 1 95.5 25 PRO B C 1
ATOM 3205 O O . PRO B 1 25 ? -6.883 -6.84 6.348 1 95.5 25 PRO B O 1
ATOM 3208 N N . LEU B 1 26 ? -8.297 -8.484 5.859 1 97.81 26 LEU B N 1
ATOM 3209 C CA . LEU B 1 26 ? -7.391 -9.133 4.918 1 97.81 26 LEU B CA 1
ATOM 3210 C C . LEU B 1 26 ? -7.227 -8.289 3.656 1 97.81 26 LEU B C 1
ATOM 3212 O O . LEU B 1 26 ? -6.121 -8.172 3.123 1 97.81 26 LEU B O 1
ATOM 3216 N N . LEU B 1 27 ? -8.352 -7.719 3.215 1 97.81 27 LEU B N 1
ATOM 3217 C CA . LEU B 1 27 ? -8.297 -6.848 2.045 1 97.81 27 LEU B CA 1
ATOM 3218 C C . LEU B 1 27 ? -7.383 -5.652 2.303 1 97.81 27 LEU B C 1
ATOM 3220 O O . LEU B 1 27 ? -6.57 -5.293 1.448 1 97.81 27 LEU B O 1
ATOM 3224 N N . ARG B 1 28 ? -7.512 -5.059 3.447 1 96.12 28 ARG B N 1
ATOM 3225 C CA . ARG B 1 28 ? -6.684 -3.916 3.818 1 96.12 28 ARG B CA 1
ATOM 3226 C C . ARG B 1 28 ? -5.207 -4.297 3.852 1 96.12 28 ARG B C 1
ATOM 3228 O O . ARG B 1 28 ? -4.355 -3.553 3.361 1 96.12 28 ARG B O 1
ATOM 3235 N N . ALA B 1 29 ? -4.914 -5.402 4.453 1 97.44 29 ALA B N 1
ATOM 3236 C CA . ALA B 1 29 ? -3.533 -5.871 4.562 1 97.44 29 ALA B CA 1
ATOM 3237 C C . ALA B 1 29 ? -2.93 -6.121 3.182 1 97.44 29 ALA B C 1
ATOM 3239 O O . ALA B 1 29 ? -1.779 -5.762 2.926 1 97.44 29 ALA B O 1
ATOM 3240 N N . CYS B 1 30 ? -3.715 -6.758 2.32 1 98.44 30 CYS B N 1
ATOM 3241 C CA . CYS B 1 30 ? -3.244 -7.023 0.967 1 98.44 30 CYS B CA 1
ATOM 3242 C C . CYS B 1 30 ? -2.975 -5.727 0.216 1 98.44 30 CYS B C 1
ATOM 3244 O O . CYS B 1 30 ? -1.944 -5.59 -0.447 1 98.44 30 CYS B O 1
ATOM 3246 N N . ALA B 1 31 ? -3.895 -4.797 0.316 1 97.88 31 ALA B N 1
ATOM 3247 C CA . ALA B 1 31 ? -3.734 -3.518 -0.37 1 97.88 31 ALA B CA 1
ATOM 3248 C C . ALA B 1 31 ? -2.49 -2.783 0.123 1 97.88 31 ALA B C 1
ATOM 3250 O O . ALA B 1 31 ? -1.703 -2.275 -0.68 1 97.88 31 ALA B O 1
ATOM 3251 N N . LYS B 1 32 ? -2.324 -2.709 1.428 1 97.69 32 LYS B N 1
ATOM 3252 C CA . LYS B 1 32 ? -1.158 -2.059 2.016 1 97.69 32 LYS B CA 1
ATOM 3253 C C . LYS B 1 32 ? 0.135 -2.73 1.564 1 97.69 32 LYS B C 1
ATOM 3255 O O . LYS B 1 32 ? 1.084 -2.057 1.161 1 97.69 32 LYS B O 1
ATOM 3260 N N . ALA B 1 33 ? 0.198 -4.039 1.633 1 98.06 33 ALA B N 1
ATOM 3261 C CA . ALA B 1 33 ? 1.384 -4.789 1.226 1 98.06 33 ALA B CA 1
ATOM 3262 C C . ALA B 1 33 ? 1.697 -4.562 -0.25 1 98.06 33 ALA B C 1
ATOM 3264 O O . ALA B 1 33 ? 2.861 -4.402 -0.626 1 98.06 33 ALA B O 1
ATOM 3265 N N . GLN B 1 34 ? 0.678 -4.621 -1.062 1 97.94 34 GLN B N 1
ATOM 3266 C CA . GLN B 1 34 ? 0.864 -4.367 -2.488 1 97.94 34 GLN B CA 1
ATOM 3267 C C . GLN B 1 34 ? 1.452 -2.98 -2.727 1 97.94 34 GLN B C 1
ATOM 3269 O O . GLN B 1 34 ? 2.363 -2.818 -3.541 1 97.94 34 GLN B O 1
ATOM 3274 N N . GLY B 1 35 ? 0.871 -1.989 -2.043 1 97.19 35 GLY B N 1
ATOM 3275 C CA . GLY B 1 35 ? 1.434 -0.651 -2.129 1 97.19 35 GLY B CA 1
ATOM 3276 C C . GLY B 1 35 ? 2.898 -0.593 -1.742 1 97.19 35 GLY B C 1
ATOM 3277 O O . GLY B 1 35 ? 3.709 0.011 -2.447 1 97.19 35 GLY B O 1
ATOM 3278 N N . GLN B 1 36 ? 3.189 -1.201 -0.64 1 96.75 36 GLN B N 1
ATOM 3279 C CA . GLN B 1 36 ? 4.57 -1.219 -0.166 1 96.75 36 GLN B CA 1
ATOM 3280 C C . GLN B 1 36 ? 5.496 -1.848 -1.2 1 96.75 36 GLN B C 1
ATOM 3282 O O . GLN B 1 36 ? 6.602 -1.35 -1.437 1 96.75 36 GLN B O 1
ATOM 3287 N N . LEU B 1 37 ? 5.051 -2.945 -1.738 1 96.19 37 LEU B N 1
ATOM 3288 C CA . LEU B 1 37 ? 5.82 -3.633 -2.77 1 96.19 37 LEU B CA 1
ATOM 3289 C C . LEU B 1 37 ? 6.098 -2.709 -3.949 1 96.19 37 LEU B C 1
ATOM 3291 O O . LEU B 1 37 ? 7.23 -2.629 -4.426 1 96.19 37 LEU B O 1
ATOM 3295 N N . LEU B 1 38 ? 5.105 -2.004 -4.414 1 94.69 38 LEU B N 1
ATOM 3296 C CA . L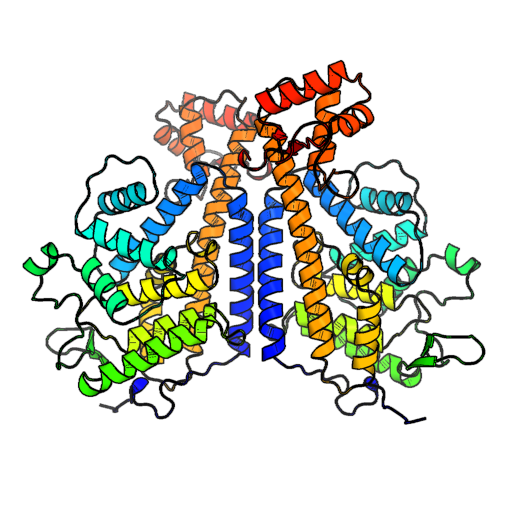EU B 1 38 ? 5.246 -1.062 -5.52 1 94.69 38 LEU B CA 1
ATOM 3297 C C . LEU B 1 38 ? 6.23 0.046 -5.172 1 94.69 38 LEU B C 1
ATOM 3299 O O . LEU B 1 38 ? 7.086 0.401 -5.984 1 94.69 38 LEU B O 1
ATOM 3303 N N . GLY B 1 39 ? 6.07 0.541 -3.971 1 93.31 39 GLY B N 1
ATOM 3304 C CA . GLY B 1 39 ? 6.973 1.59 -3.527 1 93.31 39 GLY B CA 1
ATOM 3305 C C . GLY B 1 39 ? 8.422 1.148 -3.484 1 93.31 39 GLY B C 1
ATOM 3306 O O . GLY B 1 39 ? 9.312 1.885 -3.912 1 93.31 39 GLY B O 1
ATOM 3307 N N . MET B 1 40 ? 8.672 0.007 -3.043 1 91.69 40 MET B N 1
ATOM 3308 C CA . MET B 1 40 ? 10.031 -0.509 -2.893 1 91.69 40 MET B CA 1
ATOM 3309 C C . MET B 1 40 ? 10.625 -0.869 -4.246 1 91.69 40 MET B C 1
ATOM 3311 O O . MET B 1 40 ? 11.836 -0.738 -4.453 1 91.69 40 MET B O 1
ATOM 3315 N N . SER B 1 41 ? 9.766 -1.37 -5.113 1 89.19 41 SER B N 1
ATOM 3316 C CA . SER B 1 41 ? 10.25 -1.84 -6.406 1 89.19 41 SER B CA 1
ATOM 3317 C C . SER B 1 41 ? 10.844 -0.698 -7.223 1 89.19 41 SER B C 1
ATOM 3319 O O . SER B 1 41 ? 11.742 -0.916 -8.047 1 89.19 41 SER B O 1
ATOM 3321 N N . GLY B 1 42 ? 10.367 0.458 -6.977 1 82.06 42 GLY B N 1
ATOM 3322 C CA . GLY B 1 42 ? 10.906 1.614 -7.672 1 82.06 42 GLY B CA 1
ATOM 3323 C C . GLY B 1 42 ? 12.359 1.885 -7.348 1 82.06 42 GLY B C 1
ATOM 3324 O O . GLY B 1 42 ? 13.078 2.512 -8.133 1 82.06 42 GLY B O 1
ATOM 3325 N N . ALA B 1 43 ? 12.797 1.403 -6.281 1 78.88 43 ALA B N 1
ATOM 3326 C CA . ALA B 1 43 ? 14.172 1.634 -5.828 1 78.88 43 ALA B CA 1
ATOM 3327 C C . ALA B 1 43 ? 15.125 0.618 -6.441 1 78.88 43 ALA B C 1
ATOM 3329 O O . ALA B 1 43 ? 16.344 0.807 -6.406 1 78.88 43 ALA B O 1
ATOM 3330 N N . VAL B 1 44 ? 14.516 -0.464 -6.93 1 78.31 44 VAL B N 1
ATOM 3331 C CA . VAL B 1 44 ? 15.344 -1.466 -7.594 1 78.31 44 VAL B CA 1
ATOM 3332 C C . VAL B 1 44 ? 15.547 -1.085 -9.055 1 78.31 44 VAL B C 1
ATOM 3334 O O . VAL B 1 44 ? 14.578 -0.963 -9.812 1 78.31 44 VAL B O 1
ATOM 3337 N N . ALA B 1 45 ? 16.531 -0.54 -9.414 1 68.38 45 ALA B N 1
ATOM 3338 C CA . ALA B 1 45 ? 16.75 0.097 -10.719 1 68.38 45 ALA B CA 1
ATOM 3339 C C . ALA B 1 45 ? 17.516 -0.819 -11.656 1 68.38 45 ALA B C 1
ATOM 3341 O O . ALA B 1 45 ? 18.219 -1.732 -11.211 1 68.38 45 ALA B O 1
ATOM 3342 N N . GLY B 1 46 ? 17.203 -0.636 -12.953 1 75 46 GLY B N 1
ATOM 3343 C CA . GLY B 1 46 ? 18.062 -1.128 -14.016 1 75 46 GLY B CA 1
ATOM 3344 C C . GLY B 1 46 ? 17.953 -2.625 -14.234 1 75 46 GLY B C 1
ATOM 3345 O O . GLY B 1 46 ? 16.844 -3.168 -14.289 1 75 46 GLY B O 1
ATOM 3346 N N . ASP B 1 47 ? 19.016 -3.234 -14.406 1 78.06 47 ASP B N 1
ATOM 3347 C CA . ASP B 1 47 ? 19.156 -4.645 -14.75 1 78.06 47 ASP B CA 1
ATOM 3348 C C . ASP B 1 47 ? 18.703 -5.539 -13.602 1 78.06 47 ASP B C 1
ATOM 3350 O O . ASP B 1 47 ? 18.125 -6.602 -13.82 1 78.06 47 ASP B O 1
ATOM 3354 N N . THR B 1 48 ? 18.859 -5.047 -12.453 1 82.94 48 THR B N 1
ATOM 3355 C CA . THR B 1 48 ? 18.484 -5.832 -11.289 1 82.94 48 THR B CA 1
ATOM 3356 C C . THR B 1 48 ? 16.969 -5.977 -11.211 1 82.94 48 THR B C 1
ATOM 3358 O O . THR B 1 48 ? 16.453 -7.051 -10.883 1 82.94 48 THR B O 1
ATOM 3361 N N . GLY B 1 49 ? 16.328 -4.961 -11.57 1 86 49 GLY B N 1
ATOM 3362 C CA . GLY B 1 49 ? 14.883 -5 -11.578 1 86 49 GLY B CA 1
ATOM 3363 C C . GLY B 1 49 ? 14.312 -5.953 -12.609 1 86 49 GLY B C 1
ATOM 3364 O O . GLY B 1 49 ? 13.375 -6.703 -12.328 1 86 49 GLY B O 1
ATOM 3365 N N . MET B 1 50 ? 14.898 -5.969 -13.75 1 88.19 50 MET B N 1
ATOM 3366 C CA . MET B 1 50 ? 14.438 -6.844 -14.828 1 88.19 50 MET B CA 1
ATOM 3367 C C . MET B 1 50 ? 14.672 -8.312 -14.469 1 88.19 50 MET B C 1
ATOM 3369 O O . MET B 1 50 ? 13.844 -9.164 -14.781 1 88.19 50 MET B O 1
ATOM 3373 N N . GLN B 1 51 ? 15.742 -8.547 -13.867 1 89.94 51 GLN B N 1
ATOM 3374 C CA . GLN B 1 51 ? 16.047 -9.906 -13.445 1 89.94 51 GLN B CA 1
ATOM 3375 C C . GLN B 1 51 ? 15.078 -10.391 -12.375 1 89.94 51 GLN B C 1
ATOM 3377 O O . GLN B 1 51 ? 14.68 -11.555 -12.367 1 89.94 51 GLN B O 1
ATOM 3382 N N . GLU B 1 52 ? 14.75 -9.477 -11.523 1 90.62 52 GLU B N 1
ATOM 3383 C CA . GLU B 1 52 ? 13.789 -9.828 -10.484 1 90.62 52 GLU B CA 1
ATOM 3384 C C . GLU B 1 52 ? 12.43 -10.195 -11.078 1 90.62 52 GLU B C 1
ATOM 3386 O O . GLU B 1 52 ? 11.773 -11.125 -10.617 1 90.62 52 GLU B O 1
ATOM 3391 N N . VAL B 1 53 ? 12.023 -9.477 -12.062 1 93.31 53 VAL B N 1
ATOM 3392 C CA . VAL B 1 53 ? 10.758 -9.75 -12.75 1 93.31 53 VAL B CA 1
ATOM 3393 C C . VAL B 1 53 ? 10.828 -11.117 -13.43 1 93.31 53 VAL B C 1
ATOM 3395 O O . VAL B 1 53 ? 9.906 -11.922 -13.312 1 93.31 53 VAL B O 1
ATOM 3398 N N . LEU B 1 54 ? 11.922 -11.352 -14.141 1 95.12 54 LEU B N 1
ATOM 3399 C CA . LEU B 1 54 ? 12.125 -12.625 -14.82 1 95.12 54 LEU B CA 1
ATOM 3400 C C . LEU B 1 54 ? 12.031 -13.781 -13.828 1 95.12 54 LEU B C 1
ATOM 3402 O O . LEU B 1 54 ? 11.32 -14.758 -14.07 1 95.12 54 LEU B O 1
ATOM 3406 N N . ASP B 1 55 ? 12.688 -13.641 -12.742 1 94.44 55 ASP B N 1
ATOM 3407 C CA . ASP B 1 55 ? 12.719 -14.695 -11.734 1 94.44 55 ASP B CA 1
ATOM 3408 C C . ASP B 1 55 ? 11.328 -14.93 -11.148 1 94.44 55 ASP B C 1
ATOM 3410 O O . ASP B 1 55 ? 10.945 -16.062 -10.875 1 94.44 55 ASP B O 1
ATOM 3414 N N . THR B 1 56 ? 10.625 -13.906 -10.938 1 95.94 56 THR B N 1
ATOM 3415 C CA . THR B 1 56 ? 9.289 -14 -10.367 1 95.94 56 THR B CA 1
ATOM 3416 C C . THR B 1 56 ? 8.344 -14.719 -11.328 1 95.94 56 THR B C 1
ATOM 3418 O O . THR B 1 56 ? 7.609 -15.625 -10.93 1 95.94 56 THR B O 1
ATOM 3421 N N . LEU B 1 57 ? 8.367 -14.344 -12.602 1 96.88 57 LEU B N 1
ATOM 3422 C CA . LEU B 1 57 ? 7.516 -14.977 -13.602 1 96.88 57 LEU B CA 1
ATOM 3423 C C . LEU B 1 57 ? 7.887 -16.453 -13.773 1 96.88 57 LEU B C 1
ATOM 3425 O O . LEU B 1 57 ? 7.008 -17.297 -13.914 1 96.88 57 LEU B O 1
ATOM 3429 N N . LEU B 1 58 ? 9.195 -16.672 -13.781 1 97.38 58 LEU B N 1
ATOM 3430 C CA . LEU B 1 58 ? 9.688 -18.047 -13.859 1 97.38 58 LEU B CA 1
ATOM 3431 C C . LEU B 1 58 ? 9.141 -18.875 -12.711 1 97.38 58 LEU B C 1
ATOM 3433 O O . LEU B 1 58 ? 8.617 -19.984 -12.922 1 97.38 58 LEU B O 1
ATOM 3437 N N . GLN B 1 59 ? 9.25 -18.328 -11.547 1 97.19 59 GLN B N 1
ATOM 3438 C CA . GLN B 1 59 ? 8.766 -19.016 -10.359 1 97.19 59 GLN B CA 1
ATOM 3439 C C . GLN B 1 59 ? 7.27 -19.312 -10.461 1 97.19 59 GLN B C 1
ATOM 3441 O O . GLN B 1 59 ? 6.805 -20.375 -10.062 1 97.19 59 GLN B O 1
ATOM 3446 N N . ASN B 1 60 ? 6.523 -18.344 -10.93 1 97.5 60 ASN B N 1
ATOM 3447 C CA . ASN B 1 60 ? 5.082 -18.5 -11.078 1 97.5 60 ASN B CA 1
ATOM 3448 C C . ASN B 1 60 ? 4.738 -19.656 -12 1 97.5 60 ASN B C 1
ATOM 3450 O O . ASN B 1 60 ? 3.893 -20.5 -11.664 1 97.5 60 ASN B O 1
ATOM 3454 N N . ILE B 1 61 ? 5.422 -19.781 -13.125 1 97.69 61 ILE B N 1
ATOM 3455 C CA . ILE B 1 61 ? 5.172 -20.828 -14.109 1 97.69 61 ILE B CA 1
ATOM 3456 C C . ILE B 1 61 ? 5.555 -22.188 -13.531 1 97.69 61 ILE B C 1
ATOM 3458 O O . ILE B 1 61 ? 4.773 -23.141 -13.594 1 97.69 61 ILE B O 1
ATOM 3462 N N . ILE B 1 62 ? 6.73 -22.266 -12.953 1 97.94 62 ILE B N 1
ATOM 3463 C CA . ILE B 1 62 ? 7.277 -23.531 -12.453 1 97.94 62 ILE B CA 1
ATOM 3464 C C . ILE B 1 62 ? 6.387 -24.062 -11.336 1 97.94 62 ILE B C 1
ATOM 3466 O O . ILE B 1 62 ? 6.043 -25.25 -11.32 1 97.94 62 ILE B O 1
ATOM 3470 N N . THR B 1 63 ? 6 -23.203 -10.453 1 98.31 63 THR B N 1
ATOM 3471 C CA . THR B 1 63 ? 5.242 -23.656 -9.297 1 98.31 63 THR B CA 1
ATOM 3472 C C . THR B 1 63 ? 3.795 -23.953 -9.672 1 98.31 63 THR B C 1
ATOM 3474 O O . THR B 1 63 ? 3.174 -24.844 -9.109 1 98.31 63 THR B O 1
ATOM 3477 N N . SER B 1 64 ? 3.229 -23.203 -10.594 1 98.12 64 SER B N 1
ATOM 3478 C CA . SER B 1 64 ? 1.9 -23.531 -11.102 1 98.12 64 SER B CA 1
ATOM 3479 C C . SER B 1 64 ? 1.86 -24.953 -11.656 1 98.12 64 SER B C 1
ATOM 3481 O O . SER B 1 64 ? 0.916 -25.703 -11.391 1 98.12 64 SER B O 1
ATOM 3483 N N . SER B 1 65 ? 2.844 -25.359 -12.438 1 96.88 65 SER B N 1
ATOM 3484 C CA . SER B 1 65 ? 2.93 -26.703 -12.992 1 96.88 65 SER B CA 1
ATOM 3485 C C . SER B 1 65 ? 3.174 -27.75 -11.906 1 96.88 65 SER B C 1
ATOM 3487 O O . SER B 1 65 ? 2.631 -28.844 -11.961 1 96.88 65 SER B O 1
ATOM 3489 N N . ALA B 1 66 ? 3.957 -27.344 -10.93 1 97.5 66 ALA B N 1
ATOM 3490 C CA . ALA B 1 66 ? 4.285 -28.25 -9.828 1 97.5 66 ALA B CA 1
ATOM 3491 C C . ALA B 1 66 ? 3.047 -28.578 -9 1 97.5 66 ALA B C 1
ATOM 3493 O O . ALA B 1 66 ? 2.916 -29.688 -8.477 1 97.5 66 ALA B O 1
ATOM 3494 N N . ILE B 1 67 ? 2.141 -27.641 -8.828 1 97.38 67 ILE B N 1
ATOM 3495 C CA . ILE B 1 67 ? 0.891 -27.875 -8.109 1 97.38 67 ILE B CA 1
ATOM 3496 C C . ILE B 1 67 ? 0.138 -29.047 -8.742 1 97.38 67 ILE B C 1
ATOM 3498 O O . ILE B 1 67 ? -0.51 -29.812 -8.039 1 97.38 67 ILE B O 1
ATOM 3502 N N . GLU B 1 68 ? 0.29 -29.25 -10.086 1 94.38 68 GLU B N 1
ATOM 3503 C CA . GLU B 1 68 ? -0.374 -30.328 -10.812 1 94.38 68 GLU B CA 1
ATOM 3504 C C . GLU B 1 68 ? 0.49 -31.594 -10.844 1 94.38 68 GLU B C 1
ATOM 3506 O O . GLU B 1 68 ? 0.142 -32.562 -11.5 1 94.38 68 GLU B O 1
ATOM 3511 N N . GLY B 1 69 ? 1.675 -31.516 -10.273 1 93.62 69 GLY B N 1
ATOM 3512 C CA . GLY B 1 69 ? 2.568 -32.656 -10.25 1 93.62 69 GLY B CA 1
ATOM 3513 C C . GLY B 1 69 ? 3.482 -32.719 -11.461 1 93.62 69 GLY B C 1
ATOM 3514 O O . GLY B 1 69 ? 4.137 -33.75 -11.695 1 93.62 69 GLY B O 1
ATOM 3515 N N . GLU B 1 70 ? 3.533 -31.672 -12.219 1 92.12 70 GLU B N 1
ATOM 3516 C CA . GLU B 1 70 ? 4.371 -31.625 -13.414 1 92.12 70 GLU B CA 1
ATOM 3517 C C . GLU B 1 70 ? 5.691 -30.922 -13.133 1 92.12 70 GLU B C 1
ATOM 3519 O O . GLU B 1 70 ? 5.715 -29.875 -12.477 1 92.12 70 GLU B O 1
ATOM 3524 N N . GLN B 1 71 ? 6.742 -31.484 -13.641 1 93.19 71 GLN B N 1
ATOM 3525 C CA . GLN B 1 71 ? 8.062 -30.859 -13.539 1 93.19 71 GLN B CA 1
ATOM 3526 C C . GLN B 1 71 ? 8.508 -30.312 -14.891 1 93.19 71 GLN B C 1
ATOM 3528 O O . GLN B 1 71 ? 8.438 -31 -15.906 1 93.19 71 GLN B O 1
ATOM 3533 N N . LEU B 1 72 ? 8.93 -29.125 -14.883 1 94.31 72 LEU B N 1
ATOM 3534 C CA . LEU B 1 72 ? 9.375 -28.453 -16.094 1 94.31 72 LEU B CA 1
ATOM 3535 C C . LEU B 1 72 ? 10.891 -28.297 -16.109 1 94.31 72 LEU B C 1
ATOM 3537 O O . LEU B 1 72 ? 11.531 -28.344 -15.062 1 94.31 72 LEU B O 1
ATOM 3541 N N . ASN B 1 73 ? 11.367 -28.203 -17.266 1 94.81 73 ASN B N 1
ATOM 3542 C CA . ASN B 1 73 ? 12.758 -27.781 -17.406 1 94.81 73 ASN B CA 1
ATOM 3543 C C . ASN B 1 73 ? 12.914 -26.281 -17.125 1 94.81 73 ASN B C 1
ATOM 3545 O O . ASN B 1 73 ? 12.609 -25.453 -17.984 1 94.81 73 ASN B O 1
ATOM 3549 N N . VAL B 1 74 ? 13.484 -25.984 -16.016 1 95.62 74 VAL B N 1
ATOM 3550 C CA . VAL B 1 74 ? 13.57 -24.609 -15.516 1 95.62 74 VAL B CA 1
ATOM 3551 C C . VAL B 1 74 ? 14.383 -23.766 -16.484 1 95.62 74 VAL B C 1
ATOM 3553 O O . VAL B 1 74 ? 14 -22.625 -16.797 1 95.62 74 VAL B O 1
ATOM 3556 N N . GLY B 1 75 ? 15.469 -24.281 -16.953 1 95.81 75 GLY B N 1
ATOM 3557 C CA . GLY B 1 75 ? 16.312 -23.547 -17.875 1 95.81 75 GLY B CA 1
ATOM 3558 C C . GLY B 1 75 ? 15.609 -23.156 -19.172 1 95.81 75 GLY B C 1
ATOM 3559 O O . GLY B 1 75 ? 15.75 -22.016 -19.641 1 95.81 75 GLY B O 1
ATOM 3560 N N . SER B 1 76 ? 14.867 -24.094 -19.703 1 95.38 76 SER B N 1
ATOM 3561 C CA . SER B 1 76 ? 14.141 -23.844 -20.938 1 95.38 76 SER B CA 1
ATOM 3562 C C . SER B 1 76 ? 13.07 -22.766 -20.734 1 95.38 76 SER B C 1
ATOM 3564 O O . SER B 1 76 ? 12.922 -21.875 -21.578 1 95.38 76 SER B O 1
ATOM 3566 N N . VAL B 1 77 ? 12.352 -22.859 -19.672 1 96.62 77 VAL B N 1
ATOM 3567 C CA . VAL B 1 77 ? 11.312 -21.891 -19.375 1 96.62 77 VAL B CA 1
ATOM 3568 C C . VAL B 1 77 ? 11.938 -20.516 -19.172 1 96.62 77 VAL B C 1
ATOM 3570 O O . VAL B 1 77 ? 11.422 -19.5 -19.641 1 96.62 77 VAL B O 1
ATOM 3573 N N . ARG B 1 78 ? 13.023 -20.453 -18.422 1 97 78 ARG B N 1
ATOM 3574 C CA . ARG B 1 78 ? 13.727 -19.188 -18.172 1 97 78 ARG B CA 1
ATOM 3575 C C . ARG B 1 78 ? 14.156 -18.531 -19.484 1 97 78 ARG B C 1
ATOM 3577 O O . ARG B 1 78 ? 13.977 -17.328 -19.672 1 97 78 ARG B O 1
ATOM 3584 N N . SER B 1 79 ? 14.703 -19.328 -20.344 1 96.44 79 SER B N 1
ATOM 3585 C CA . SER B 1 79 ? 15.188 -18.812 -21.609 1 96.44 79 SER B CA 1
ATOM 3586 C C . SER B 1 79 ? 14.039 -18.266 -22.453 1 96.44 79 SER B C 1
ATOM 3588 O O . SER B 1 79 ? 14.172 -17.203 -23.078 1 96.44 79 SER B O 1
ATOM 3590 N N . SER B 1 80 ? 12.984 -19.031 -22.5 1 96.12 80 SER B N 1
ATOM 3591 C CA . SER B 1 80 ? 11.812 -18.578 -23.234 1 96.12 80 SER B CA 1
ATOM 3592 C C . SER B 1 80 ? 11.312 -17.234 -22.703 1 96.12 80 SER B C 1
ATOM 3594 O O . SER B 1 80 ? 10.992 -16.328 -23.484 1 96.12 80 SER B O 1
ATOM 3596 N N . LEU B 1 81 ? 11.281 -17.094 -21.391 1 96.12 81 LEU B N 1
ATOM 3597 C CA . LEU B 1 81 ? 10.82 -15.867 -20.75 1 96.12 81 LEU B CA 1
ATOM 3598 C C . LEU B 1 81 ? 11.797 -14.719 -21 1 96.12 81 LEU B C 1
ATOM 3600 O O . LEU B 1 81 ? 11.391 -13.602 -21.312 1 96.12 81 LEU B O 1
ATOM 3604 N N . ALA B 1 82 ? 13.07 -14.984 -20.797 1 95.88 82 ALA B N 1
ATOM 3605 C CA . ALA B 1 82 ? 14.109 -13.977 -20.953 1 95.88 82 ALA B CA 1
ATOM 3606 C C . ALA B 1 82 ? 14.055 -13.344 -22.344 1 95.88 82 ALA B C 1
ATOM 3608 O O . ALA B 1 82 ? 14.109 -12.117 -22.484 1 95.88 82 ALA B O 1
ATOM 3609 N N . ARG B 1 83 ? 13.922 -14.109 -23.344 1 94.25 83 ARG B N 1
ATOM 3610 C CA . ARG B 1 83 ? 13.852 -13.633 -24.719 1 94.25 83 ARG B CA 1
ATOM 3611 C C . ARG B 1 83 ? 12.656 -12.711 -24.906 1 94.25 83 ARG B C 1
ATOM 3613 O O . ARG B 1 83 ? 12.773 -11.656 -25.547 1 94.25 83 ARG B O 1
ATOM 3620 N N . ARG B 1 84 ? 11.609 -13.094 -24.406 1 93.31 84 ARG B N 1
ATOM 3621 C CA . ARG B 1 84 ? 10.383 -12.32 -24.578 1 93.31 84 ARG B CA 1
ATOM 3622 C C . ARG B 1 84 ? 10.43 -11.031 -23.766 1 93.31 84 ARG B C 1
ATOM 3624 O O . ARG B 1 84 ? 9.734 -10.07 -24.094 1 93.31 84 ARG B O 1
ATOM 3631 N N . LEU B 1 85 ? 11.234 -11.039 -22.719 1 92.12 85 LEU B N 1
ATOM 3632 C CA . LEU B 1 85 ? 11.383 -9.852 -21.891 1 92.12 85 LEU B CA 1
ATOM 3633 C C . LEU B 1 85 ? 12.523 -8.977 -22.406 1 92.12 85 LEU B C 1
ATOM 3635 O O . LEU B 1 85 ? 12.805 -7.918 -21.828 1 92.12 85 LEU B O 1
ATOM 3639 N N . GLY B 1 86 ? 13.18 -9.422 -23.422 1 90.44 86 GLY B N 1
ATOM 3640 C CA . GLY B 1 86 ? 14.273 -8.648 -24 1 90.44 86 GLY B CA 1
ATOM 3641 C C . GLY B 1 86 ? 15.578 -8.812 -23.25 1 90.44 86 GLY B C 1
ATOM 3642 O O . GLY B 1 86 ? 16.438 -7.918 -23.281 1 90.44 86 GLY B O 1
ATOM 3643 N N . ILE B 1 87 ? 15.703 -9.844 -22.5 1 90.25 87 ILE B N 1
ATOM 3644 C CA . ILE B 1 87 ? 16.922 -10.141 -21.766 1 90.25 87 ILE B CA 1
ATOM 3645 C C . ILE B 1 87 ? 17.797 -11.109 -22.562 1 90.25 87 ILE B C 1
ATOM 3647 O O . ILE B 1 87 ? 17.297 -12.117 -23.078 1 90.25 87 ILE B O 1
ATOM 3651 N N . ALA B 1 88 ? 19.016 -10.789 -22.672 1 84.38 88 ALA B N 1
ATOM 3652 C CA . ALA B 1 88 ? 19.938 -11.641 -23.406 1 84.38 88 ALA B CA 1
ATOM 3653 C C . ALA B 1 88 ? 20 -13.039 -22.812 1 84.38 88 ALA B C 1
ATOM 3655 O O . ALA B 1 88 ? 20.172 -13.188 -21.594 1 84.38 88 ALA B O 1
ATOM 3656 N N . ASP B 1 89 ? 19.75 -14.023 -23.641 1 87.06 89 ASP B N 1
ATOM 3657 C CA . ASP B 1 89 ? 19.75 -15.414 -23.203 1 87.06 89 ASP B CA 1
ATOM 3658 C C . ASP B 1 89 ? 20.109 -16.359 -24.359 1 87.06 89 ASP B C 1
ATOM 3660 O O . ASP B 1 89 ? 19.672 -16.141 -25.484 1 87.06 89 ASP B O 1
ATOM 3664 N N . LYS B 1 90 ? 20.969 -17.328 -24.094 1 88.62 90 LYS B N 1
ATOM 3665 C CA . LYS B 1 90 ? 21.422 -18.234 -25.125 1 88.62 90 LYS B CA 1
ATOM 3666 C C . LYS B 1 90 ? 20.953 -19.656 -24.875 1 88.62 90 LYS B C 1
ATOM 3668 O O . LYS B 1 90 ? 21.438 -20.609 -25.484 1 88.62 90 LYS B O 1
ATOM 3673 N N . GLY B 1 91 ? 20.047 -19.75 -24.078 1 89.81 91 GLY B N 1
ATOM 3674 C CA . GLY B 1 91 ? 19.594 -21.094 -23.703 1 89.81 91 GLY B CA 1
ATOM 3675 C C . GLY B 1 91 ? 18.688 -21.719 -24.734 1 89.81 91 GLY B C 1
ATOM 3676 O O . GLY B 1 91 ? 18.266 -21.062 -25.703 1 89.81 91 GLY B O 1
ATOM 3677 N N . LYS B 1 92 ? 18.359 -22.984 -24.531 1 90.75 92 LYS B N 1
ATOM 3678 C CA . LYS B 1 92 ? 17.531 -23.75 -25.453 1 90.75 92 LYS B CA 1
ATOM 3679 C C . LYS B 1 92 ? 16.047 -23.547 -25.172 1 90.75 92 LYS B C 1
ATOM 3681 O O . LYS B 1 92 ? 15.641 -23.469 -24.016 1 90.75 92 LYS B O 1
ATOM 3686 N N . LEU B 1 93 ? 15.359 -23.5 -26.219 1 91.31 93 LEU B N 1
ATOM 3687 C CA . LEU B 1 93 ? 13.906 -23.328 -26.141 1 91.31 93 LEU B CA 1
ATOM 3688 C C . LEU B 1 93 ? 13.195 -24.641 -26.438 1 91.31 93 LEU B C 1
ATOM 3690 O O . LEU B 1 93 ? 13.75 -25.516 -27.109 1 91.31 93 LEU B O 1
ATOM 3694 N N . SER B 1 94 ? 12.102 -24.844 -25.875 1 91.38 94 SER B N 1
ATOM 3695 C CA . SER B 1 94 ? 11.195 -25.938 -26.219 1 91.38 94 SER B CA 1
ATOM 3696 C C . SER B 1 94 ? 9.797 -25.422 -26.531 1 91.38 94 SER B C 1
ATOM 3698 O O . SER B 1 94 ? 9.406 -24.359 -26.047 1 91.38 94 SER B O 1
ATOM 3700 N N . PRO B 1 95 ? 9.102 -26.141 -27.344 1 91.56 95 PRO B N 1
ATOM 3701 C CA . PRO B 1 95 ? 7.73 -25.719 -27.625 1 91.56 95 PRO B CA 1
ATOM 3702 C C . PRO B 1 95 ? 6.891 -25.562 -26.359 1 91.56 95 PRO B C 1
ATOM 3704 O O . PRO B 1 95 ? 6.105 -24.609 -26.25 1 91.56 95 PRO B O 1
ATOM 3707 N N . ARG B 1 96 ? 7.086 -26.438 -25.453 1 92.25 96 ARG B N 1
ATOM 3708 C CA . ARG B 1 96 ? 6.344 -26.391 -24.203 1 92.25 96 ARG B CA 1
ATOM 3709 C C . ARG B 1 96 ? 6.703 -25.141 -23.406 1 92.25 96 ARG B C 1
ATOM 3711 O O . ARG B 1 96 ? 5.82 -24.422 -22.922 1 92.25 96 ARG B O 1
ATOM 3718 N N . SER B 1 97 ? 8 -24.922 -23.281 1 94.06 97 SER B N 1
ATOM 3719 C CA . SER B 1 97 ? 8.453 -23.75 -22.547 1 94.06 97 SER B CA 1
ATOM 3720 C C . SER B 1 97 ? 7.969 -22.453 -23.203 1 94.06 97 SER B C 1
ATOM 3722 O O . SER B 1 97 ? 7.602 -21.5 -22.531 1 94.06 97 SER B O 1
ATOM 3724 N N . GLU B 1 98 ? 7.918 -22.438 -24.5 1 95.44 98 GLU B N 1
ATOM 3725 C CA . GLU B 1 98 ? 7.441 -21.281 -25.25 1 95.44 98 GLU B CA 1
ATOM 3726 C C . GLU B 1 98 ? 5.949 -21.047 -25.016 1 95.44 98 GLU B C 1
ATOM 3728 O O . GLU B 1 98 ? 5.508 -19.922 -24.859 1 95.44 98 GLU B O 1
ATOM 3733 N N . GLY B 1 99 ? 5.223 -22.156 -25.047 1 96.06 99 GLY B N 1
ATOM 3734 C CA . GLY B 1 99 ? 3.795 -22.047 -24.781 1 96.06 99 GLY B CA 1
ATOM 3735 C C . GLY B 1 99 ? 3.48 -21.5 -23.406 1 96.06 99 GLY B C 1
ATOM 3736 O O . GLY B 1 99 ? 2.615 -20.641 -23.266 1 96.06 99 GLY B O 1
ATOM 3737 N N . LEU B 1 100 ? 4.18 -21.969 -22.453 1 96.75 100 LEU B N 1
ATOM 3738 C CA . LEU B 1 100 ? 3.977 -21.531 -21.078 1 96.75 100 LEU B CA 1
ATOM 3739 C C . LEU B 1 100 ? 4.355 -20.062 -20.906 1 96.75 100 LEU B C 1
ATOM 3741 O O . LEU B 1 100 ? 3.652 -19.312 -20.234 1 96.75 100 LEU B O 1
ATOM 3745 N N . ALA B 1 101 ? 5.469 -19.672 -21.484 1 96.75 101 ALA B N 1
ATOM 3746 C CA . ALA B 1 101 ? 5.902 -18.266 -21.438 1 96.75 101 ALA B CA 1
ATOM 3747 C C . ALA B 1 101 ? 4.879 -17.359 -22.094 1 96.75 101 ALA B C 1
ATOM 3749 O O . ALA B 1 101 ? 4.566 -16.281 -21.578 1 96.75 101 ALA B O 1
ATOM 3750 N N . GLU B 1 102 ? 4.375 -17.828 -23.219 1 96.62 102 GLU B N 1
ATOM 3751 C CA . GLU B 1 102 ? 3.373 -17.047 -23.938 1 96.62 102 GLU B CA 1
ATOM 3752 C C . GLU B 1 102 ? 2.1 -16.891 -23.109 1 96.62 102 GLU B C 1
ATOM 3754 O O . GLU B 1 102 ? 1.526 -15.797 -23.047 1 96.62 102 GLU B O 1
ATOM 3759 N N . LEU B 1 103 ? 1.659 -17.969 -22.547 1 97.44 103 LEU B N 1
ATOM 3760 C CA . LEU B 1 103 ? 0.468 -17.953 -21.703 1 97.44 103 LEU B CA 1
ATOM 3761 C C . LEU B 1 103 ? 0.623 -16.938 -20.578 1 97.44 103 LEU B C 1
ATOM 3763 O O . LEU B 1 103 ? -0.255 -16.109 -20.359 1 97.44 103 LEU B O 1
ATOM 3767 N N . MET B 1 104 ? 1.732 -17.016 -19.906 1 96.88 104 MET B N 1
ATOM 3768 C CA . MET B 1 104 ? 1.986 -16.141 -18.766 1 96.88 104 MET B CA 1
ATOM 3769 C C . MET B 1 104 ? 2.025 -14.672 -19.203 1 96.88 104 MET B C 1
ATOM 3771 O O . MET B 1 104 ? 1.398 -13.82 -18.578 1 96.88 104 MET B O 1
ATOM 3775 N N . LEU B 1 105 ? 2.732 -14.375 -20.234 1 96.75 105 LEU B N 1
ATOM 3776 C CA . LEU B 1 105 ? 2.893 -13 -20.688 1 96.75 105 LEU B CA 1
ATOM 3777 C C . LEU B 1 105 ? 1.584 -12.453 -21.25 1 96.75 105 LEU B C 1
ATOM 3779 O O . LEU B 1 105 ? 1.28 -11.266 -21.094 1 96.75 105 LEU B O 1
ATOM 3783 N N . ASP B 1 106 ? 0.855 -13.305 -21.938 1 97.62 106 ASP B N 1
ATOM 3784 C CA . ASP B 1 106 ? -0.457 -12.883 -22.406 1 97.62 106 ASP B CA 1
ATOM 3785 C C . ASP B 1 106 ? -1.365 -12.492 -21.25 1 97.62 106 ASP B C 1
ATOM 3787 O O . ASP B 1 106 ? -2.064 -11.477 -21.297 1 97.62 106 ASP B O 1
ATOM 3791 N N . ALA B 1 107 ? -1.373 -13.266 -20.203 1 97.31 107 ALA B N 1
ATOM 3792 C CA . ALA B 1 107 ? -2.213 -13.016 -19.031 1 97.31 107 ALA B CA 1
ATOM 3793 C C . ALA B 1 107 ? -1.831 -11.703 -18.359 1 97.31 107 ALA B C 1
ATOM 3795 O O . ALA B 1 107 ? -2.701 -10.914 -17.984 1 97.31 107 ALA B O 1
ATOM 3796 N N . ILE B 1 108 ? -0.583 -11.398 -18.234 1 95.75 108 ILE B N 1
ATOM 3797 C CA . ILE B 1 108 ? -0.146 -10.289 -17.391 1 95.75 108 ILE B CA 1
ATOM 3798 C C . ILE B 1 108 ? -0.029 -9.023 -18.25 1 95.75 108 ILE B C 1
ATOM 3800 O O . ILE B 1 108 ? -0.433 -7.938 -17.812 1 95.75 108 ILE B O 1
ATOM 3804 N N . ARG B 1 109 ? 0.44 -9.086 -19.469 1 94 109 ARG B N 1
ATOM 3805 C CA . ARG B 1 109 ? 0.622 -7.918 -20.328 1 94 109 ARG B CA 1
ATOM 3806 C C . ARG B 1 109 ? -0.628 -7.645 -21.156 1 94 109 ARG B C 1
ATOM 3808 O O . ARG B 1 109 ? -0.899 -6.5 -21.516 1 94 109 ARG B O 1
ATOM 3815 N N . GLY B 1 110 ? -1.322 -8.703 -21.5 1 95.44 110 GLY B N 1
ATOM 3816 C CA . GLY B 1 110 ? -2.547 -8.555 -22.266 1 95.44 110 GLY B CA 1
ATOM 3817 C C . GLY B 1 110 ? -3.764 -8.273 -21.406 1 95.44 110 GLY B C 1
ATOM 3818 O O . GLY B 1 110 ? -4.867 -8.742 -21.703 1 95.44 110 GLY B O 1
ATOM 3819 N N . HIS B 1 111 ? -3.572 -7.574 -20.297 1 93.88 111 HIS B N 1
ATOM 3820 C CA . HIS B 1 111 ? -4.621 -7.383 -19.312 1 93.88 111 HIS B CA 1
ATOM 3821 C C . HIS B 1 111 ? -5.762 -6.539 -19.859 1 93.88 111 HIS B C 1
ATOM 3823 O O . HIS B 1 111 ? -6.895 -6.617 -19.375 1 93.88 111 HIS B O 1
ATOM 3829 N N . ALA B 1 112 ? -5.516 -5.781 -20.891 1 94.12 112 ALA B N 1
ATOM 3830 C CA . ALA B 1 112 ? -6.543 -4.918 -21.469 1 94.12 112 ALA B CA 1
ATOM 3831 C C . ALA B 1 112 ? -7.387 -5.68 -22.484 1 94.12 112 ALA B C 1
ATOM 3833 O O . ALA B 1 112 ? -8.461 -5.227 -22.875 1 94.12 112 ALA B O 1
ATOM 3834 N N . GLN B 1 113 ? -6.867 -6.797 -22.953 1 95.62 113 GLN B N 1
ATOM 3835 C CA . GLN B 1 113 ? -7.605 -7.621 -23.906 1 95.62 113 GLN B CA 1
ATOM 3836 C C . GLN B 1 113 ? -8.742 -8.375 -23.219 1 95.62 113 GLN B C 1
ATOM 3838 O O . GLN B 1 113 ? -8.57 -8.875 -22.109 1 95.62 113 GLN B O 1
ATOM 3843 N N . ALA B 1 114 ? -9.852 -8.5 -23.906 1 95.75 114 ALA B N 1
ATOM 3844 C CA . ALA B 1 114 ? -11.023 -9.172 -23.359 1 95.75 114 ALA B CA 1
ATOM 3845 C C . ALA B 1 114 ? -10.773 -10.672 -23.219 1 95.75 114 ALA B C 1
ATOM 3847 O O . ALA B 1 114 ? -10.109 -11.281 -24.047 1 95.75 114 ALA B O 1
ATOM 3848 N N . LEU B 1 115 ? -11.328 -11.172 -22.156 1 97.88 115 LEU B N 1
ATOM 3849 C CA . LEU B 1 115 ? -11.383 -12.625 -22.031 1 97.88 115 LEU B CA 1
ATOM 3850 C C . LEU B 1 115 ? -12.586 -13.188 -22.781 1 97.88 115 LEU B C 1
ATOM 3852 O O . LEU B 1 115 ? -13.727 -12.789 -22.531 1 97.88 115 LEU B O 1
ATOM 3856 N N . ASP B 1 116 ? -12.43 -13.984 -23.734 1 97.88 116 ASP B N 1
ATOM 3857 C CA . ASP B 1 116 ? -13.492 -14.719 -24.422 1 97.88 116 ASP B CA 1
ATOM 3858 C C . ASP B 1 116 ? -13.117 -16.188 -24.609 1 97.88 116 ASP B C 1
ATOM 3860 O O . ASP B 1 116 ? -12.055 -16.625 -24.172 1 97.88 116 ASP B O 1
ATOM 3864 N N . LEU B 1 117 ? -14.023 -16.906 -25.203 1 97.62 117 LEU B N 1
ATOM 3865 C CA . LEU B 1 117 ? -13.828 -18.344 -25.344 1 97.62 117 LEU B CA 1
ATOM 3866 C C . LEU B 1 117 ? -12.625 -18.641 -26.234 1 97.62 117 LEU B C 1
ATOM 3868 O O . LEU B 1 117 ? -11.875 -19.578 -25.969 1 97.62 117 LEU B O 1
ATOM 3872 N N . GLN B 1 118 ? -12.398 -17.875 -27.234 1 97.75 118 GLN B N 1
ATOM 3873 C CA . GLN B 1 118 ? -11.273 -18.094 -28.141 1 97.75 118 GLN B CA 1
ATOM 3874 C C . GLN B 1 118 ? -9.945 -17.891 -27.406 1 97.75 118 GLN B C 1
ATOM 3876 O O . GLN B 1 118 ? -9 -18.656 -27.625 1 97.75 118 GLN B O 1
ATOM 3881 N N . ARG B 1 119 ? -9.828 -16.828 -26.641 1 98.25 119 ARG B N 1
ATOM 3882 C CA . ARG B 1 119 ? -8.617 -16.594 -25.859 1 98.25 119 ARG B CA 1
ATOM 3883 C C . ARG B 1 119 ? -8.352 -17.766 -24.906 1 98.25 119 ARG B C 1
ATOM 3885 O O . ARG B 1 119 ? -7.207 -18.203 -24.766 1 98.25 119 ARG B O 1
ATOM 3892 N N . LEU B 1 120 ? -9.391 -18.297 -24.297 1 98.31 120 LEU B N 1
ATOM 3893 C CA . LEU B 1 120 ? -9.234 -19.453 -23.422 1 98.31 120 LEU B CA 1
ATOM 3894 C C . LEU B 1 120 ? -8.727 -20.656 -24.203 1 98.31 120 LEU B C 1
ATOM 3896 O O . LEU B 1 120 ? -7.875 -21.406 -23.719 1 98.31 120 LEU B O 1
ATOM 3900 N N . TYR B 1 121 ? -9.242 -20.844 -25.406 1 97.69 121 TYR B N 1
ATOM 3901 C CA . TYR B 1 121 ? -8.781 -21.938 -26.266 1 97.69 121 TYR B CA 1
ATOM 3902 C C . TYR B 1 121 ? -7.309 -21.766 -26.609 1 97.69 121 TYR B C 1
ATOM 3904 O O . TYR B 1 121 ? -6.543 -22.719 -26.594 1 97.69 121 TYR B O 1
ATOM 3912 N N . ASP B 1 122 ? -6.922 -20.562 -26.922 1 97.31 122 ASP B N 1
ATOM 3913 C CA . ASP B 1 122 ? -5.523 -20.281 -27.25 1 97.31 122 ASP B CA 1
ATOM 3914 C C . ASP B 1 122 ? -4.617 -20.578 -26.062 1 97.31 122 ASP B C 1
ATOM 3916 O O . ASP B 1 122 ? -3.559 -21.188 -26.219 1 97.31 122 ASP B O 1
ATOM 3920 N N . TRP B 1 123 ? -5.047 -20.094 -24.891 1 97.88 123 TRP B N 1
ATOM 3921 C CA . TRP B 1 123 ? -4.293 -20.406 -23.688 1 97.88 123 TRP B CA 1
ATOM 3922 C C . TRP B 1 123 ? -4.121 -21.906 -23.516 1 97.88 123 TRP B C 1
ATOM 3924 O O . TRP B 1 123 ? -3.033 -22.375 -23.172 1 97.88 123 TRP B O 1
ATOM 3934 N N . HIS B 1 124 ? -5.191 -22.672 -23.688 1 97.25 124 HIS B N 1
ATOM 3935 C CA . HIS B 1 124 ? -5.156 -24.109 -23.547 1 97.25 124 HIS B CA 1
ATOM 3936 C C . HIS B 1 124 ? -4.203 -24.75 -24.547 1 97.25 124 HIS B C 1
ATOM 3938 O O . HIS B 1 124 ? -3.465 -25.672 -24.219 1 97.25 124 HIS B O 1
ATOM 3944 N N . ARG B 1 125 ? -4.152 -24.266 -25.766 1 95.88 125 ARG B N 1
ATOM 3945 C CA . ARG B 1 125 ? -3.254 -24.75 -26.797 1 95.88 125 ARG B CA 1
ATOM 3946 C C . ARG B 1 125 ? -1.797 -24.484 -26.438 1 95.88 125 ARG B C 1
ATOM 3948 O O . ARG B 1 125 ? -0.915 -25.297 -26.734 1 95.88 125 ARG B O 1
ATOM 3955 N N . TRP B 1 126 ? -1.586 -23.328 -25.859 1 95.5 126 TRP B N 1
ATOM 3956 C CA . TRP B 1 126 ? -0.23 -23 -25.453 1 95.5 126 TRP B CA 1
ATOM 3957 C C . TRP B 1 126 ? 0.242 -23.922 -24.328 1 95.5 126 TRP B C 1
ATOM 3959 O O . TRP B 1 126 ? 1.429 -24.234 -24.234 1 95.5 126 TRP B O 1
ATOM 3969 N N . LEU B 1 127 ? -0.689 -24.312 -23.5 1 93.69 127 LEU B N 1
ATOM 3970 C CA . LEU B 1 127 ? -0.381 -25.219 -22.391 1 93.69 127 LEU B CA 1
ATOM 3971 C C . LEU B 1 127 ? -0.034 -26.609 -22.906 1 93.69 127 LEU B C 1
ATOM 3973 O O . LEU B 1 127 ? 0.788 -27.312 -22.297 1 93.69 127 LEU B O 1
ATOM 3977 N N . PHE B 1 128 ? -0.757 -27.078 -24 1 91 128 PHE B N 1
ATOM 3978 C CA . PHE B 1 128 ? -0.581 -28.422 -24.547 1 91 128 PHE B CA 1
ATOM 3979 C C . PHE B 1 128 ? -0.09 -28.359 -25.984 1 91 128 PHE B C 1
ATOM 3981 O O . PHE B 1 128 ? -0.889 -28.438 -26.922 1 91 128 PHE B O 1
ATOM 3988 N N . THR B 1 129 ? 1.189 -28.109 -26.109 1 78.25 129 THR B N 1
ATOM 3989 C CA . THR B 1 129 ? 1.745 -28.016 -27.453 1 78.25 129 THR B CA 1
ATOM 3990 C C . THR B 1 129 ? 1.661 -29.344 -28.172 1 78.25 129 THR B C 1
ATOM 3992 O O . THR B 1 129 ? 1.518 -30.391 -27.547 1 78.25 129 THR B O 1
ATOM 3995 N N . ALA B 1 130 ? 1.591 -29.297 -29.484 1 63.03 130 ALA B N 1
ATOM 3996 C CA . ALA B 1 130 ? 1.38 -30.422 -30.391 1 63.03 130 ALA B CA 1
ATOM 3997 C C . ALA B 1 130 ? 2.291 -31.594 -30.016 1 63.03 130 ALA B C 1
ATOM 3999 O O . ALA B 1 130 ? 1.918 -32.75 -30.188 1 63.03 130 ALA B O 1
ATOM 4000 N N . GLU B 1 131 ? 3.393 -31.281 -29.547 1 57.81 131 GLU B N 1
ATOM 4001 C CA . GLU B 1 131 ? 4.312 -32.344 -29.219 1 57.81 131 GLU B CA 1
ATOM 4002 C C . GLU B 1 131 ? 3.812 -33.156 -28.016 1 57.81 131 GLU B C 1
ATOM 4004 O O . GLU B 1 131 ? 4.082 -34.375 -27.922 1 57.81 131 GLU B O 1
ATOM 4009 N N . ASP B 1 132 ? 3.164 -32.562 -27.062 1 57.28 132 ASP B N 1
ATOM 4010 C CA . ASP B 1 132 ? 2.646 -33.219 -25.859 1 57.28 132 ASP B CA 1
ATOM 4011 C C . ASP B 1 132 ? 1.511 -34.156 -26.219 1 57.28 132 ASP B C 1
ATOM 4013 O O . ASP B 1 132 ? 1.309 -35.188 -25.531 1 57.28 132 ASP B O 1
ATOM 4017 N N . ASN B 1 133 ? 0.802 -33.812 -27.266 1 52.81 133 ASN B N 1
ATOM 4018 C CA . ASN B 1 133 ? -0.344 -34.594 -27.672 1 52.81 133 ASN B CA 1
ATOM 4019 C C . ASN B 1 133 ? 0.078 -36 -28.094 1 52.81 133 ASN B C 1
ATOM 4021 O O . ASN B 1 133 ? -0.749 -36.906 -28.156 1 52.81 133 ASN B O 1
ATOM 4025 N N . SER B 1 134 ? 1.329 -36.125 -28.422 1 47.12 134 SER B N 1
ATOM 4026 C CA . SER B 1 134 ? 1.728 -37.438 -28.891 1 47.12 134 SER B CA 1
ATOM 4027 C C . SER B 1 134 ? 1.781 -38.469 -27.75 1 47.12 134 SER B C 1
ATOM 4029 O O . SER B 1 134 ? 1.543 -39.656 -27.969 1 47.12 134 SER B O 1
ATOM 4031 N N . VAL B 1 135 ? 2.227 -38.062 -26.625 1 46.53 135 VAL B N 1
ATOM 4032 C CA . VAL B 1 135 ? 2.529 -39.062 -25.609 1 46.53 135 VAL B CA 1
ATOM 4033 C C . VAL B 1 135 ? 1.281 -39.344 -24.781 1 46.53 135 VAL B C 1
ATOM 4035 O O . VAL B 1 135 ? 0.993 -40.5 -24.453 1 46.53 135 VAL B O 1
ATOM 4038 N N . SER B 1 136 ? 0.748 -38.281 -24.141 1 49.59 136 SER B N 1
ATOM 4039 C CA . SER B 1 136 ? -0.344 -38.5 -23.203 1 49.59 136 SER B CA 1
ATOM 4040 C C . SER B 1 136 ? -1.69 -38.562 -23.906 1 49.59 136 SER B C 1
ATOM 4042 O O . SER B 1 136 ? -1.852 -37.969 -24.984 1 49.59 136 SER B O 1
ATOM 4044 N N . GLY B 1 137 ? -2.424 -39.562 -23.812 1 55.28 137 GLY B N 1
ATOM 4045 C CA . GLY B 1 137 ? -3.764 -39.688 -24.375 1 55.28 137 GLY B CA 1
ATOM 4046 C C . GLY B 1 137 ? -4.301 -38.375 -24.891 1 55.28 137 GLY B C 1
ATOM 4047 O O . GLY B 1 137 ? -3.766 -37.281 -24.578 1 55.28 137 GLY B O 1
ATOM 4048 N N . ARG B 1 138 ? -5.195 -38.281 -26.047 1 66.94 138 ARG B N 1
ATOM 4049 C CA . ARG B 1 138 ? -5.633 -37.25 -26.953 1 66.94 138 ARG B CA 1
ATOM 4050 C C . ARG B 1 138 ? -6.262 -36.062 -26.203 1 66.94 138 ARG B C 1
ATOM 4052 O O . ARG B 1 138 ? -7.43 -36.125 -25.812 1 66.94 138 ARG B O 1
ATOM 4059 N N . ILE B 1 139 ? -5.426 -35.344 -25.344 1 74.88 139 ILE B N 1
ATOM 4060 C CA . ILE B 1 139 ? -6.023 -34.094 -24.844 1 74.88 139 ILE B CA 1
ATOM 4061 C C . ILE B 1 139 ? -6.531 -33.281 -26.031 1 74.88 139 ILE B C 1
ATOM 4063 O O . ILE B 1 139 ? -5.816 -33.062 -27.016 1 74.88 139 ILE B O 1
ATOM 4067 N N . LEU B 1 140 ? -7.734 -33.031 -25.984 1 83.44 140 LEU B N 1
ATOM 4068 C CA . LEU B 1 140 ? -8.344 -32.125 -26.953 1 83.44 140 LEU B CA 1
ATOM 4069 C C . LEU B 1 140 ? -7.977 -30.656 -26.641 1 83.44 140 LEU B C 1
ATOM 4071 O O . LEU B 1 140 ? -8.711 -29.969 -25.938 1 83.44 140 LEU B O 1
ATOM 4075 N N . ALA B 1 141 ? -6.797 -30.281 -27.172 1 90.5 141 ALA B N 1
ATOM 4076 C CA . ALA B 1 141 ? -6.328 -28.922 -26.859 1 90.5 141 ALA B CA 1
ATOM 4077 C C . ALA B 1 141 ? -7.199 -27.875 -27.531 1 90.5 141 ALA B C 1
ATOM 4079 O O . ALA B 1 141 ? -7.574 -28.016 -28.688 1 90.5 141 ALA B O 1
ATOM 4080 N N . GLY B 1 142 ? -7.559 -26.891 -26.812 1 93.62 142 GLY B N 1
ATOM 4081 C CA . GLY B 1 142 ? -8.297 -25.75 -27.344 1 93.62 142 GLY B CA 1
ATOM 4082 C C . GLY B 1 142 ? -9.758 -26.078 -27.625 1 93.62 142 GLY B C 1
ATOM 4083 O O . GLY B 1 142 ? -10.32 -25.594 -28.609 1 93.62 142 GLY B O 1
ATOM 4084 N N . GLN B 1 143 ? -10.25 -26.953 -26.859 1 94.38 143 GLN B N 1
ATOM 4085 C CA . GLN B 1 143 ? -11.672 -27.266 -26.953 1 94.38 143 GLN B CA 1
ATOM 4086 C C . GLN B 1 143 ? -12.219 -27.688 -25.578 1 94.38 143 GLN B C 1
ATOM 4088 O O . GLN B 1 143 ? -11.477 -28.156 -24.719 1 94.38 143 GLN B O 1
ATOM 4093 N N . LEU B 1 144 ? -13.539 -27.547 -25.391 1 96.56 144 LEU B N 1
ATOM 4094 C CA . LEU B 1 144 ? -14.195 -27.953 -24.156 1 96.56 144 LEU B CA 1
ATOM 4095 C C . LEU B 1 144 ? -14.172 -29.469 -24 1 96.56 144 LEU B C 1
ATOM 4097 O O . LEU B 1 144 ? -14.141 -30.203 -24.984 1 96.56 144 LEU B O 1
ATOM 4101 N N . ARG B 1 145 ? -14.164 -29.906 -22.766 1 95.44 145 ARG B N 1
ATOM 4102 C CA . ARG B 1 145 ? -14.156 -31.328 -22.484 1 95.44 145 ARG B CA 1
ATOM 4103 C C . ARG B 1 145 ? -15.398 -32 -23.031 1 95.44 145 ARG B C 1
ATOM 4105 O O . ARG B 1 145 ? -16.406 -31.344 -23.312 1 95.44 145 ARG B O 1
ATOM 4112 N N . GLY B 1 146 ? -15.336 -33.344 -23.109 1 93.19 146 GLY B N 1
ATOM 4113 C CA . GLY B 1 146 ? -16.422 -34.125 -23.656 1 93.19 146 GLY B CA 1
ATOM 4114 C C . GLY B 1 146 ? -17.531 -34.375 -22.641 1 93.19 146 GLY B C 1
ATOM 4115 O O . GLY B 1 146 ? -17.688 -33.656 -21.672 1 93.19 146 GLY B O 1
ATOM 4116 N N . ASP B 1 147 ? -18.281 -35.469 -22.844 1 93.38 147 ASP B N 1
ATOM 4117 C CA . ASP B 1 147 ? -19.531 -35.719 -22.109 1 93.38 147 ASP B CA 1
ATOM 4118 C C . ASP B 1 147 ? -19.266 -36.531 -20.844 1 93.38 147 ASP B C 1
ATOM 4120 O O . ASP B 1 147 ? -20.125 -36.625 -19.969 1 93.38 147 ASP B O 1
ATOM 4124 N N . ASP B 1 148 ? -18.109 -37.062 -20.719 1 91.94 148 ASP B N 1
ATOM 4125 C CA . ASP B 1 148 ? -17.812 -37.844 -19.531 1 91.94 148 ASP B CA 1
ATOM 4126 C C . ASP B 1 148 ? -17.812 -37 -18.281 1 91.94 148 ASP B C 1
ATOM 4128 O O . ASP B 1 148 ? -17.438 -35.812 -18.328 1 91.94 148 ASP B O 1
ATOM 4132 N N . PRO B 1 149 ? -18.297 -37.625 -17.188 1 92.19 149 PRO B N 1
ATOM 4133 C CA . PRO B 1 149 ? -18.234 -36.844 -15.945 1 92.19 149 PRO B CA 1
ATOM 4134 C C . PRO B 1 149 ? -16.828 -36.344 -15.617 1 92.19 149 PRO B C 1
ATOM 4136 O O . PRO B 1 149 ? -15.859 -37.094 -15.797 1 92.19 149 PRO B O 1
ATOM 4139 N N . MET B 1 150 ? -16.734 -35.094 -15.289 1 92.88 150 MET B N 1
ATOM 4140 C CA . MET B 1 150 ? -15.484 -34.5 -14.844 1 92.88 150 MET B CA 1
ATOM 4141 C C . MET B 1 150 ? -15.391 -34.469 -13.32 1 92.88 150 MET B C 1
ATOM 4143 O O . MET B 1 150 ? -16.078 -33.688 -12.664 1 92.88 150 MET B O 1
ATOM 4147 N N . GLN B 1 151 ? -14.57 -35.375 -12.836 1 91.44 151 GLN B N 1
ATOM 4148 C CA . GLN B 1 151 ? -14.461 -35.562 -11.391 1 91.44 151 GLN B CA 1
ATOM 4149 C C . GLN B 1 151 ? -13.016 -35.375 -10.922 1 91.44 151 GLN B C 1
ATOM 4151 O O . GLN B 1 151 ? -12.078 -35.75 -11.625 1 91.44 151 GLN B O 1
ATOM 4156 N N . VAL B 1 152 ? -12.898 -34.688 -9.867 1 88.75 152 VAL B N 1
ATOM 4157 C CA . VAL B 1 152 ? -11.633 -34.625 -9.148 1 88.75 152 VAL B CA 1
ATOM 4158 C C . VAL B 1 152 ? -11.57 -35.75 -8.133 1 88.75 152 VAL B C 1
ATOM 4160 O O . VAL B 1 152 ? -12.352 -35.812 -7.18 1 88.75 152 VAL B O 1
ATOM 4163 N N . VAL B 1 153 ? -10.625 -36.656 -8.367 1 87.81 153 VAL B N 1
ATOM 4164 C CA . VAL B 1 153 ? -10.641 -37.906 -7.605 1 87.81 153 VAL B CA 1
ATOM 4165 C C . VAL B 1 153 ? -9.273 -38.125 -6.969 1 87.81 153 VAL B C 1
ATOM 4167 O O . VAL B 1 153 ? -8.281 -37.531 -7.375 1 87.81 153 VAL B O 1
ATOM 4170 N N . SER B 1 154 ? -9.234 -38.688 -5.93 1 83 154 SER B N 1
ATOM 4171 C CA . SER B 1 154 ? -8.023 -39.219 -5.32 1 83 154 SER B CA 1
ATOM 4172 C C . SER B 1 154 ? -8.219 -40.656 -4.875 1 83 154 SER B C 1
ATOM 4174 O O . SER B 1 154 ? -9.312 -41.219 -5.008 1 83 154 SER B O 1
ATOM 4176 N N . GLY B 1 155 ? -7.125 -41.281 -4.426 1 76.81 155 GLY B N 1
ATOM 4177 C CA . GLY B 1 155 ? -7.191 -42.625 -3.877 1 76.81 155 GLY B CA 1
ATOM 4178 C C . GLY B 1 155 ? -6.879 -43.719 -4.898 1 76.81 155 GLY B C 1
ATOM 4179 O O . GLY B 1 155 ? -6.379 -43.406 -5.988 1 76.81 155 GLY B O 1
ATOM 4180 N N . ARG B 1 156 ? -7.105 -45.031 -4.477 1 74.44 156 ARG B N 1
ATOM 4181 C CA . ARG B 1 156 ? -6.758 -46.188 -5.281 1 74.44 156 ARG B CA 1
ATOM 4182 C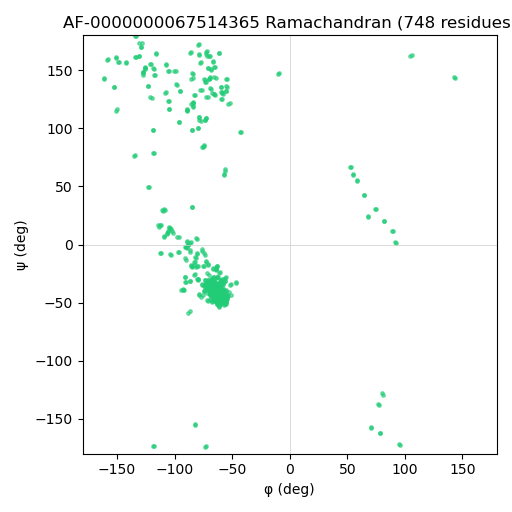 C . ARG B 1 156 ? -7.672 -46.312 -6.496 1 74.44 156 ARG B C 1
ATOM 4184 O O . ARG B 1 156 ? -8.844 -45.938 -6.438 1 74.44 156 ARG B O 1
ATOM 4191 N N . LEU B 1 157 ? -7.113 -46.719 -7.59 1 75.62 157 LEU B N 1
ATOM 4192 C CA . LEU B 1 157 ? -7.809 -46.844 -8.867 1 75.62 157 LEU B CA 1
ATOM 4193 C C . LEU B 1 157 ? -9.094 -47.656 -8.711 1 75.62 157 LEU B C 1
ATOM 4195 O O . LEU B 1 157 ? -10.094 -47.375 -9.375 1 75.62 157 LEU B O 1
ATOM 4199 N N . ASP B 1 158 ? -9.055 -48.625 -7.812 1 77.81 158 ASP B N 1
ATOM 4200 C CA . ASP B 1 158 ? -10.195 -49.531 -7.684 1 77.81 158 ASP B CA 1
ATOM 4201 C C . ASP B 1 158 ? -11.281 -48.906 -6.801 1 77.81 158 ASP B C 1
ATOM 4203 O O . ASP B 1 158 ? -12.43 -49.344 -6.832 1 77.81 158 ASP B O 1
ATOM 4207 N N . ARG B 1 159 ? -11.086 -48.062 -5.918 1 83.94 159 ARG B N 1
ATOM 4208 C CA . ARG B 1 159 ? -12.039 -47.344 -5.062 1 83.94 159 ARG B CA 1
ATOM 4209 C C . ARG B 1 159 ? -11.711 -45.875 -4.984 1 83.94 159 ARG B C 1
ATOM 4211 O O . ARG B 1 159 ? -11.312 -45.375 -3.932 1 83.94 159 ARG B O 1
ATOM 4218 N N . PRO B 1 160 ? -12.086 -45.156 -6.09 1 84.75 160 PRO B N 1
ATOM 4219 C CA . PRO B 1 160 ? -11.711 -43.75 -6.102 1 84.75 160 PRO B CA 1
ATOM 4220 C C . PRO B 1 160 ? -12.617 -42.875 -5.219 1 84.75 160 PRO B C 1
ATOM 4222 O O . PRO B 1 160 ? -13.812 -43.156 -5.09 1 84.75 160 PRO B O 1
ATOM 4225 N N . LYS B 1 161 ? -12.055 -42.031 -4.426 1 89.25 161 LYS B N 1
ATOM 4226 C CA . LYS B 1 161 ? -12.789 -41 -3.699 1 89.25 161 LYS B CA 1
ATOM 4227 C C . LYS B 1 161 ? -13.023 -39.75 -4.57 1 89.25 161 LYS B C 1
ATOM 4229 O O . LYS B 1 161 ? -12.07 -39.156 -5.074 1 89.25 161 LYS B O 1
ATOM 4234 N N . VAL B 1 162 ? -14.266 -39.406 -4.738 1 90.69 162 VAL B N 1
ATOM 4235 C CA . VAL B 1 162 ? -14.617 -38.219 -5.52 1 90.69 162 VAL B CA 1
ATOM 4236 C C . VAL B 1 162 ? -14.656 -37 -4.609 1 90.69 162 VAL B C 1
ATOM 4238 O O . VAL B 1 162 ? -15.5 -36.906 -3.711 1 90.69 162 VAL B O 1
ATOM 4241 N N . HIS B 1 163 ? -13.812 -36.094 -4.84 1 91.5 163 HIS B N 1
ATOM 4242 C CA . HIS B 1 163 ? -13.75 -34.875 -4.047 1 91.5 163 HIS B CA 1
ATOM 4243 C C . HIS B 1 163 ? -14.703 -33.812 -4.598 1 91.5 163 HIS B C 1
ATOM 4245 O O . HIS B 1 163 ? -15.219 -32.969 -3.848 1 91.5 163 HIS B O 1
ATOM 4251 N N . PHE B 1 164 ? -14.867 -33.875 -5.906 1 94.38 164 PHE B N 1
ATOM 4252 C CA . PHE B 1 164 ? -15.711 -32.906 -6.582 1 94.38 164 PHE B CA 1
ATOM 4253 C C . PHE B 1 164 ? -16.125 -33.406 -7.961 1 94.38 164 PHE B C 1
ATOM 4255 O O . PHE B 1 164 ? -15.344 -34.062 -8.648 1 94.38 164 PHE B O 1
ATOM 4262 N N . GLU B 1 165 ? -17.328 -33.062 -8.266 1 95.62 165 GLU B N 1
ATOM 4263 C CA . GLU B 1 165 ? -17.797 -33.281 -9.625 1 95.62 165 GLU B CA 1
ATOM 4264 C C . GLU B 1 165 ? -18.234 -31.969 -10.273 1 95.62 165 GLU B C 1
ATOM 4266 O O . GLU B 1 165 ? -19.078 -31.25 -9.727 1 95.62 165 GLU B O 1
ATOM 4271 N N . ALA B 1 166 ? -17.703 -31.672 -11.445 1 97.25 166 ALA B N 1
ATOM 4272 C CA . ALA B 1 166 ? -17.984 -30.438 -12.164 1 97.25 166 ALA B CA 1
ATOM 4273 C C . ALA B 1 166 ? -19.328 -30.5 -12.891 1 97.25 166 ALA B C 1
ATOM 4275 O O . ALA B 1 166 ? -19.891 -31.578 -13.039 1 97.25 166 ALA B O 1
ATOM 4276 N N . PRO B 1 167 ? -19.875 -29.344 -13.305 1 97.25 167 PRO B N 1
ATOM 4277 C CA . PRO B 1 167 ? -21.094 -29.391 -14.094 1 97.25 167 PRO B CA 1
ATOM 4278 C C . PRO B 1 167 ? -20.984 -30.266 -15.344 1 97.25 167 PRO B C 1
ATOM 4280 O O . PRO B 1 167 ? -19.938 -30.25 -16 1 97.25 167 PRO B O 1
ATOM 4283 N N . PRO B 1 168 ? -22.016 -30.953 -15.656 1 96.88 168 PRO B N 1
ATOM 4284 C CA . PRO B 1 168 ? -21.969 -31.797 -16.859 1 96.88 168 PRO B CA 1
ATOM 4285 C C . PRO B 1 168 ? -21.938 -30.984 -18.141 1 96.88 168 PRO B C 1
ATOM 4287 O O . PRO B 1 168 ? -22.266 -29.797 -18.141 1 96.88 168 PRO B O 1
ATOM 4290 N N . ARG B 1 169 ? -21.547 -31.609 -19.188 1 95.75 169 ARG B N 1
ATOM 4291 C CA . ARG B 1 169 ? -21.266 -30.969 -20.469 1 95.75 169 ARG B CA 1
ATOM 4292 C C . ARG B 1 169 ? -22.484 -30.203 -20.984 1 95.75 169 ARG B C 1
ATOM 4294 O O . ARG B 1 169 ? -22.359 -29.109 -21.531 1 95.75 169 ARG B O 1
ATOM 4301 N N . PRO B 1 170 ? -23.688 -30.656 -20.859 1 95.56 170 PRO B N 1
ATOM 4302 C CA . PRO B 1 170 ? -24.844 -29.969 -21.422 1 95.56 170 PRO B CA 1
ATOM 4303 C C . PRO B 1 170 ? -25.078 -28.578 -20.844 1 95.56 170 PRO B C 1
ATOM 4305 O O . PRO B 1 170 ? -25.625 -27.719 -21.516 1 95.56 170 PRO B O 1
ATOM 4308 N N . VAL B 1 171 ? -24.656 -28.391 -19.625 1 96.5 171 VAL B N 1
ATOM 4309 C CA . VAL B 1 171 ? -24.922 -27.078 -19.016 1 96.5 171 VAL B CA 1
ATOM 4310 C C . VAL B 1 171 ? -23.625 -26.266 -19.016 1 96.5 171 VAL B C 1
ATOM 4312 O O . VAL B 1 171 ? -23.656 -25.062 -18.688 1 96.5 171 VAL B O 1
ATOM 4315 N N . LEU B 1 172 ? -22.562 -26.828 -19.344 1 97.75 172 LEU B N 1
ATOM 4316 C CA . LEU B 1 172 ? -21.234 -26.219 -19.203 1 97.75 172 LEU B CA 1
ATOM 4317 C C . LEU B 1 172 ? -21.109 -24.984 -20.078 1 97.75 172 LEU B C 1
ATOM 4319 O O . LEU B 1 172 ? -20.625 -23.953 -19.625 1 97.75 172 LEU B O 1
ATOM 4323 N N . SER B 1 173 ? -21.547 -25.047 -21.312 1 97 173 SER B N 1
ATOM 4324 C CA . SER B 1 173 ? -21.391 -23.938 -22.25 1 97 173 SER B CA 1
ATOM 4325 C C . SER B 1 173 ? -22.078 -22.672 -21.734 1 97 173 SER B C 1
ATOM 4327 O O . SER B 1 173 ? -21.484 -21.594 -21.75 1 97 173 SER B O 1
ATOM 4329 N N . ARG B 1 174 ? -23.266 -22.844 -21.328 1 97.5 174 ARG B N 1
ATOM 4330 C CA . ARG B 1 174 ? -24.016 -21.703 -20.812 1 97.5 174 ARG B CA 1
ATOM 4331 C C . ARG B 1 174 ? -23.359 -21.141 -19.562 1 97.5 174 ARG B C 1
ATOM 4333 O O . ARG B 1 174 ? -23.266 -19.922 -19.391 1 97.5 174 ARG B O 1
ATOM 4340 N N . GLN B 1 175 ? -22.938 -21.969 -18.703 1 98.06 175 GLN B N 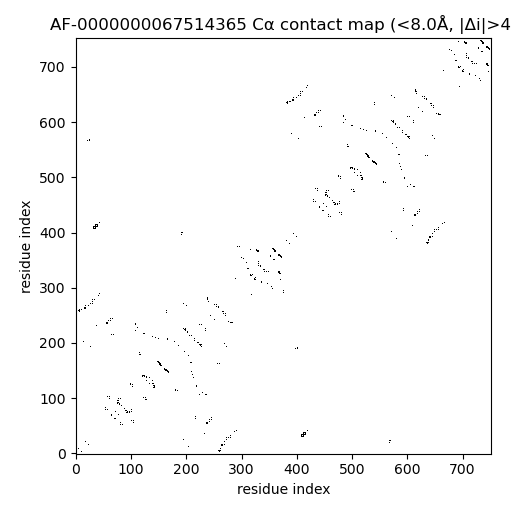1
ATOM 4341 C CA . GLN B 1 175 ? -22.328 -21.547 -17.453 1 98.06 175 GLN B CA 1
ATOM 4342 C C . GLN B 1 175 ? -20.984 -20.844 -17.703 1 98.06 175 GLN B C 1
ATOM 4344 O O . GLN B 1 175 ? -20.625 -19.906 -17.016 1 98.06 175 GLN B O 1
ATOM 4349 N N . LEU B 1 176 ? -20.297 -21.359 -18.688 1 98.5 176 LEU B N 1
ATOM 4350 C CA . LEU B 1 176 ? -19.047 -20.719 -19.062 1 98.5 176 LEU B CA 1
ATOM 4351 C C . LEU B 1 176 ? -19.297 -19.344 -19.656 1 98.5 176 LEU B C 1
ATOM 4353 O O . LEU B 1 176 ? -18.547 -18.391 -19.391 1 98.5 176 LEU B O 1
ATOM 4357 N N . ASP B 1 177 ? -20.344 -19.203 -20.422 1 98.19 177 ASP B N 1
ATOM 4358 C CA . ASP B 1 177 ? -20.734 -17.906 -20.953 1 98.19 177 ASP B CA 1
ATOM 4359 C C . ASP B 1 177 ? -21.062 -16.922 -19.828 1 98.19 177 ASP B C 1
ATOM 4361 O O . ASP B 1 177 ? -20.688 -15.75 -19.891 1 98.19 177 ASP B O 1
ATOM 4365 N N . ASP B 1 178 ? -21.766 -17.438 -18.844 1 98.38 178 ASP B N 1
ATOM 4366 C CA . ASP B 1 178 ? -22.078 -16.609 -17.672 1 98.38 178 ASP B CA 1
ATOM 4367 C C . ASP B 1 178 ? -20.812 -16.125 -16.984 1 98.38 178 ASP B C 1
ATOM 4369 O O . ASP B 1 178 ? -20.734 -14.953 -16.578 1 98.38 178 ASP B O 1
ATOM 4373 N N . PHE B 1 179 ? -19.938 -16.953 -16.859 1 98.75 179 PHE B N 1
ATOM 4374 C CA . PHE B 1 179 ? -18.672 -16.594 -16.234 1 98.75 179 PHE B CA 1
ATOM 4375 C C . PHE B 1 179 ? -17.953 -15.523 -17.047 1 98.75 179 PHE B C 1
ATOM 4377 O O . PHE B 1 179 ? -17.484 -14.531 -16.484 1 98.75 179 PHE B O 1
ATOM 4384 N N . ILE B 1 180 ? -17.781 -15.75 -18.359 1 98.75 180 ILE B N 1
ATOM 4385 C CA . ILE B 1 180 ? -17.062 -14.828 -19.234 1 98.75 180 ILE B CA 1
ATOM 4386 C C . ILE B 1 180 ? -17.75 -13.453 -19.203 1 98.75 180 ILE B C 1
ATOM 4388 O O . ILE B 1 180 ? -17.062 -12.43 -19.125 1 98.75 180 ILE B O 1
ATOM 4392 N N . ASP B 1 181 ? -19.047 -13.406 -19.172 1 98.31 181 ASP B N 1
ATOM 4393 C CA . ASP B 1 181 ? -19.797 -12.156 -19.094 1 98.31 181 ASP B CA 1
ATOM 4394 C C . ASP B 1 181 ? -19.531 -11.445 -17.766 1 98.31 181 ASP B C 1
ATOM 4396 O O . ASP B 1 181 ? -19.312 -10.234 -17.734 1 98.31 181 ASP B O 1
ATOM 4400 N N . TRP B 1 182 ? -19.625 -12.172 -16.734 1 98.44 182 TRP B N 1
ATOM 4401 C CA . TRP B 1 182 ? -19.344 -11.609 -15.422 1 98.44 182 TRP B CA 1
ATOM 4402 C C . TRP B 1 182 ? -17.922 -11.047 -15.359 1 98.44 182 TRP B C 1
ATOM 4404 O O . TRP B 1 182 ? -17.719 -9.953 -14.836 1 98.44 182 TRP B O 1
ATOM 4414 N N . PHE B 1 183 ? -16.984 -11.844 -15.875 1 98.62 183 PHE B N 1
ATOM 4415 C CA . PHE B 1 183 ? -15.586 -11.438 -15.836 1 98.62 183 PHE B CA 1
ATOM 4416 C C . PHE B 1 183 ? -15.398 -10.094 -16.547 1 98.62 183 PHE B C 1
ATOM 4418 O O . PHE B 1 183 ? -14.672 -9.227 -16.047 1 98.62 183 PHE B O 1
ATOM 4425 N N . ALA B 1 184 ? -16.031 -9.922 -17.609 1 97.5 184 ALA B N 1
ATOM 4426 C CA . ALA B 1 184 ? -15.945 -8.688 -18.375 1 97.5 184 ALA B CA 1
ATOM 4427 C C . ALA B 1 184 ? -16.609 -7.531 -17.641 1 97.5 184 ALA B C 1
ATOM 4429 O O . ALA B 1 184 ? -16.016 -6.453 -17.516 1 97.5 184 ALA B O 1
ATOM 4430 N N . THR B 1 185 ? -17.75 -7.734 -17.078 1 96.88 185 THR B N 1
ATOM 4431 C CA . THR B 1 185 ? -18.531 -6.648 -16.5 1 96.88 185 THR B CA 1
ATOM 4432 C C . THR B 1 185 ? -18 -6.273 -15.117 1 96.88 185 THR B C 1
ATOM 4434 O O . THR B 1 185 ? -18.078 -5.113 -14.711 1 96.88 185 THR B O 1
ATOM 4437 N N . SER B 1 186 ? -17.438 -7.234 -14.438 1 97.12 186 SER B N 1
ATOM 4438 C CA . SER B 1 186 ? -16.969 -7.004 -13.078 1 97.12 186 SER B CA 1
ATOM 4439 C C . SER B 1 186 ? -15.672 -6.199 -13.07 1 97.12 186 SER B C 1
ATOM 4441 O O . SER B 1 186 ? -15.281 -5.645 -12.039 1 97.12 186 SER B O 1
ATOM 4443 N N . GLN B 1 187 ? -14.984 -6.152 -14.164 1 95.12 187 GLN B N 1
ATOM 4444 C CA . GLN B 1 187 ? -13.719 -5.441 -14.25 1 95.12 187 GLN B CA 1
ATOM 4445 C C . GLN B 1 187 ? -13.891 -3.963 -13.906 1 95.12 187 GLN B C 1
ATOM 4447 O O . GLN B 1 187 ? -13.008 -3.355 -13.297 1 95.12 187 GLN B O 1
ATOM 4452 N N . ASN B 1 188 ? -15.016 -3.391 -14.211 1 91.56 188 ASN B N 1
ATOM 4453 C CA . ASN B 1 188 ? -15.227 -1.958 -14.039 1 91.56 188 ASN B CA 1
ATOM 4454 C C . ASN B 1 188 ? -16.203 -1.667 -12.891 1 91.56 188 ASN B C 1
ATOM 4456 O O . ASN B 1 188 ? -16.656 -0.532 -12.734 1 91.56 188 ASN B O 1
ATOM 4460 N N . ASP B 1 189 ? -16.562 -2.693 -12.195 1 93.44 189 ASP B N 1
ATOM 4461 C CA . ASP B 1 189 ? -17.438 -2.504 -11.047 1 93.44 189 ASP B CA 1
ATOM 4462 C C . ASP B 1 189 ? -16.656 -1.998 -9.836 1 93.44 189 ASP B C 1
ATOM 4464 O O . ASP B 1 189 ? -15.969 -2.771 -9.172 1 93.44 189 ASP B O 1
ATOM 4468 N N . GLN B 1 190 ? -16.828 -0.79 -9.438 1 87.75 190 GLN B N 1
ATOM 4469 C CA . GLN B 1 190 ? -16.078 -0.156 -8.359 1 87.75 190 GLN B CA 1
ATOM 4470 C C . GLN B 1 190 ? -16.484 -0.731 -7.004 1 87.75 190 GLN B C 1
ATOM 4472 O O . GLN B 1 190 ? -15.75 -0.596 -6.023 1 87.75 190 GLN B O 1
ATOM 4477 N N . ARG B 1 191 ? -17.641 -1.404 -6.977 1 89.69 191 ARG B N 1
ATOM 4478 C CA . ARG B 1 191 ? -18.156 -1.948 -5.723 1 89.69 191 ARG B CA 1
ATOM 4479 C C . ARG B 1 191 ? -17.516 -3.299 -5.41 1 89.69 191 ARG B C 1
ATOM 4481 O O . ARG B 1 191 ? -17.609 -3.789 -4.285 1 89.69 191 ARG B O 1
ATOM 4488 N N . LEU B 1 192 ? -16.891 -3.861 -6.398 1 95.81 192 LEU B N 1
ATOM 4489 C CA . LEU B 1 192 ? -16.25 -5.156 -6.203 1 95.81 192 LEU B CA 1
ATOM 4490 C C . LEU B 1 192 ? -14.742 -5.004 -6.094 1 95.81 192 LEU B C 1
ATOM 4492 O O . LEU B 1 192 ? -14.086 -4.594 -7.055 1 95.81 192 LEU B O 1
ATOM 4496 N N . ASP B 1 193 ? -14.211 -5.359 -4.941 1 97.38 193 ASP B N 1
ATOM 4497 C CA . ASP B 1 193 ? -12.773 -5.27 -4.715 1 97.38 193 ASP B CA 1
ATOM 4498 C C . ASP B 1 193 ? -12.008 -6.141 -5.707 1 97.38 193 ASP B C 1
ATOM 4500 O O . ASP B 1 193 ? -12.383 -7.289 -5.957 1 97.38 193 ASP B O 1
ATOM 4504 N N . PRO B 1 194 ? -10.945 -5.641 -6.285 1 97.5 194 PRO B N 1
ATOM 4505 C CA . PRO B 1 194 ? -10.203 -6.402 -7.293 1 97.5 194 PRO B CA 1
ATOM 4506 C C . PRO B 1 194 ? -9.641 -7.715 -6.75 1 97.5 194 PRO B C 1
ATOM 4508 O O . PRO B 1 194 ? -9.531 -8.695 -7.488 1 97.5 194 PRO B O 1
ATOM 4511 N N . PHE B 1 195 ? -9.273 -7.773 -5.484 1 98.5 195 PHE B N 1
ATOM 4512 C CA . PHE B 1 195 ? -8.773 -9.016 -4.902 1 98.5 195 PHE B CA 1
ATOM 4513 C C . PHE B 1 195 ? -9.891 -10.047 -4.781 1 98.5 195 PHE B C 1
ATOM 4515 O O . PHE B 1 195 ? -9.672 -11.234 -5.039 1 98.5 195 PHE B O 1
ATOM 4522 N N . ILE B 1 196 ? -11.047 -9.555 -4.344 1 98.56 196 ILE B N 1
ATOM 4523 C CA . ILE B 1 196 ? -12.211 -10.438 -4.266 1 98.56 196 ILE B CA 1
ATOM 4524 C C . ILE B 1 196 ? -12.562 -10.953 -5.656 1 98.56 196 ILE B C 1
ATOM 4526 O O . ILE B 1 196 ? -12.852 -12.141 -5.836 1 98.56 196 ILE B O 1
ATOM 4530 N N . ARG B 1 197 ? -12.547 -10.039 -6.629 1 98.5 197 ARG B N 1
ATOM 4531 C CA . ARG B 1 197 ? -12.828 -10.414 -8.008 1 98.5 197 ARG B CA 1
ATOM 4532 C C . ARG B 1 197 ? -11.906 -11.539 -8.477 1 98.5 197 ARG B C 1
ATOM 4534 O O . ARG B 1 197 ? -12.359 -12.492 -9.109 1 98.5 197 ARG B O 1
ATOM 4541 N N . ALA B 1 198 ? -10.602 -11.43 -8.18 1 98.75 198 ALA B N 1
ATOM 4542 C CA . ALA B 1 198 ? -9.625 -12.453 -8.547 1 98.75 198 ALA B CA 1
ATOM 4543 C C . ALA B 1 198 ? -9.938 -13.781 -7.852 1 98.75 198 ALA B C 1
ATOM 4545 O O . ALA B 1 198 ? -9.859 -14.844 -8.469 1 98.75 198 ALA B O 1
ATOM 4546 N N . GLY B 1 199 ? -10.289 -13.656 -6.574 1 98.88 199 GLY B N 1
ATOM 4547 C CA . GLY B 1 199 ? -10.648 -14.859 -5.832 1 98.88 199 GLY B CA 1
ATOM 4548 C C . GLY B 1 199 ? -11.875 -15.555 -6.391 1 98.88 199 GLY B C 1
ATOM 4549 O O . GLY B 1 199 ? -11.906 -16.781 -6.488 1 98.88 199 GLY B O 1
ATOM 4550 N N . ILE B 1 200 ? -12.891 -14.773 -6.723 1 98.88 200 ILE B N 1
ATOM 4551 C CA . ILE B 1 200 ? -14.109 -15.32 -7.301 1 98.88 200 ILE B CA 1
ATOM 4552 C C . ILE B 1 200 ? -13.797 -15.969 -8.648 1 98.88 200 ILE B C 1
ATOM 4554 O O . ILE B 1 200 ? -14.242 -17.078 -8.93 1 98.88 200 ILE B O 1
ATOM 4558 N N . ALA B 1 201 ? -13 -15.281 -9.461 1 98.88 201 ALA B N 1
ATOM 4559 C CA . ALA B 1 201 ? -12.641 -15.805 -10.773 1 98.88 201 ALA B CA 1
ATOM 4560 C C . ALA B 1 201 ? -11.938 -17.156 -10.656 1 98.88 201 ALA B C 1
ATOM 4562 O O . ALA B 1 201 ? -12.25 -18.094 -11.383 1 98.88 201 ALA B O 1
ATOM 4563 N N . HIS B 1 202 ? -11 -17.188 -9.758 1 98.94 202 HIS B N 1
ATOM 4564 C CA . HIS B 1 202 ? -10.258 -18.422 -9.5 1 98.94 202 HIS B CA 1
ATOM 4565 C C . HIS B 1 202 ? -11.203 -19.562 -9.148 1 98.94 202 HIS B C 1
ATOM 4567 O O . HIS B 1 202 ? -11.18 -20.609 -9.781 1 98.94 202 HIS B O 1
ATOM 4573 N N . PHE B 1 203 ? -12.094 -19.312 -8.227 1 98.81 203 PHE B N 1
ATOM 4574 C CA . PHE B 1 203 ? -12.977 -20.344 -7.664 1 98.81 203 PHE B CA 1
ATOM 4575 C C . PHE B 1 203 ? -14.023 -20.766 -8.688 1 98.81 203 PHE B C 1
ATOM 4577 O O . PHE B 1 203 ? -14.258 -21.969 -8.883 1 98.81 203 PHE B O 1
ATOM 4584 N N . TRP B 1 204 ? -14.625 -19.812 -9.273 1 98.88 204 TRP B N 1
ATOM 4585 C CA . TRP B 1 204 ? -15.711 -20.047 -10.219 1 98.88 204 TRP B CA 1
ATOM 4586 C C . TRP B 1 204 ? -15.219 -20.844 -11.422 1 98.88 204 TRP B C 1
ATOM 4588 O O . TRP B 1 204 ? -15.789 -21.875 -11.773 1 98.88 204 TRP B O 1
ATOM 4598 N N . PHE B 1 205 ? -14.117 -20.438 -12.039 1 98.81 205 PHE B N 1
ATOM 4599 C CA . PHE B 1 205 ? -13.586 -21.109 -13.219 1 98.81 205 PHE B CA 1
ATOM 4600 C C . PHE B 1 205 ? -13.148 -22.531 -12.891 1 98.81 205 PHE B C 1
ATOM 4602 O O . PHE B 1 205 ? -13.438 -23.469 -13.641 1 98.81 205 PHE B O 1
ATOM 4609 N N . LEU B 1 206 ? -12.477 -22.641 -11.766 1 98.5 206 LEU B N 1
ATOM 4610 C CA . LEU B 1 206 ? -12.008 -23.969 -11.375 1 98.5 206 LEU B CA 1
ATOM 4611 C C . LEU B 1 206 ? -13.18 -24.891 -11.086 1 98.5 206 LEU B C 1
ATOM 4613 O O . LEU B 1 206 ? -13.078 -26.109 -11.273 1 98.5 206 LEU B O 1
ATOM 4617 N N . THR B 1 207 ? -14.25 -24.375 -10.586 1 98.38 207 THR B N 1
ATOM 4618 C CA . THR B 1 207 ? -15.453 -25.156 -10.32 1 98.38 207 THR B CA 1
ATOM 4619 C C . THR B 1 207 ? -16.094 -25.625 -11.633 1 98.38 207 THR B C 1
ATOM 4621 O O . THR B 1 207 ? -16.578 -26.75 -11.719 1 98.38 207 THR B O 1
ATOM 4624 N N . LEU B 1 208 ? -16.078 -24.797 -12.656 1 98.5 208 LEU B N 1
ATOM 4625 C CA . LEU B 1 208 ? -16.641 -25.172 -13.945 1 98.5 208 LEU B CA 1
ATOM 4626 C C . LEU B 1 208 ? -15.82 -26.266 -14.609 1 98.5 208 LEU B C 1
ATOM 4628 O O . LEU B 1 208 ? -16.375 -27.172 -15.242 1 98.5 208 LEU B O 1
ATOM 4632 N N . HIS B 1 209 ? -14.484 -26.125 -14.531 1 98.06 209 HIS B N 1
ATOM 4633 C CA . HIS B 1 209 ? -13.562 -27.125 -15.062 1 98.06 209 HIS B CA 1
ATOM 4634 C C . HIS B 1 209 ? -13.883 -27.438 -16.516 1 98.06 209 HIS B C 1
ATOM 4636 O O . HIS B 1 209 ? -14.141 -28.594 -16.875 1 98.06 209 HIS B O 1
ATOM 4642 N N . PRO B 1 210 ? -13.719 -26.547 -17.391 1 97.81 210 PRO B N 1
ATOM 4643 C CA . PRO B 1 210 ? -14.297 -26.672 -18.734 1 97.81 210 PRO B CA 1
ATOM 4644 C C . PRO B 1 210 ? -13.453 -27.531 -19.656 1 97.81 210 PRO B C 1
ATOM 4646 O O . PRO B 1 210 ? -13.914 -27.906 -20.75 1 97.81 210 PRO B O 1
ATOM 4649 N N . PHE B 1 211 ? -12.211 -27.906 -19.281 1 96.44 211 PHE B N 1
ATOM 4650 C CA . PHE B 1 211 ? -11.32 -28.625 -20.188 1 96.44 211 PHE B CA 1
ATOM 4651 C C . PHE B 1 211 ? -11.008 -30.016 -19.641 1 96.44 211 PHE B C 1
ATOM 4653 O O . PHE B 1 211 ? -11.25 -30.297 -18.453 1 96.44 211 PHE B O 1
ATOM 4660 N N . ASP B 1 212 ? -10.461 -30.891 -20.5 1 92.12 212 ASP B N 1
ATOM 4661 C CA . ASP B 1 212 ? -10.133 -32.281 -20.109 1 92.12 212 ASP B CA 1
ATOM 4662 C C . ASP B 1 212 ? -8.977 -32.281 -19.109 1 92.12 212 ASP B C 1
ATOM 4664 O O . ASP B 1 212 ? -8.93 -33.156 -18.234 1 92.12 212 ASP B O 1
ATOM 4668 N N . ASP B 1 213 ? -8.078 -31.422 -19.312 1 92.5 213 ASP B N 1
ATOM 4669 C CA . ASP B 1 213 ? -6.898 -31.219 -18.469 1 92.5 213 ASP B CA 1
ATOM 4670 C C . ASP B 1 213 ? -6.434 -29.766 -18.516 1 92.5 213 ASP B C 1
ATOM 4672 O O . ASP B 1 213 ? -6.902 -28.984 -19.344 1 92.5 213 ASP B O 1
ATOM 4676 N N . GLY B 1 214 ? -5.641 -29.375 -17.516 1 95.5 214 GLY B N 1
ATOM 4677 C CA . GLY B 1 214 ? -5.031 -28.062 -17.531 1 95.5 214 GLY B CA 1
ATOM 4678 C C . GLY B 1 214 ? -5.867 -27 -16.844 1 95.5 214 GLY B C 1
ATOM 4679 O O . GLY B 1 214 ? -5.465 -25.844 -16.766 1 95.5 214 GLY B O 1
ATOM 4680 N N . ASN B 1 215 ? -7.035 -27.422 -16.281 1 97.12 215 ASN B N 1
ATOM 4681 C CA . ASN B 1 215 ? -7.945 -26.453 -15.664 1 97.12 215 ASN B CA 1
ATOM 4682 C C . ASN B 1 215 ? -7.27 -25.688 -14.539 1 97.12 215 ASN B C 1
ATOM 4684 O O . ASN B 1 215 ? -7.453 -24.469 -14.406 1 97.12 215 ASN B O 1
ATOM 4688 N N . GLY B 1 216 ? -6.449 -26.375 -13.719 1 97.69 216 GLY B N 1
ATOM 4689 C CA . GLY B 1 216 ? -5.738 -25.703 -12.633 1 97.69 216 GLY B CA 1
ATOM 4690 C C . GLY B 1 216 ? -4.789 -24.625 -13.125 1 97.69 216 GLY B C 1
ATOM 4691 O O . GLY B 1 216 ? -4.824 -23.484 -12.641 1 97.69 216 GLY B O 1
ATOM 4692 N N . ARG B 1 217 ? -3.961 -24.938 -14.086 1 97.81 217 ARG B N 1
ATOM 4693 C CA . ARG B 1 217 ? -2.969 -24.016 -14.617 1 97.81 217 ARG B CA 1
ATOM 4694 C C . ARG B 1 217 ? -3.643 -22.844 -15.328 1 97.81 217 ARG B C 1
ATOM 4696 O O . ARG B 1 217 ? -3.223 -21.703 -15.188 1 97.81 217 ARG B O 1
ATOM 4703 N N . LEU B 1 218 ? -4.695 -23.109 -16.047 1 98.19 218 LEU B N 1
ATOM 4704 C CA . LEU B 1 218 ? -5.441 -22.031 -16.703 1 98.19 218 LEU B CA 1
ATOM 4705 C C . LEU B 1 218 ? -6.09 -21.109 -15.664 1 98.19 218 LEU B C 1
ATOM 4707 O O . LEU B 1 218 ? -6.133 -19.891 -15.844 1 98.19 218 LEU B O 1
ATOM 4711 N N . THR B 1 219 ? -6.617 -21.719 -14.641 1 98.75 219 THR B N 1
ATOM 4712 C CA . THR B 1 219 ? -7.234 -20.953 -13.562 1 98.75 219 THR B CA 1
ATOM 4713 C C . THR B 1 219 ? -6.23 -19.984 -12.938 1 98.75 219 THR B C 1
ATOM 4715 O O . THR B 1 219 ? -6.551 -18.828 -12.695 1 98.75 219 THR B O 1
ATOM 4718 N N . ARG B 1 220 ? -5.074 -20.469 -12.695 1 98.5 220 ARG B N 1
ATOM 4719 C CA . ARG B 1 220 ? -4.062 -19.625 -12.062 1 98.5 220 ARG B CA 1
ATOM 4720 C C . ARG B 1 220 ? -3.604 -18.516 -13.016 1 98.5 220 ARG B C 1
ATOM 4722 O O . ARG B 1 220 ? -3.338 -17.391 -12.594 1 98.5 220 ARG B O 1
ATOM 4729 N N . ALA B 1 221 ? -3.547 -18.781 -14.32 1 98.19 221 ALA B N 1
ATOM 4730 C CA . ALA B 1 221 ? -3.293 -17.719 -15.297 1 98.19 221 ALA B CA 1
ATOM 4731 C C . ALA B 1 221 ? -4.422 -16.703 -15.312 1 98.19 221 ALA B C 1
ATOM 4733 O O . ALA B 1 221 ? -4.172 -15.492 -15.398 1 98.19 221 ALA B O 1
ATOM 4734 N N . LEU B 1 222 ? -5.613 -17.172 -15.242 1 98.5 222 LEU B N 1
ATOM 4735 C CA . LEU B 1 222 ? -6.781 -16.297 -15.18 1 98.5 222 LEU B CA 1
ATOM 4736 C C . LEU B 1 222 ? -6.746 -15.422 -13.938 1 98.5 222 LEU B C 1
ATOM 4738 O O . LEU B 1 222 ? -7.133 -14.25 -13.984 1 98.5 222 LEU B O 1
ATOM 4742 N N . THR B 1 223 ? -6.363 -16.016 -12.867 1 98.56 223 THR B N 1
ATOM 4743 C CA . THR B 1 223 ? -6.191 -15.273 -11.633 1 98.56 223 THR B CA 1
ATOM 4744 C C . THR B 1 223 ? -5.168 -14.156 -11.805 1 98.56 223 THR B C 1
ATOM 4746 O O . THR B 1 223 ? -5.398 -13.023 -11.375 1 98.56 223 THR B O 1
ATOM 4749 N N . ASP B 1 224 ? -4.055 -14.492 -12.445 1 97.94 224 ASP B N 1
ATOM 4750 C CA . ASP B 1 224 ? -3.037 -13.492 -12.742 1 97.94 224 ASP B CA 1
ATOM 4751 C C . ASP B 1 224 ? -3.605 -12.375 -13.617 1 97.94 224 ASP B C 1
ATOM 4753 O O . ASP B 1 224 ? -3.291 -11.203 -13.422 1 97.94 224 ASP B O 1
ATOM 4757 N N . LEU B 1 225 ? -4.387 -12.727 -14.586 1 98.38 225 LEU B N 1
ATOM 4758 C CA . LEU B 1 225 ? -5.016 -11.734 -15.445 1 98.38 225 LEU B CA 1
ATOM 4759 C C . LEU B 1 225 ? -5.906 -10.797 -14.641 1 98.38 225 LEU B C 1
ATOM 4761 O O . LEU B 1 225 ? -5.844 -9.578 -14.812 1 98.38 225 LEU B O 1
ATOM 4765 N N . ALA B 1 226 ? -6.727 -11.383 -13.789 1 98.31 226 ALA B N 1
ATOM 4766 C CA . ALA B 1 226 ? -7.613 -10.578 -12.953 1 98.31 226 ALA B CA 1
ATOM 4767 C C . ALA B 1 226 ? -6.816 -9.617 -12.07 1 98.31 226 ALA B C 1
ATOM 4769 O O . ALA B 1 226 ? -7.164 -8.438 -11.953 1 98.31 226 ALA B O 1
ATOM 4770 N N . LEU B 1 227 ? -5.805 -10.141 -11.477 1 97.88 227 LEU B N 1
ATOM 4771 C CA . LEU B 1 227 ? -4.965 -9.312 -10.617 1 97.88 227 LEU B CA 1
ATOM 4772 C C . LEU B 1 227 ? -4.254 -8.234 -11.43 1 97.88 227 LEU B C 1
ATOM 4774 O O . LEU B 1 227 ? -4.098 -7.102 -10.969 1 97.88 227 LEU B O 1
ATOM 4778 N N . ALA B 1 228 ? -3.773 -8.555 -12.625 1 97.31 228 ALA B N 1
ATOM 4779 C CA . ALA B 1 228 ? -3.141 -7.586 -13.523 1 97.31 228 ALA B CA 1
ATOM 4780 C C . ALA B 1 228 ? -4.105 -6.465 -13.891 1 97.31 228 ALA B C 1
ATOM 4782 O O . ALA B 1 228 ? -3.701 -5.309 -14.023 1 97.31 228 ALA B O 1
ATOM 4783 N N . GLN B 1 229 ? -5.336 -6.809 -14.078 1 96.75 229 GLN B N 1
ATOM 4784 C CA . GLN B 1 229 ? -6.363 -5.824 -14.414 1 96.75 229 GLN B CA 1
ATOM 4785 C C . GLN B 1 229 ? -6.602 -4.867 -13.242 1 96.75 229 GLN B C 1
ATOM 4787 O O . GLN B 1 229 ? -7.031 -3.73 -13.445 1 96.75 229 GLN B O 1
ATOM 4792 N N . GLY B 1 230 ? -6.359 -5.352 -12.094 1 93.75 230 GLY B N 1
ATOM 4793 C CA . GLY B 1 230 ? -6.449 -4.496 -10.914 1 93.75 230 GLY B CA 1
ATOM 4794 C C . GLY B 1 230 ? -5.234 -3.605 -10.734 1 93.75 230 GLY B C 1
ATOM 4795 O O . GLY B 1 230 ? -5.367 -2.441 -10.344 1 93.75 230 GLY B O 1
ATOM 4796 N N . ASP B 1 231 ? -4.043 -4.207 -10.945 1 93 231 ASP B N 1
ATOM 4797 C CA . ASP B 1 231 ? -2.771 -3.49 -10.875 1 93 231 ASP B CA 1
ATOM 4798 C C . ASP B 1 231 ? -1.737 -4.105 -11.812 1 93 231 ASP B C 1
ATOM 4800 O O . ASP B 1 231 ? -1.191 -5.176 -11.523 1 93 231 ASP B O 1
ATOM 4804 N N . GLN B 1 232 ? -1.316 -3.393 -12.734 1 87.56 232 GLN B N 1
ATOM 4805 C CA . GLN B 1 232 ? -0.484 -3.928 -13.812 1 87.56 232 GLN B CA 1
ATOM 4806 C C . GLN B 1 232 ? 0.982 -3.986 -13.391 1 87.56 232 GLN B C 1
ATOM 4808 O O . GLN B 1 232 ? 1.772 -4.723 -13.984 1 87.56 232 GLN B O 1
ATOM 4813 N N . GLN B 1 233 ? 1.309 -3.291 -12.398 1 88.5 233 GLN B N 1
ATOM 4814 C CA . GLN B 1 233 ? 2.713 -3.23 -12.008 1 88.5 233 GLN B CA 1
ATOM 4815 C C . GLN B 1 233 ? 3.027 -4.266 -10.93 1 88.5 233 GLN B C 1
ATOM 4817 O O . GLN B 1 233 ? 4.035 -4.973 -11.016 1 88.5 233 GLN B O 1
ATOM 4822 N N . ALA B 1 234 ? 2.172 -4.453 -10.031 1 85.81 234 ALA B N 1
ATOM 4823 C CA . ALA B 1 234 ? 2.436 -5.301 -8.875 1 85.81 234 ALA B CA 1
ATOM 4824 C C . ALA B 1 234 ? 2.467 -6.773 -9.266 1 85.81 234 ALA B C 1
ATOM 4826 O O . ALA B 1 234 ? 3.23 -7.559 -8.703 1 85.81 234 ALA B O 1
ATOM 4827 N N . ILE B 1 235 ? 1.665 -7.121 -10.242 1 87.12 235 ILE B N 1
ATOM 4828 C CA . ILE B 1 235 ? 1.457 -8.523 -10.594 1 87.12 235 ILE B CA 1
ATOM 4829 C C . ILE B 1 235 ? 2.77 -9.133 -11.078 1 87.12 235 ILE B C 1
ATOM 4831 O O . ILE B 1 235 ? 2.957 -10.352 -11.008 1 87.12 235 ILE B O 1
ATOM 4835 N N . ARG B 1 236 ? 3.711 -8.352 -11.461 1 91.25 236 ARG B N 1
ATOM 4836 C CA . ARG B 1 236 ? 4.984 -8.836 -11.984 1 91.25 236 ARG B CA 1
ATOM 4837 C C . ARG B 1 236 ? 5.992 -9.055 -10.859 1 91.25 236 ARG B C 1
ATOM 4839 O O . ARG B 1 236 ? 7.109 -9.516 -11.102 1 91.25 236 ARG B O 1
ATOM 4846 N N . LEU B 1 237 ? 5.562 -8.773 -9.664 1 94.69 237 LEU B N 1
ATOM 4847 C CA . LEU B 1 237 ? 6.539 -8.695 -8.586 1 94.69 237 LEU B CA 1
ATOM 4848 C C . LEU B 1 237 ? 6.348 -9.836 -7.594 1 94.69 237 LEU B C 1
ATOM 4850 O O . LEU B 1 237 ? 7.164 -10.023 -6.691 1 94.69 237 LEU B O 1
ATOM 4854 N N . PHE B 1 238 ? 5.27 -10.602 -7.758 1 96.88 238 PHE B N 1
ATOM 4855 C CA . PHE B 1 238 ? 5.059 -11.719 -6.848 1 96.88 238 PHE B CA 1
ATOM 4856 C C . PHE B 1 238 ? 4.48 -12.914 -7.59 1 96.88 238 PHE B C 1
ATOM 4858 O O . PHE B 1 238 ? 3.904 -12.766 -8.672 1 96.88 238 PHE B O 1
ATOM 4865 N N . ALA B 1 239 ? 4.676 -14.086 -7.047 1 96.88 239 ALA B N 1
ATOM 4866 C CA . ALA B 1 239 ? 4.211 -15.344 -7.633 1 96.88 239 ALA B CA 1
ATOM 4867 C C . ALA B 1 239 ? 3.227 -16.047 -6.711 1 96.88 239 ALA B C 1
ATOM 4869 O O . ALA B 1 239 ? 3.629 -16.828 -5.844 1 96.88 239 ALA B O 1
ATOM 4870 N N . MET B 1 240 ? 2.004 -15.906 -6.941 1 97.75 240 MET B N 1
ATOM 4871 C CA . MET B 1 240 ? 1 -16.484 -6.051 1 97.75 240 MET B CA 1
ATOM 4872 C C . MET B 1 240 ? 1.039 -18.016 -6.102 1 97.75 240 MET B C 1
ATOM 4874 O O . MET B 1 240 ? 0.787 -18.672 -5.098 1 97.75 240 MET B O 1
ATOM 4878 N N . SER B 1 241 ? 1.347 -18.562 -7.305 1 98.38 241 SER B N 1
ATOM 4879 C CA . SER B 1 241 ? 1.4 -20.016 -7.449 1 98.38 241 SER B CA 1
ATOM 4880 C C . SER B 1 241 ? 2.402 -20.625 -6.48 1 98.38 241 SER B C 1
ATOM 4882 O O . SER B 1 241 ? 2.199 -21.75 -5.996 1 98.38 241 SER B O 1
ATOM 4884 N N . ALA B 1 242 ? 3.48 -19.875 -6.23 1 98.06 242 ALA B N 1
ATOM 4885 C CA . ALA B 1 242 ? 4.473 -20.375 -5.281 1 98.06 242 ALA B CA 1
ATOM 4886 C C . ALA B 1 242 ? 3.875 -20.516 -3.883 1 98.06 242 ALA B C 1
ATOM 4888 O O . ALA B 1 242 ? 4.117 -21.5 -3.189 1 98.06 242 ALA B O 1
ATOM 4889 N N . SER B 1 243 ? 3.092 -19.562 -3.449 1 98.5 243 SER B N 1
ATOM 4890 C CA . SER B 1 243 ? 2.455 -19.594 -2.137 1 98.5 243 SER B CA 1
ATOM 4891 C C . SER B 1 243 ? 1.362 -20.656 -2.084 1 98.5 243 SER B C 1
ATOM 4893 O O . SER B 1 243 ? 1.139 -21.281 -1.04 1 98.5 243 SER B O 1
ATOM 4895 N N . ILE B 1 244 ? 0.625 -20.875 -3.176 1 98.69 244 ILE B N 1
ATOM 4896 C CA . ILE B 1 244 ? -0.352 -21.953 -3.248 1 98.69 244 ILE B CA 1
ATOM 4897 C C . ILE B 1 244 ? 0.353 -23.297 -3.096 1 98.69 244 ILE B C 1
ATOM 4899 O O . ILE B 1 244 ? -0.107 -24.172 -2.352 1 98.69 244 ILE B O 1
ATOM 4903 N N . LEU B 1 245 ? 1.459 -23.453 -3.834 1 98.5 245 LEU B N 1
ATOM 4904 C CA . LEU B 1 245 ? 2.219 -24.688 -3.748 1 98.5 245 LEU B CA 1
ATOM 4905 C C . LEU B 1 245 ? 2.684 -24.953 -2.316 1 98.5 245 LEU B C 1
ATOM 4907 O O . LEU B 1 245 ? 2.65 -26.078 -1.842 1 98.5 245 LEU B O 1
ATOM 4911 N N . ASP B 1 246 ? 3.135 -23.906 -1.599 1 97.5 246 ASP B N 1
ATOM 4912 C CA . ASP B 1 246 ? 3.605 -24 -0.22 1 97.5 246 ASP B CA 1
ATOM 4913 C C . ASP B 1 246 ? 2.514 -24.547 0.695 1 97.5 246 ASP B C 1
ATOM 4915 O O . ASP B 1 246 ? 2.807 -25.203 1.694 1 97.5 246 ASP B O 1
ATOM 4919 N N . ASP B 1 247 ? 1.271 -24.25 0.375 1 98.25 247 ASP B N 1
ATOM 4920 C CA . ASP B 1 247 ? 0.134 -24.781 1.118 1 98.25 247 ASP B CA 1
ATOM 4921 C C . ASP B 1 247 ? -0.822 -25.531 0.194 1 98.25 247 ASP B C 1
ATOM 4923 O O . ASP B 1 247 ? -2.025 -25.266 0.189 1 98.25 247 ASP B O 1
ATOM 4927 N N . ARG B 1 248 ? -0.278 -26.391 -0.584 1 97.81 248 ARG B N 1
ATOM 4928 C CA . ARG B 1 248 ? -1.031 -27.156 -1.57 1 97.81 2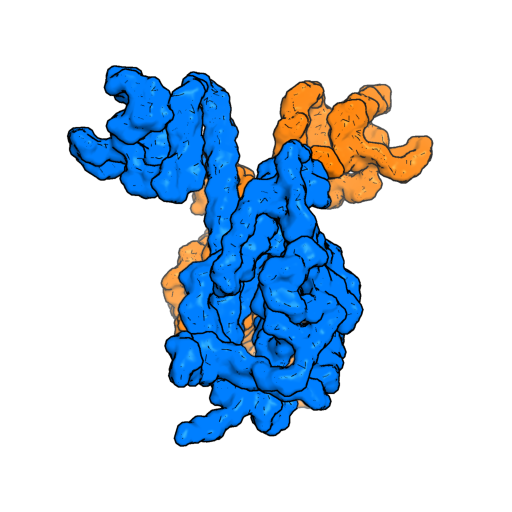48 ARG B CA 1
ATOM 4929 C C . ARG B 1 248 ? -2.158 -27.938 -0.908 1 97.81 248 ARG B C 1
ATOM 4931 O O . ARG B 1 248 ? -3.273 -28 -1.432 1 97.81 248 ARG B O 1
ATOM 4938 N N . THR B 1 249 ? -1.888 -28.547 0.268 1 97.31 249 THR B N 1
ATOM 4939 C CA . THR B 1 249 ? -2.895 -29.297 1.004 1 97.31 249 THR B CA 1
ATOM 4940 C C . THR B 1 249 ? -4.051 -28.391 1.426 1 97.31 249 THR B C 1
ATOM 4942 O O . THR B 1 249 ? -5.219 -28.75 1.253 1 97.31 249 THR B O 1
ATOM 4945 N N . GLY B 1 250 ? -3.682 -27.219 2.006 1 98.31 250 GLY B N 1
ATOM 4946 C CA . GLY B 1 250 ? -4.711 -26.266 2.379 1 98.31 250 GLY B CA 1
ATOM 4947 C C . GLY B 1 250 ? -5.527 -25.781 1.197 1 98.31 250 GLY B C 1
ATOM 4948 O O . GLY B 1 250 ? -6.738 -25.562 1.318 1 98.31 250 GLY B O 1
ATOM 4949 N N . TYR B 1 251 ? -4.879 -25.688 0.086 1 98.31 251 TYR B N 1
ATOM 4950 C CA . TYR B 1 251 ? -5.523 -25.25 -1.15 1 98.31 251 TYR B CA 1
ATOM 4951 C C . TYR B 1 251 ? -6.641 -26.219 -1.543 1 98.31 251 TYR B C 1
ATOM 4953 O O . TYR B 1 251 ? -7.793 -25.797 -1.708 1 98.31 251 TYR B O 1
ATOM 4961 N N . TYR B 1 252 ? -6.348 -27.438 -1.626 1 97.06 252 TYR B N 1
ATOM 4962 C CA . TYR B 1 252 ? -7.328 -28.422 -2.08 1 97.06 252 TYR B CA 1
ATOM 4963 C C . TYR B 1 252 ? -8.391 -28.656 -1.019 1 97.06 252 TYR B C 1
ATOM 4965 O O . TYR B 1 252 ? -9.555 -28.906 -1.344 1 97.06 252 TYR B O 1
ATOM 4973 N N . ARG B 1 253 ? -8 -28.547 0.2 1 97.56 253 ARG B N 1
ATOM 4974 C CA . ARG B 1 253 ? -8.953 -28.719 1.289 1 97.56 253 ARG B CA 1
ATOM 4975 C C . ARG B 1 253 ? -10.039 -27.641 1.235 1 97.56 253 ARG B C 1
ATOM 4977 O O . ARG B 1 253 ? -11.227 -27.938 1.312 1 97.56 253 ARG B O 1
ATOM 4984 N N . VAL B 1 254 ? -9.602 -26.391 1.14 1 98.5 254 VAL B N 1
ATOM 4985 C CA . VAL B 1 254 ? -10.562 -25.297 1.167 1 98.5 254 VAL B CA 1
ATOM 4986 C C . VAL B 1 254 ? -11.398 -25.312 -0.109 1 98.5 254 VAL B C 1
ATOM 4988 O O . VAL B 1 254 ? -12.586 -24.984 -0.084 1 98.5 254 VAL B O 1
ATOM 4991 N N . LEU B 1 255 ? -10.812 -25.656 -1.242 1 97.75 255 LEU B N 1
ATOM 4992 C CA . LEU B 1 255 ? -11.562 -25.797 -2.482 1 97.75 255 LEU B CA 1
ATOM 4993 C C . LEU B 1 255 ? -12.68 -26.812 -2.336 1 97.75 255 LEU B C 1
ATOM 4995 O O . LEU B 1 255 ? -13.844 -26.531 -2.639 1 97.75 255 LEU B O 1
ATOM 4999 N N . GLU B 1 256 ? -12.305 -28 -1.855 1 96.88 256 GLU B N 1
ATOM 5000 C CA . GLU B 1 256 ? -13.281 -29.062 -1.681 1 96.88 256 GLU B CA 1
ATOM 5001 C C . GLU B 1 256 ? -14.391 -28.641 -0.726 1 96.88 256 GLU B C 1
ATOM 5003 O O . GLU B 1 256 ? -15.57 -28.844 -1.018 1 96.88 256 GLU B O 1
ATOM 5008 N N . ALA B 1 257 ? -14.016 -28.078 0.371 1 97.5 257 ALA B N 1
ATOM 5009 C CA . ALA B 1 257 ? -14.992 -27.656 1.362 1 97.5 257 ALA B CA 1
ATOM 5010 C C . ALA B 1 257 ? -15.953 -26.625 0.774 1 97.5 257 ALA B C 1
ATOM 5012 O O . ALA B 1 257 ? -17.156 -26.672 1.014 1 97.5 257 ALA B O 1
ATOM 5013 N N . SER B 1 258 ? -15.414 -25.688 0.022 1 97.94 258 SER B N 1
ATOM 5014 C CA . SER B 1 258 ? -16.219 -24.609 -0.535 1 97.94 258 SER B CA 1
ATOM 5015 C C . SER B 1 258 ? -17.094 -25.109 -1.674 1 97.94 258 SER B C 1
ATOM 5017 O O . SER B 1 258 ? -18.219 -24.625 -1.852 1 97.94 258 SER B O 1
ATOM 5019 N N . GLN B 1 259 ? -16.625 -26.062 -2.453 1 97.06 259 GLN B N 1
ATOM 5020 C CA . GLN B 1 259 ? -17.375 -26.609 -3.576 1 97.06 259 GLN B CA 1
ATOM 5021 C C . GLN B 1 259 ? -18.516 -27.5 -3.092 1 97.06 259 GLN B C 1
ATOM 5023 O O . GLN B 1 259 ? -19.422 -27.844 -3.861 1 97.06 259 GLN B O 1
ATOM 5028 N N . LYS B 1 260 ? -18.484 -27.891 -1.812 1 95.56 260 LYS B N 1
ATOM 5029 C CA . LYS B 1 260 ? -19.516 -28.719 -1.199 1 95.56 260 LYS B CA 1
ATOM 5030 C C . LYS B 1 260 ? -20.438 -27.875 -0.318 1 95.56 260 LYS B C 1
ATOM 5032 O O . LYS B 1 260 ? -21.234 -28.422 0.448 1 95.56 260 LYS B O 1
ATOM 5037 N N . SER B 1 261 ? -20.375 -26.578 -0.431 1 94.56 261 SER B N 1
ATOM 5038 C CA . SER B 1 261 ? -21.125 -25.672 0.428 1 94.56 261 SER B CA 1
ATOM 5039 C C . SER B 1 261 ? -22.109 -24.828 -0.379 1 94.56 261 SER B C 1
ATOM 5041 O O . SER B 1 261 ? -22.391 -25.156 -1.534 1 94.56 261 SER B O 1
ATOM 5043 N N . THR B 1 262 ? -22.719 -23.906 0.293 1 95.31 262 THR B N 1
ATOM 5044 C CA . THR B 1 262 ? -23.562 -22.922 -0.365 1 95.31 262 THR B CA 1
ATOM 5045 C C . THR B 1 262 ? -22.719 -21.906 -1.127 1 95.31 262 THR B C 1
ATOM 5047 O O . THR B 1 262 ? -21.516 -22.062 -1.247 1 95.31 262 THR B O 1
ATOM 5050 N N . THR B 1 263 ? -23.406 -20.922 -1.625 1 97.38 263 THR B N 1
ATOM 5051 C CA . THR B 1 263 ? -22.688 -19.922 -2.424 1 97.38 263 THR B CA 1
ATOM 5052 C C . THR B 1 263 ? -22 -18.906 -1.527 1 97.38 263 THR B C 1
ATOM 5054 O O . THR B 1 263 ? -21.438 -17.922 -2.016 1 97.38 263 THR B O 1
ATOM 5057 N N . ASP B 1 264 ? -22.047 -19.141 -0.182 1 97.88 264 ASP B N 1
ATOM 5058 C CA . ASP B 1 264 ? -21.172 -18.406 0.731 1 97.88 264 ASP B CA 1
ATOM 5059 C C . ASP B 1 264 ? -19.719 -18.875 0.614 1 97.88 264 ASP B C 1
ATOM 5061 O O . ASP B 1 264 ? -19.391 -19.969 1.064 1 97.88 264 ASP B O 1
ATOM 5065 N N . ILE B 1 265 ? -18.906 -18.031 0.04 1 98.38 265 ILE B N 1
ATOM 5066 C CA . ILE B 1 265 ? -17.531 -18.469 -0.218 1 98.38 265 ILE B CA 1
ATOM 5067 C C . ILE B 1 265 ? -16.578 -17.75 0.72 1 98.38 265 ILE B C 1
ATOM 5069 O O . ILE B 1 265 ? -15.445 -17.422 0.337 1 98.38 265 ILE B O 1
ATOM 5073 N N . THR B 1 266 ? -16.969 -17.344 1.961 1 98.62 266 THR B N 1
ATOM 5074 C CA . THR B 1 266 ? -16.156 -16.656 2.955 1 98.62 266 THR B CA 1
ATOM 5075 C C . THR B 1 266 ? -14.875 -17.438 3.234 1 98.62 266 THR B C 1
ATOM 5077 O O . THR B 1 266 ? -13.781 -16.859 3.232 1 98.62 266 THR B O 1
ATOM 5080 N N . GLN B 1 267 ? -14.984 -18.719 3.379 1 98.5 267 GLN B N 1
ATOM 5081 C CA . GLN B 1 267 ? -13.836 -19.562 3.715 1 98.5 267 GLN B CA 1
ATOM 5082 C C . GLN B 1 267 ? -12.812 -19.562 2.586 1 98.5 267 GLN B C 1
ATOM 5084 O O . GLN B 1 267 ? -11.609 -19.453 2.832 1 98.5 267 GLN B O 1
ATOM 5089 N N . TRP B 1 268 ? -13.266 -19.688 1.393 1 98.69 268 TRP B N 1
ATOM 5090 C CA . TRP B 1 268 ? -12.383 -19.672 0.229 1 98.69 268 TRP B CA 1
ATOM 5091 C C . TRP B 1 268 ? -11.664 -18.328 0.121 1 98.69 268 TRP B C 1
ATOM 5093 O O . TRP B 1 268 ? -10.445 -18.281 -0.036 1 98.69 268 TRP B O 1
ATOM 5103 N N . LEU B 1 269 ? -12.469 -17.25 0.255 1 98.88 269 LEU B N 1
ATOM 5104 C CA . LEU B 1 269 ? -11.898 -15.922 0.094 1 98.88 269 LEU B CA 1
ATOM 5105 C C . LEU B 1 269 ? -10.875 -15.633 1.193 1 98.88 269 LEU B C 1
ATOM 5107 O O . LEU B 1 269 ? -9.867 -14.977 0.95 1 98.88 269 LEU B O 1
ATOM 5111 N N . GLU B 1 270 ? -11.125 -16.109 2.398 1 98.75 270 GLU B N 1
ATOM 5112 C CA . GLU B 1 270 ? -10.164 -15.945 3.48 1 98.75 270 GLU B CA 1
ATOM 5113 C C . GLU B 1 270 ? -8.836 -16.625 3.145 1 98.75 270 GLU B C 1
ATOM 5115 O O . GLU B 1 270 ? -7.77 -16.031 3.293 1 98.75 270 GLU B O 1
ATOM 5120 N N . TRP B 1 271 ? -8.906 -17.844 2.74 1 98.88 271 TRP B N 1
ATOM 5121 C CA . TRP B 1 271 ? -7.691 -18.578 2.385 1 98.88 271 TRP B CA 1
ATOM 5122 C C . TRP B 1 271 ? -6.965 -17.906 1.227 1 98.88 271 TRP B C 1
ATOM 5124 O O . TRP B 1 271 ? -5.746 -17.734 1.262 1 98.88 271 TRP B O 1
ATOM 5134 N N . PHE B 1 272 ? -7.77 -17.562 0.153 1 98.88 272 PHE B N 1
ATOM 5135 C CA . PHE B 1 272 ? -7.219 -16.938 -1.046 1 98.88 272 PHE B CA 1
ATOM 5136 C C . PHE B 1 272 ? -6.465 -15.664 -0.696 1 98.88 272 PHE B C 1
ATOM 5138 O O . PHE B 1 272 ? -5.328 -15.469 -1.132 1 98.88 272 PHE B O 1
ATOM 5145 N N . LEU B 1 273 ? -7.082 -14.797 0.146 1 98.88 273 LEU B N 1
ATOM 5146 C CA . LEU B 1 273 ? -6.492 -13.508 0.489 1 98.88 273 LEU B CA 1
ATOM 5147 C C . LEU B 1 273 ? -5.277 -13.688 1.392 1 98.88 273 LEU B C 1
ATOM 5149 O O . LEU B 1 273 ? -4.293 -12.961 1.267 1 98.88 273 LEU B O 1
ATOM 5153 N N . ARG B 1 274 ? -5.312 -14.633 2.307 1 98.81 274 ARG B N 1
ATOM 5154 C CA . ARG B 1 274 ? -4.148 -14.922 3.137 1 98.81 274 ARG B CA 1
ATOM 5155 C C . ARG B 1 274 ? -2.979 -15.414 2.289 1 98.81 274 ARG B C 1
ATOM 5157 O O . ARG B 1 274 ? -1.826 -15.062 2.545 1 98.81 274 ARG B O 1
ATOM 5164 N N . THR B 1 275 ? -3.273 -16.25 1.332 1 98.81 275 THR B N 1
ATOM 5165 C CA . THR B 1 275 ? -2.244 -16.766 0.432 1 98.81 275 THR B CA 1
ATOM 5166 C C . THR B 1 275 ? -1.671 -15.633 -0.424 1 98.81 275 THR B C 1
ATOM 5168 O O . THR B 1 275 ? -0.457 -15.555 -0.624 1 98.81 275 THR B O 1
ATOM 5171 N N . LEU B 1 276 ? -2.551 -14.805 -0.95 1 98.75 276 LEU B N 1
ATOM 5172 C CA . LEU B 1 276 ? -2.109 -13.641 -1.711 1 98.75 276 LEU B CA 1
ATOM 5173 C C . LEU B 1 276 ? -1.202 -12.75 -0.866 1 98.75 276 LEU B C 1
ATOM 5175 O O . LEU B 1 276 ? -0.121 -12.359 -1.311 1 98.75 276 LEU B O 1
ATOM 5179 N N . LEU B 1 277 ? -1.65 -12.453 0.342 1 98.62 277 LEU B N 1
ATOM 5180 C CA . LEU B 1 277 ? -0.866 -11.625 1.255 1 98.62 277 LEU B CA 1
ATOM 5181 C C . LEU B 1 277 ? 0.508 -12.242 1.498 1 98.62 277 LEU B C 1
ATOM 5183 O O . LEU B 1 277 ? 1.522 -11.539 1.452 1 98.62 277 LEU B O 1
ATOM 5187 N N . SER B 1 278 ? 0.522 -13.539 1.723 1 98.31 278 SER B N 1
ATOM 5188 C CA . SER B 1 278 ? 1.78 -14.25 1.93 1 98.31 278 SER B CA 1
ATOM 5189 C C . SER B 1 278 ? 2.707 -14.102 0.729 1 98.31 278 SER B C 1
ATOM 5191 O O . SER B 1 278 ? 3.912 -13.898 0.89 1 98.31 278 SER B O 1
ATOM 5193 N N . SER B 1 279 ? 2.154 -14.211 -0.43 1 98.38 279 SER B N 1
ATOM 5194 C CA . SER B 1 279 ? 2.938 -14.07 -1.654 1 98.38 279 SER B CA 1
ATOM 5195 C C . SER B 1 279 ? 3.564 -12.688 -1.758 1 98.38 279 SER B C 1
ATOM 5197 O O . SER B 1 279 ? 4.734 -12.555 -2.125 1 98.38 279 SER B O 1
ATOM 5199 N N . ILE B 1 280 ? 2.799 -11.656 -1.49 1 98.31 280 ILE B N 1
ATOM 5200 C CA . ILE B 1 280 ? 3.285 -10.281 -1.56 1 98.31 280 ILE B CA 1
ATOM 5201 C C . ILE B 1 280 ? 4.352 -10.055 -0.49 1 98.31 280 ILE B C 1
ATOM 5203 O O . ILE B 1 280 ? 5.383 -9.43 -0.752 1 98.31 280 ILE B O 1
ATOM 5207 N N . GLU B 1 281 ? 4.152 -10.562 0.677 1 97.75 281 GLU B N 1
ATOM 5208 C CA . GLU B 1 281 ? 5.109 -10.422 1.768 1 97.75 281 GLU B CA 1
ATOM 5209 C C . GLU B 1 281 ? 6.43 -11.117 1.434 1 97.75 281 GLU B C 1
ATOM 5211 O O . GLU B 1 281 ? 7.504 -10.617 1.777 1 97.75 281 GLU B O 1
ATOM 5216 N N . HIS B 1 282 ? 6.375 -12.273 0.791 1 96.12 282 HIS B N 1
ATOM 5217 C CA . HIS B 1 282 ? 7.59 -12.93 0.324 1 96.12 282 HIS B CA 1
ATOM 5218 C C . HIS B 1 282 ? 8.344 -12.062 -0.671 1 96.12 282 HIS B C 1
ATOM 5220 O O . HIS B 1 282 ? 9.578 -11.984 -0.628 1 96.12 282 HIS B O 1
ATOM 5226 N N . ALA B 1 283 ? 7.613 -11.484 -1.58 1 96.62 283 ALA B N 1
ATOM 5227 C CA . ALA B 1 283 ? 8.227 -10.594 -2.559 1 96.62 283 ALA B CA 1
ATOM 5228 C C . ALA B 1 283 ? 8.867 -9.391 -1.874 1 96.62 283 ALA B C 1
ATOM 5230 O O . ALA B 1 283 ? 9.969 -8.969 -2.248 1 96.62 283 ALA B O 1
ATOM 5231 N N . LEU B 1 284 ? 8.18 -8.812 -0.886 1 95.69 284 LEU B N 1
ATOM 5232 C CA . LEU B 1 284 ? 8.711 -7.691 -0.118 1 95.69 284 LEU B CA 1
ATOM 5233 C C . LEU B 1 284 ? 10.039 -8.062 0.534 1 95.69 284 LEU B C 1
ATOM 5235 O O . LEU B 1 284 ? 11.008 -7.305 0.461 1 95.69 284 LEU B O 1
ATOM 5239 N N . ALA B 1 285 ? 10.086 -9.211 1.14 1 93.06 285 ALA B N 1
ATOM 5240 C CA . ALA B 1 285 ? 11.305 -9.68 1.796 1 93.06 285 ALA B CA 1
ATOM 5241 C C . ALA B 1 285 ? 12.445 -9.828 0.793 1 93.06 285 ALA B C 1
ATOM 5243 O O . ALA B 1 285 ? 13.594 -9.477 1.094 1 93.06 285 ALA B O 1
ATOM 5244 N N . ARG B 1 286 ? 12.148 -10.344 -0.333 1 91.44 286 ARG B N 1
ATOM 5245 C CA . ARG B 1 286 ? 13.156 -10.516 -1.374 1 91.44 286 ARG B CA 1
ATOM 5246 C C . ARG B 1 286 ? 13.719 -9.172 -1.826 1 91.44 286 ARG B C 1
ATOM 5248 O O . ARG B 1 286 ? 14.93 -9.008 -1.961 1 91.44 286 ARG B O 1
ATOM 5255 N N . ILE B 1 287 ? 12.82 -8.258 -2.109 1 91.56 287 ILE B N 1
ATOM 5256 C CA . ILE B 1 287 ? 13.242 -6.938 -2.578 1 91.56 287 ILE B CA 1
ATOM 5257 C C . ILE B 1 287 ? 14.055 -6.242 -1.493 1 91.56 287 ILE B C 1
ATOM 5259 O O . ILE B 1 287 ? 15.047 -5.574 -1.789 1 91.56 287 ILE B O 1
ATOM 5263 N N . GLU B 1 288 ? 13.586 -6.355 -0.282 1 89.62 288 GLU B N 1
ATOM 5264 C CA . GLU B 1 288 ? 14.328 -5.781 0.835 1 89.62 288 GLU B CA 1
ATOM 5265 C C . GLU B 1 288 ? 15.758 -6.316 0.879 1 89.62 288 GLU B C 1
ATOM 5267 O O . GLU B 1 288 ? 16.703 -5.566 1.16 1 89.62 288 GLU B O 1
ATOM 5272 N N . ARG B 1 289 ? 15.906 -7.551 0.671 1 88.12 289 ARG B N 1
ATOM 5273 C CA . ARG B 1 289 ? 17.234 -8.156 0.655 1 88.12 289 ARG B CA 1
ATOM 5274 C C . ARG B 1 289 ? 18.078 -7.59 -0.476 1 88.12 289 ARG B C 1
ATOM 5276 O O . ARG B 1 289 ? 19.266 -7.328 -0.293 1 88.12 289 ARG B O 1
ATOM 5283 N N . VAL B 1 290 ? 17.516 -7.469 -1.593 1 88.44 290 VAL B N 1
ATOM 5284 C CA . VAL B 1 290 ? 18.219 -6.922 -2.746 1 88.44 290 VAL B CA 1
ATOM 5285 C C . VAL B 1 290 ? 18.672 -5.496 -2.445 1 88.44 290 VAL B C 1
ATOM 5287 O O . VAL B 1 290 ? 19.812 -5.125 -2.754 1 88.44 290 VAL B O 1
ATOM 5290 N N . LEU B 1 291 ? 17.828 -4.711 -1.872 1 85.88 291 LEU B N 1
ATOM 5291 C CA . LEU B 1 291 ? 18.156 -3.326 -1.543 1 85.88 291 LEU B CA 1
ATOM 5292 C C . LEU B 1 291 ? 19.234 -3.266 -0.474 1 85.88 291 LEU B C 1
ATOM 5294 O O . LEU B 1 291 ? 20.156 -2.445 -0.56 1 85.88 291 LEU B O 1
ATOM 5298 N N . ALA B 1 292 ? 19.078 -4.102 0.513 1 87.25 292 ALA B N 1
ATOM 5299 C CA . ALA B 1 292 ? 20.094 -4.164 1.562 1 87.25 292 ALA B CA 1
ATOM 5300 C C . ALA B 1 292 ? 21.453 -4.531 0.985 1 87.25 292 ALA B C 1
ATOM 5302 O O . ALA B 1 292 ? 22.469 -3.977 1.393 1 87.25 292 ALA B O 1
ATOM 5303 N N . LYS B 1 293 ? 21.453 -5.469 0.142 1 88.94 293 LYS B N 1
ATOM 5304 C CA . LYS B 1 293 ? 22.688 -5.879 -0.515 1 88.94 293 LYS B CA 1
ATOM 5305 C C . LYS B 1 293 ? 23.297 -4.73 -1.316 1 88.94 293 LYS B C 1
ATOM 5307 O O . LYS B 1 293 ? 24.5 -4.5 -1.263 1 88.94 293 LYS B O 1
ATOM 5312 N N . THR B 1 294 ? 22.484 -4.047 -2.051 1 84.12 294 THR B N 1
ATOM 5313 C CA . THR B 1 294 ? 22.922 -2.904 -2.838 1 84.12 294 THR B CA 1
ATOM 5314 C C . THR B 1 294 ? 23.531 -1.832 -1.936 1 84.12 294 THR B C 1
ATOM 5316 O O . THR B 1 294 ? 24.594 -1.296 -2.23 1 84.12 294 THR B O 1
ATOM 5319 N N . ARG B 1 295 ? 22.875 -1.529 -0.915 1 83.62 295 ARG B N 1
ATOM 5320 C CA . ARG B 1 295 ? 23.359 -0.535 0.037 1 83.62 295 ARG B CA 1
ATOM 5321 C C . ARG B 1 295 ? 24.672 -0.977 0.669 1 83.62 295 ARG B C 1
ATOM 5323 O O . ARG B 1 295 ? 25.578 -0.162 0.868 1 83.62 295 ARG B O 1
ATOM 5330 N N . PHE B 1 296 ? 24.766 -2.225 0.993 1 91 296 PHE B N 1
ATOM 5331 C CA . PHE B 1 296 ? 25.969 -2.791 1.571 1 91 296 PHE B CA 1
ATOM 5332 C C . PHE B 1 296 ? 27.172 -2.564 0.651 1 91 296 PHE B C 1
ATOM 5334 O O . PHE B 1 296 ? 28.203 -2.066 1.087 1 91 296 PHE B O 1
ATOM 5341 N N . TRP B 1 297 ? 26.984 -2.871 -0.495 1 89.94 297 TRP B N 1
ATOM 5342 C CA . TRP B 1 297 ? 28.109 -2.795 -1.425 1 89.94 297 TRP B CA 1
ATOM 5343 C C . TRP B 1 297 ? 28.438 -1.345 -1.762 1 89.94 297 TRP B C 1
ATOM 5345 O O . TRP B 1 297 ? 29.594 -1.011 -2.025 1 89.94 297 TRP B O 1
ATOM 5355 N N . GLN B 1 298 ? 27.438 -0.511 -1.746 1 82.25 298 GLN B N 1
ATOM 5356 C CA . GLN B 1 298 ? 27.703 0.915 -1.9 1 82.25 298 GLN B CA 1
ATOM 5357 C C . GLN B 1 298 ? 28.547 1.446 -0.745 1 82.25 298 GLN B C 1
ATOM 5359 O O . GLN B 1 298 ? 29.438 2.268 -0.949 1 82.25 298 GLN B O 1
ATOM 5364 N N . LEU B 1 299 ? 28.266 1.012 0.401 1 86 299 LEU B N 1
ATOM 5365 C CA . LEU B 1 299 ? 28.969 1.442 1.605 1 86 299 LEU B CA 1
ATOM 5366 C C . LEU B 1 299 ? 30.391 0.924 1.612 1 86 299 LEU B C 1
ATOM 5368 O O . LEU B 1 299 ? 31.297 1.602 2.1 1 86 299 LEU B O 1
ATOM 5372 N N . HIS B 1 300 ? 30.594 -0.248 1.045 1 91.38 300 HIS B N 1
ATOM 5373 C CA . HIS B 1 300 ? 31.875 -0.907 1.204 1 91.38 300 HIS B CA 1
ATOM 5374 C C . HIS B 1 300 ? 32.625 -0.976 -0.122 1 91.38 300 HIS B C 1
ATOM 5376 O O . HIS B 1 300 ? 33.531 -1.795 -0.285 1 91.38 300 HIS B O 1
ATOM 5382 N N . THR B 1 301 ? 32.188 -0.186 -1.002 1 86 301 THR B N 1
ATOM 5383 C CA . THR B 1 301 ? 32.75 -0.17 -2.342 1 86 301 THR B CA 1
ATOM 5384 C C . THR B 1 301 ? 34.25 0.134 -2.283 1 86 301 THR B C 1
ATOM 5386 O O . THR B 1 301 ? 35.031 -0.403 -3.072 1 86 301 THR B O 1
ATOM 5389 N N . ARG B 1 302 ? 34.688 0.868 -1.327 1 86.94 302 ARG B N 1
ATOM 5390 C CA . ARG B 1 302 ? 36.094 1.339 -1.297 1 86.94 302 ARG B CA 1
ATOM 5391 C C . ARG B 1 302 ? 36.906 0.564 -0.271 1 86.94 302 ARG B C 1
ATOM 5393 O O . ARG B 1 302 ? 38.062 0.912 0.002 1 86.94 302 ARG B O 1
ATOM 5400 N N . ASP B 1 303 ? 36.406 -0.518 0.181 1 91.44 303 ASP B N 1
ATOM 5401 C CA . ASP B 1 303 ? 37.094 -1.225 1.271 1 91.44 303 ASP B CA 1
ATOM 5402 C C . ASP B 1 303 ? 38.156 -2.176 0.738 1 91.44 303 ASP B C 1
ATOM 5404 O O . ASP B 1 303 ? 38.938 -2.73 1.509 1 91.44 303 ASP B O 1
ATOM 5408 N N . GLY B 1 304 ? 38.281 -2.336 -0.551 1 92.5 304 GLY B N 1
ATOM 5409 C CA . GLY B 1 304 ? 39.312 -3.176 -1.141 1 92.5 304 GLY B CA 1
ATOM 5410 C C . GLY B 1 304 ? 39.156 -4.645 -0.783 1 92.5 304 GLY B C 1
ATOM 5411 O O . GLY B 1 304 ? 40.125 -5.316 -0.484 1 92.5 304 GLY B O 1
ATOM 5412 N N . LEU B 1 305 ? 38.031 -5.137 -0.799 1 95.12 305 LEU B N 1
ATOM 5413 C CA . LEU B 1 305 ? 37.75 -6.52 -0.429 1 95.12 305 LEU B CA 1
ATOM 5414 C C . LEU B 1 305 ? 38.219 -7.48 -1.509 1 95.12 305 LEU B C 1
ATOM 5416 O O . LEU B 1 305 ? 38.125 -7.188 -2.701 1 95.12 305 LEU B O 1
ATOM 5420 N N . SER B 1 306 ? 38.781 -8.57 -1.05 1 95.5 306 SER B N 1
ATOM 5421 C CA . SER B 1 306 ? 39.25 -9.602 -1.975 1 95.5 306 SER B CA 1
ATOM 5422 C C . SER B 1 306 ? 38.094 -10.352 -2.602 1 95.5 306 SER B C 1
ATOM 5424 O O . SER B 1 306 ? 36.969 -10.266 -2.125 1 95.5 306 SER B O 1
ATOM 5426 N N . ALA B 1 307 ? 38.375 -11.102 -3.629 1 95.88 307 ALA B N 1
ATOM 5427 C CA . ALA B 1 307 ? 37.344 -11.883 -4.32 1 95.88 307 ALA B CA 1
ATOM 5428 C C . ALA B 1 307 ? 36.75 -12.93 -3.391 1 95.88 307 ALA B C 1
ATOM 5430 O O . ALA B 1 307 ? 35.531 -13.219 -3.477 1 95.88 307 ALA B O 1
ATOM 5431 N N . GLU B 1 308 ? 37.656 -13.461 -2.605 1 96.31 308 GLU B N 1
ATOM 5432 C CA . GLU B 1 308 ? 37.188 -14.461 -1.651 1 96.31 308 GLU B CA 1
ATOM 5433 C C . GLU B 1 308 ? 36.25 -13.852 -0.629 1 96.31 308 GLU B C 1
ATOM 5435 O O . GLU B 1 308 ? 35.219 -14.445 -0.294 1 96.31 308 GLU B O 1
ATOM 5440 N N . GLN B 1 309 ? 36.594 -12.711 -0.176 1 96.5 309 GLN B N 1
ATOM 5441 C CA . GLN B 1 309 ? 35.75 -12 0.777 1 96.5 309 GLN B CA 1
ATOM 5442 C C . GLN B 1 309 ? 34.375 -11.641 0.157 1 96.5 309 GLN B C 1
ATOM 5444 O O . GLN B 1 309 ? 33.344 -11.828 0.78 1 96.5 309 GLN B O 1
ATOM 5449 N N . VAL B 1 310 ? 34.406 -11.172 -1.043 1 96.25 310 VAL B N 1
ATOM 5450 C CA . VAL B 1 310 ? 33.188 -10.773 -1.77 1 96.25 310 VAL B CA 1
ATOM 5451 C C . VAL B 1 310 ? 32.281 -11.984 -1.95 1 96.25 310 VAL B C 1
ATOM 5453 O O . VAL B 1 310 ? 31.062 -11.883 -1.792 1 96.25 310 VAL B O 1
ATOM 5456 N N . LYS B 1 311 ? 32.875 -13.07 -2.264 1 95.19 311 LYS B N 1
ATOM 5457 C CA . LYS B 1 311 ? 32.094 -14.305 -2.465 1 95.19 311 LYS B CA 1
ATOM 5458 C C . LYS B 1 311 ? 31.344 -14.695 -1.201 1 95.19 311 LYS B C 1
ATOM 5460 O O . LYS B 1 311 ? 30.156 -14.992 -1.258 1 95.19 311 LYS B O 1
ATOM 5465 N N . VAL B 1 312 ? 32.031 -14.711 -0.111 1 95.31 312 VAL B N 1
ATOM 5466 C CA . VAL B 1 312 ? 31.422 -15.117 1.153 1 95.31 312 VAL B CA 1
ATOM 5467 C C . VAL B 1 312 ? 30.344 -14.102 1.557 1 95.31 312 VAL B C 1
ATOM 5469 O O . VAL B 1 312 ? 29.266 -14.477 2.006 1 95.31 312 VAL B O 1
ATOM 5472 N N . LEU B 1 313 ? 30.656 -12.828 1.393 1 95.06 313 LEU B N 1
ATOM 5473 C CA . LEU B 1 313 ? 29.719 -11.781 1.746 1 95.06 313 LEU B CA 1
ATOM 5474 C C . LEU B 1 313 ? 28.453 -11.875 0.893 1 95.06 313 LEU B C 1
ATOM 5476 O O . LEU B 1 313 ? 27.344 -11.695 1.397 1 95.06 313 LEU B O 1
ATOM 5480 N N . ASN B 1 314 ? 28.609 -12.133 -0.348 1 93.38 314 ASN B N 1
ATOM 5481 C CA . ASN B 1 314 ? 27.438 -12.289 -1.22 1 93.38 314 ASN B CA 1
ATOM 5482 C C . ASN B 1 314 ? 26.547 -13.445 -0.763 1 93.38 314 ASN B C 1
ATOM 5484 O O . ASN B 1 314 ? 25.328 -13.344 -0.815 1 93.38 314 ASN B O 1
ATOM 5488 N N . ARG B 1 315 ? 27.156 -14.516 -0.385 1 92.88 315 ARG B N 1
ATOM 5489 C CA . ARG B 1 315 ? 26.391 -15.648 0.123 1 92.88 315 ARG B CA 1
ATOM 5490 C C . ARG B 1 315 ? 25.594 -15.258 1.368 1 92.88 315 ARG B C 1
ATOM 5492 O O . ARG B 1 315 ? 24.438 -15.656 1.525 1 92.88 315 ARG B O 1
ATOM 5499 N N . LEU B 1 316 ? 26.266 -14.586 2.232 1 92.75 316 LEU B N 1
ATOM 5500 C CA . LEU B 1 316 ? 25.609 -14.117 3.447 1 92.75 316 LEU B CA 1
ATOM 5501 C C . LEU B 1 316 ? 24.469 -13.172 3.113 1 92.75 316 LEU B C 1
ATOM 5503 O O . LEU B 1 316 ? 23.375 -13.266 3.701 1 92.75 316 LEU B O 1
ATOM 5507 N N . LEU B 1 317 ? 24.703 -12.289 2.154 1 91.44 317 LEU B N 1
ATOM 5508 C CA . LEU B 1 317 ? 23.734 -11.273 1.779 1 91.44 317 LEU B CA 1
ATOM 5509 C C . LEU B 1 317 ? 22.547 -11.898 1.035 1 91.44 317 LEU B C 1
ATOM 5511 O O . LEU B 1 317 ? 21.406 -11.438 1.174 1 91.44 317 LEU B O 1
ATOM 5515 N N . ASP B 1 318 ? 22.781 -12.859 0.278 1 86.44 318 ASP B N 1
ATOM 5516 C CA . ASP B 1 318 ? 21.734 -13.547 -0.469 1 86.44 318 ASP B CA 1
ATOM 5517 C C . ASP B 1 318 ? 20.812 -14.328 0.466 1 86.44 318 ASP B C 1
ATOM 5519 O O . ASP B 1 318 ? 19.625 -14.461 0.201 1 86.44 318 ASP B O 1
ATOM 5523 N N . GLY B 1 319 ? 21.344 -14.797 1.53 1 81.06 319 GLY B N 1
ATOM 5524 C CA . GLY B 1 319 ? 20.547 -15.531 2.5 1 81.06 319 GLY B CA 1
ATOM 5525 C C . GLY B 1 319 ? 20.109 -16.891 2.002 1 81.06 319 GLY B C 1
ATOM 5526 O O . GLY B 1 319 ? 20.766 -17.484 1.146 1 81.06 319 GLY B O 1
ATOM 5527 N N . GLY B 1 320 ? 18.984 -17.422 2.652 1 73.94 320 GLY B N 1
ATOM 5528 C CA . GLY B 1 320 ? 18.438 -18.719 2.268 1 73.94 320 GLY B CA 1
ATOM 5529 C C . GLY B 1 320 ? 19.219 -19.891 2.826 1 73.94 320 GLY B C 1
ATOM 5530 O O . GLY B 1 320 ? 19.984 -19.734 3.789 1 73.94 320 GLY B O 1
ATOM 5531 N N . GLU B 1 321 ? 19.016 -21.016 2.25 1 68.88 321 GLU B N 1
ATOM 5532 C CA . GLU B 1 321 ? 19.641 -22.25 2.707 1 68.88 321 GLU B CA 1
ATOM 5533 C C . GLU B 1 321 ? 21.156 -22.156 2.65 1 68.88 321 GLU B C 1
ATOM 5535 O O . GLU B 1 321 ? 21.844 -22.672 3.521 1 68.88 321 GLU B O 1
ATOM 5540 N N . ARG B 1 322 ? 21.625 -21.391 1.711 1 75.69 322 ARG B N 1
ATOM 5541 C CA . ARG B 1 322 ? 23.062 -21.266 1.522 1 75.69 322 ARG B CA 1
ATOM 5542 C C . ARG B 1 322 ? 23.578 -19.969 2.121 1 75.69 322 ARG B C 1
ATOM 5544 O O . ARG B 1 322 ? 24.75 -19.609 1.925 1 75.69 322 ARG B O 1
ATOM 5551 N N . GLY B 1 323 ? 22.734 -19.297 2.863 1 84 323 GLY B N 1
ATOM 5552 C CA . GLY B 1 323 ? 23.078 -17.953 3.309 1 84 323 GLY B CA 1
ATOM 5553 C C . GLY B 1 323 ? 23.453 -17.891 4.777 1 84 323 GLY B C 1
ATOM 5554 O O . GLY B 1 323 ? 23.641 -16.812 5.328 1 84 323 GLY B O 1
ATOM 5555 N N . PHE B 1 324 ? 23.625 -19.062 5.363 1 86 324 PHE B N 1
ATOM 5556 C CA . PHE B 1 324 ? 24.062 -19.141 6.75 1 86 324 PHE B CA 1
ATOM 5557 C C . PHE B 1 324 ? 23.141 -18.344 7.664 1 86 324 PHE B C 1
ATOM 5559 O O . PHE B 1 324 ? 23.594 -17.469 8.398 1 86 324 PHE B O 1
ATOM 5566 N N . GLU B 1 325 ? 21.859 -18.656 7.723 1 82.12 325 GLU B N 1
ATOM 5567 C CA . GLU B 1 325 ? 20.844 -17.953 8.484 1 82.12 325 GLU B CA 1
ATOM 5568 C C . GLU B 1 325 ? 21.219 -17.859 9.961 1 82.12 325 GLU B C 1
ATOM 5570 O O . GLU B 1 325 ? 20.891 -16.875 10.625 1 82.12 325 GLU B O 1
ATOM 5575 N N . GLU B 1 326 ? 21.969 -18.797 10.453 1 85.56 326 GLU B N 1
ATOM 5576 C CA . GLU B 1 326 ? 22.359 -18.812 11.859 1 85.56 326 GLU B CA 1
ATOM 5577 C C . GLU B 1 326 ? 23.75 -18.219 12.047 1 85.56 326 GLU B C 1
ATOM 5579 O O . GLU B 1 326 ? 24.344 -18.328 13.125 1 85.56 326 GLU B O 1
ATOM 5584 N N . GLY B 1 327 ? 24.25 -17.719 11.008 1 90.94 327 GLY B N 1
ATOM 5585 C CA . GLY B 1 327 ? 25.594 -17.141 11.062 1 90.94 327 GLY B CA 1
ATOM 5586 C C . GLY B 1 327 ? 26.641 -18.016 10.391 1 90.94 327 GLY B C 1
ATOM 5587 O O . GLY B 1 327 ? 26.438 -19.219 10.227 1 90.94 327 GLY B O 1
ATOM 5588 N N . LEU B 1 328 ? 27.75 -17.406 10.117 1 93.5 328 LEU B N 1
ATOM 5589 C CA . LEU B 1 328 ? 28.859 -18.031 9.414 1 93.5 328 LEU B CA 1
ATOM 5590 C C . LEU B 1 328 ? 30 -18.359 10.383 1 93.5 328 LEU B C 1
ATOM 5592 O O . LEU B 1 328 ? 30.453 -17.5 11.133 1 93.5 328 LEU B O 1
ATOM 5596 N N . SER B 1 329 ? 30.391 -19.609 10.438 1 92.88 329 SER B N 1
ATOM 5597 C CA . SER B 1 329 ? 31.547 -20 11.234 1 92.88 329 SER B CA 1
ATOM 5598 C C . SER B 1 329 ? 32.844 -19.844 10.438 1 92.88 329 SER B C 1
ATOM 5600 O O . SER B 1 329 ? 32.812 -19.734 9.211 1 92.88 329 SER B O 1
ATOM 5602 N N . ALA B 1 330 ? 33.969 -19.875 11.195 1 93.12 330 ALA B N 1
ATOM 5603 C CA . ALA B 1 330 ? 35.281 -19.812 10.523 1 93.12 330 ALA B CA 1
ATOM 5604 C C . ALA B 1 330 ? 35.469 -21 9.594 1 93.12 330 ALA B C 1
ATOM 5606 O O . ALA B 1 330 ? 36.062 -20.875 8.516 1 93.12 330 ALA B O 1
ATOM 5607 N N . ALA B 1 331 ? 34.938 -22.109 10.016 1 93.75 331 ALA B N 1
ATOM 5608 C CA . ALA B 1 331 ? 35.031 -23.312 9.203 1 93.75 331 ALA B CA 1
ATOM 5609 C C . ALA B 1 331 ? 34.25 -23.188 7.91 1 93.75 331 ALA B C 1
ATOM 5611 O O . ALA B 1 331 ? 34.688 -23.625 6.848 1 93.75 331 ALA B O 1
ATOM 5612 N N . GLN B 1 332 ? 33.062 -22.688 8.031 1 93.69 332 GLN B N 1
ATOM 5613 C CA . GLN B 1 332 ? 32.219 -22.469 6.859 1 93.69 332 GLN B CA 1
ATOM 5614 C C . GLN B 1 332 ? 32.844 -21.438 5.918 1 93.69 332 GLN B C 1
ATOM 5616 O O . GLN B 1 332 ? 32.781 -21.578 4.695 1 93.69 332 GLN B O 1
ATOM 5621 N N . TYR B 1 333 ? 33.406 -20.391 6.492 1 95.62 333 TYR B N 1
ATOM 5622 C CA . TYR B 1 333 ? 34.125 -19.422 5.676 1 95.62 333 TYR B CA 1
ATOM 5623 C C . TYR B 1 333 ? 35.219 -20.094 4.855 1 95.62 333 TYR B C 1
ATOM 5625 O O . TYR B 1 333 ? 35.344 -19.844 3.652 1 95.62 333 TYR B O 1
ATOM 5633 N N . GLN B 1 334 ? 36.031 -20.859 5.555 1 95.88 334 GLN B N 1
ATOM 5634 C CA . GLN B 1 334 ? 37.094 -21.609 4.914 1 95.88 334 GLN B CA 1
ATOM 5635 C C . GLN B 1 334 ? 36.594 -22.422 3.736 1 95.88 334 GLN B C 1
ATOM 5637 O O . GLN B 1 334 ? 37.188 -22.422 2.662 1 95.88 334 GLN B O 1
ATOM 5642 N N . ALA B 1 335 ? 35.5 -23.047 3.932 1 95.56 335 ALA B N 1
ATOM 5643 C CA . ALA B 1 335 ? 34.938 -23.938 2.926 1 95.56 335 ALA B CA 1
ATOM 5644 C C . ALA B 1 335 ? 34.406 -23.156 1.72 1 95.56 335 ALA B C 1
ATOM 5646 O O . ALA B 1 335 ? 34.625 -23.562 0.575 1 95.56 335 ALA B O 1
ATOM 5647 N N . VAL B 1 336 ? 33.781 -22.078 1.919 1 95 336 VAL B N 1
ATOM 5648 C CA . VAL B 1 336 ? 33.156 -21.297 0.845 1 95 336 VAL B CA 1
ATOM 5649 C C . VAL B 1 336 ? 34.25 -20.531 0.089 1 95 336 VAL B C 1
ATOM 5651 O O . VAL B 1 336 ? 34.25 -20.484 -1.144 1 95 336 VAL B O 1
ATOM 5654 N N . ALA B 1 337 ? 35.156 -19.922 0.841 1 96.19 337 ALA B N 1
ATOM 5655 C CA . ALA B 1 337 ? 36.188 -19.094 0.248 1 96.19 337 ALA B CA 1
ATOM 5656 C C . ALA B 1 337 ? 37.312 -19.969 -0.304 1 96.19 337 ALA B C 1
ATOM 5658 O O . ALA B 1 337 ? 38.156 -19.484 -1.088 1 96.19 337 ALA B O 1
ATOM 5659 N N . LYS B 1 338 ? 37.344 -21.172 0.172 1 96.75 338 LYS B N 1
ATOM 5660 C CA . LYS B 1 338 ? 38.406 -22.094 -0.231 1 96.75 338 LYS B CA 1
ATOM 5661 C C . LYS B 1 338 ? 39.781 -21.547 0.106 1 96.75 338 LYS B C 1
ATOM 5663 O O . LYS B 1 338 ? 40.656 -21.469 -0.762 1 96.75 338 LYS B O 1
ATOM 5668 N N . VAL B 1 339 ? 40 -21.219 1.294 1 97.19 339 VAL B N 1
ATOM 5669 C CA . VAL B 1 339 ? 41.25 -20.688 1.781 1 97.19 339 VAL B CA 1
ATOM 5670 C C . VAL B 1 339 ? 41.719 -21.453 3.016 1 97.19 339 VAL B C 1
ATOM 5672 O O . VAL B 1 339 ? 40.969 -22.281 3.547 1 97.19 339 VAL B O 1
ATOM 5675 N N . SER B 1 340 ? 43 -21.156 3.418 1 96.5 340 SER B N 1
ATOM 5676 C CA . SER B 1 340 ? 43.531 -21.797 4.617 1 96.5 340 SER B CA 1
ATOM 5677 C C . SER B 1 340 ? 42.875 -21.25 5.875 1 96.5 340 SER B C 1
ATOM 5679 O O . SER B 1 340 ? 42.25 -20.188 5.836 1 96.5 340 SER B O 1
ATOM 5681 N N . LYS B 1 341 ? 43 -22.016 6.992 1 94.94 341 LYS B N 1
ATOM 5682 C CA . LYS B 1 341 ? 42.469 -21.578 8.281 1 94.94 341 LYS B CA 1
ATOM 5683 C C . LYS B 1 341 ? 43.062 -20.234 8.68 1 94.94 341 LYS B C 1
ATOM 5685 O O . LYS B 1 341 ? 42.344 -19.359 9.188 1 94.94 341 LYS B O 1
ATOM 5690 N N . ALA B 1 342 ? 44.281 -20.062 8.438 1 95.81 342 ALA B N 1
ATOM 5691 C CA . ALA B 1 342 ? 44.969 -18.812 8.773 1 95.81 342 ALA B CA 1
ATOM 5692 C C . ALA B 1 342 ? 44.406 -17.641 7.953 1 95.81 342 ALA B C 1
ATOM 5694 O O . ALA B 1 342 ? 44.188 -16.547 8.477 1 95.81 342 ALA B O 1
ATOM 5695 N N . THR B 1 343 ? 44.188 -17.875 6.691 1 96.5 343 THR B N 1
ATOM 5696 C CA . THR B 1 343 ? 43.656 -16.859 5.797 1 96.5 343 THR B CA 1
ATOM 5697 C C . THR B 1 343 ? 42.219 -16.516 6.18 1 96.5 343 THR B C 1
ATOM 5699 O O . THR B 1 343 ? 41.844 -15.344 6.152 1 96.5 343 THR B O 1
ATOM 5702 N N . ALA B 1 344 ? 41.469 -17.547 6.492 1 96.75 344 ALA B N 1
ATOM 5703 C CA . ALA B 1 344 ? 40.094 -17.328 6.918 1 96.75 344 ALA B CA 1
ATOM 5704 C C . ALA B 1 344 ? 40.031 -16.438 8.148 1 96.75 344 ALA B C 1
ATOM 5706 O O . ALA B 1 344 ? 39.188 -15.523 8.227 1 96.75 344 ALA B O 1
ATOM 5707 N N . THR B 1 345 ? 40.875 -16.734 9.117 1 94.5 345 THR B N 1
ATOM 5708 C CA . THR B 1 345 ? 40.938 -15.938 10.336 1 94.5 345 THR B CA 1
ATOM 5709 C C . THR B 1 345 ? 41.312 -14.492 10.023 1 94.5 345 THR B C 1
ATOM 5711 O O . THR B 1 345 ? 40.719 -13.562 10.586 1 94.5 345 THR B O 1
ATOM 5714 N N . ARG B 1 346 ? 42.219 -14.297 9.188 1 96 346 ARG B N 1
ATOM 5715 C CA . ARG B 1 346 ? 42.625 -12.961 8.781 1 96 346 ARG B CA 1
ATOM 5716 C C . ARG B 1 346 ? 41.5 -12.234 8.062 1 96 346 ARG B C 1
ATOM 5718 O O . ARG B 1 346 ? 41.25 -11.047 8.305 1 96 346 ARG B O 1
ATOM 5725 N N . HIS B 1 347 ? 40.906 -12.945 7.133 1 97.06 347 HIS B N 1
ATOM 5726 C CA . HIS B 1 347 ? 39.781 -12.367 6.391 1 97.06 347 HIS B CA 1
ATOM 5727 C C . HIS B 1 347 ? 38.688 -11.914 7.336 1 97.06 347 HIS B C 1
ATOM 5729 O O . HIS B 1 347 ? 38.188 -10.789 7.219 1 97.06 347 HIS B O 1
ATOM 5735 N N . LEU B 1 348 ? 38.312 -12.789 8.242 1 96.06 348 LEU B N 1
ATOM 5736 C CA . LEU B 1 348 ? 37.25 -12.5 9.172 1 96.06 348 LEU B CA 1
ATOM 5737 C C . LEU B 1 348 ? 37.594 -11.305 10.055 1 96.06 348 LEU B C 1
ATOM 5739 O O . LEU B 1 348 ? 36.719 -10.461 10.336 1 96.06 348 LEU B O 1
ATOM 5743 N N . SER B 1 349 ? 38.781 -11.219 10.461 1 95.56 349 SER B N 1
ATOM 5744 C CA . SER B 1 349 ? 39.25 -10.086 11.25 1 95.56 349 SER B CA 1
ATOM 5745 C C . SER B 1 349 ? 39.156 -8.789 10.461 1 95.56 349 SER B C 1
ATOM 5747 O O . SER B 1 349 ? 38.75 -7.754 11.008 1 95.56 349 SER B O 1
ATOM 5749 N N . ALA B 1 350 ? 39.531 -8.883 9.273 1 96 350 ALA B N 1
ATOM 5750 C CA . ALA B 1 350 ? 39.438 -7.707 8.414 1 96 350 ALA B CA 1
ATOM 5751 C C . ALA B 1 350 ? 38 -7.277 8.18 1 96 350 ALA B C 1
ATOM 5753 O O . ALA B 1 350 ? 37.719 -6.082 8.172 1 96 350 ALA B O 1
ATOM 5754 N N . LEU B 1 351 ? 37.156 -8.211 7.953 1 96.5 351 LEU B N 1
ATOM 5755 C CA . LEU B 1 351 ? 35.75 -7.922 7.703 1 96.5 351 LEU B CA 1
ATOM 5756 C C . LEU B 1 351 ? 35.062 -7.332 8.945 1 96.5 351 LEU B C 1
ATOM 5758 O O . LEU B 1 351 ? 34.156 -6.508 8.836 1 96.5 351 LEU B O 1
ATOM 5762 N N . LEU B 1 352 ? 35.531 -7.754 10.094 1 95.44 352 LEU B N 1
ATOM 5763 C CA . LEU B 1 352 ? 35.062 -7.172 11.344 1 95.44 352 LEU B CA 1
ATOM 5764 C C . LEU B 1 352 ? 35.562 -5.734 11.492 1 95.44 352 LEU B C 1
ATOM 5766 O O . LEU B 1 352 ? 34.781 -4.848 11.859 1 95.44 352 LEU B O 1
ATOM 5770 N N . ALA B 1 353 ? 36.75 -5.559 11.133 1 94.56 353 ALA B N 1
ATOM 5771 C CA . ALA B 1 353 ? 37.375 -4.242 11.258 1 94.56 353 ALA B CA 1
ATOM 5772 C C . ALA B 1 353 ? 36.719 -3.232 10.32 1 94.56 353 ALA B C 1
ATOM 5774 O O . ALA B 1 353 ? 36.594 -2.051 10.648 1 94.56 353 ALA B O 1
ATOM 5775 N N . ASN B 1 354 ? 36.344 -3.777 9.18 1 93.94 354 ASN B N 1
ATOM 5776 C CA . ASN B 1 354 ? 35.719 -2.912 8.188 1 93.94 354 ASN B CA 1
ATOM 5777 C C . ASN B 1 354 ? 34.219 -2.791 8.422 1 93.94 354 ASN B C 1
ATOM 5779 O O . ASN B 1 354 ? 33.5 -2.205 7.609 1 93.94 354 ASN B O 1
ATOM 5783 N N . ASN B 1 355 ? 33.688 -3.395 9.43 1 93.81 355 ASN B N 1
ATOM 5784 C CA . ASN B 1 355 ? 32.281 -3.336 9.836 1 93.81 355 ASN B CA 1
ATOM 5785 C C . ASN B 1 355 ? 31.375 -4.023 8.82 1 93.81 355 ASN B C 1
ATOM 5787 O O . ASN B 1 355 ? 30.203 -3.674 8.695 1 93.81 355 ASN B O 1
ATOM 5791 N N . CYS B 1 356 ? 31.984 -4.93 8.086 1 95.38 356 CYS B N 1
ATOM 5792 C CA . CYS B 1 356 ? 31.172 -5.75 7.195 1 95.38 356 CYS B CA 1
ATOM 5793 C C . CYS B 1 356 ? 30.391 -6.805 7.977 1 95.38 356 CYS B C 1
ATOM 5795 O O . CYS B 1 356 ? 29.25 -7.117 7.637 1 95.38 356 CYS B O 1
ATOM 5797 N N . LEU B 1 357 ? 31.078 -7.359 8.945 1 95.69 357 LEU B N 1
ATOM 5798 C CA . LEU B 1 357 ? 30.516 -8.422 9.773 1 95.69 357 LEU B CA 1
ATOM 5799 C C . LEU B 1 357 ? 30.5 -8.016 11.242 1 95.69 357 LEU B C 1
ATOM 5801 O O . LEU B 1 357 ? 31.219 -7.094 11.648 1 95.69 357 LEU B O 1
ATOM 5805 N N . VAL B 1 358 ? 29.594 -8.633 11.992 1 95.31 358 VAL B N 1
ATOM 5806 C CA . VAL B 1 358 ? 29.594 -8.555 13.445 1 95.31 358 VAL B CA 1
ATOM 5807 C C . VAL B 1 358 ? 29.609 -9.961 14.039 1 95.31 358 VAL B C 1
ATOM 5809 O O . VAL B 1 358 ? 29.172 -10.914 13.398 1 95.31 358 VAL B O 1
ATOM 5812 N N . ARG B 1 359 ? 30.188 -10 15.188 1 92.62 359 ARG B N 1
ATOM 5813 C CA . ARG B 1 359 ? 30.25 -11.281 15.891 1 92.62 359 ARG B CA 1
ATOM 5814 C C . ARG B 1 359 ? 28.953 -11.555 16.641 1 92.62 359 ARG B C 1
ATOM 5816 O O . ARG B 1 359 ? 28.406 -10.664 17.297 1 92.62 359 ARG B O 1
ATOM 5823 N N . LEU B 1 360 ? 28.375 -12.75 16.422 1 91.12 360 LEU B N 1
ATOM 5824 C CA . LEU B 1 360 ? 27.203 -13.156 17.188 1 91.12 360 LEU B CA 1
ATOM 5825 C C . LEU B 1 360 ? 27.625 -13.625 18.578 1 91.12 360 LEU B C 1
ATOM 5827 O O . LEU B 1 360 ? 28.781 -13.961 18.812 1 91.12 360 LEU B O 1
ATOM 5831 N N . PRO B 1 361 ? 26.594 -13.508 19.453 1 84.06 361 PRO B N 1
ATOM 5832 C CA . PRO B 1 361 ? 26.938 -13.977 20.797 1 84.06 361 PRO B CA 1
ATOM 5833 C C . PRO B 1 361 ? 27.375 -15.438 20.828 1 84.06 361 PRO B C 1
ATOM 5835 O O . PRO B 1 361 ? 26.828 -16.266 20.078 1 84.06 361 PRO B O 1
ATOM 5838 N N . GLY B 1 362 ? 28.391 -15.781 21.406 1 75.31 362 GLY B N 1
ATOM 5839 C CA . GLY B 1 362 ? 28.984 -17.094 21.562 1 75.31 362 GLY B CA 1
ATOM 5840 C C . GLY B 1 362 ? 30.5 -17.078 21.5 1 75.31 362 GLY B C 1
ATOM 5841 O O . GLY B 1 362 ? 31.094 -16.047 21.172 1 75.31 362 GLY B O 1
ATOM 5842 N N . GLY B 1 363 ? 31.25 -17.969 22.328 1 69.75 363 GLY B N 1
ATOM 5843 C CA . GLY B 1 363 ? 32.719 -17.922 22.438 1 69.75 363 GLY B CA 1
ATOM 5844 C C . GLY B 1 363 ? 33.375 -19.203 21.984 1 69.75 363 GLY B C 1
ATOM 5845 O O . GLY B 1 363 ? 32.688 -20.219 21.766 1 69.75 363 GLY B O 1
ATOM 5846 N N . GLY B 1 364 ? 34.625 -18.984 21.5 1 63.94 364 GLY B N 1
ATOM 5847 C CA . GLY B 1 364 ? 35.469 -20.109 21.141 1 63.94 364 GLY B CA 1
ATOM 5848 C C . GLY B 1 364 ? 35.156 -20.672 19.766 1 63.94 364 GLY B C 1
ATOM 5849 O O . GLY B 1 364 ? 35.062 -19.938 18.781 1 63.94 364 GLY B O 1
ATOM 5850 N N . ARG B 1 365 ? 34.969 -22 19.734 1 67.25 365 ARG B N 1
ATOM 5851 C CA . ARG B 1 365 ? 34.75 -22.719 18.484 1 67.25 365 ARG B CA 1
ATOM 5852 C C . ARG B 1 365 ? 33.312 -22.484 17.984 1 67.25 365 ARG B C 1
ATOM 5854 O O . ARG B 1 365 ? 33.031 -22.703 16.797 1 67.25 365 ARG B O 1
ATOM 5861 N N . SER B 1 366 ? 32.594 -21.812 18.734 1 80.88 366 SER B N 1
ATOM 5862 C CA . SER B 1 366 ? 31.172 -21.641 18.406 1 80.88 366 SER B CA 1
ATOM 5863 C C . SER B 1 366 ? 30.891 -20.234 17.906 1 80.88 366 SER B C 1
ATOM 5865 O O . SER B 1 366 ? 29.734 -19.859 17.688 1 80.88 366 SER B O 1
ATOM 5867 N N . THR B 1 367 ? 32.031 -19.5 17.672 1 88.62 367 THR B N 1
ATOM 5868 C CA . THR B 1 367 ? 31.875 -18.125 17.219 1 88.62 367 THR B CA 1
ATOM 5869 C C . THR B 1 367 ? 31.25 -18.078 15.828 1 88.62 367 THR B C 1
ATOM 5871 O O . THR B 1 367 ? 31.641 -18.828 14.938 1 88.62 367 THR B O 1
ATOM 5874 N N . ARG B 1 368 ? 30.25 -17.312 15.68 1 93.5 368 ARG B N 1
ATOM 5875 C CA . ARG B 1 368 ? 29.594 -17.141 14.383 1 93.5 368 ARG B CA 1
ATOM 5876 C C . ARG B 1 368 ? 29.484 -15.656 14.023 1 93.5 368 ARG B C 1
ATOM 5878 O O . ARG B 1 368 ? 29.5 -14.797 14.906 1 93.5 368 ARG B O 1
ATOM 5885 N N . TYR B 1 369 ? 29.562 -15.406 12.711 1 95.25 369 TYR B N 1
ATOM 5886 C CA . TYR B 1 369 ? 29.547 -14.039 12.195 1 95.25 369 TYR B CA 1
ATOM 5887 C C . TYR B 1 369 ? 28.328 -13.797 11.32 1 95.25 369 TYR B C 1
ATOM 5889 O O . TYR B 1 369 ? 27.797 -14.727 10.703 1 95.25 369 TYR B O 1
ATOM 5897 N N . GLN B 1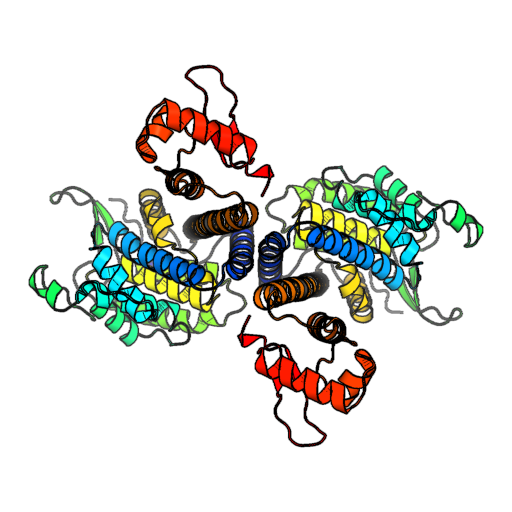 370 ? 27.766 -12.594 11.32 1 94 370 GLN B N 1
ATOM 5898 C CA . GLN B 1 370 ? 26.688 -12.18 10.422 1 94 370 GLN B CA 1
ATOM 5899 C C . GLN B 1 370 ? 26.969 -10.805 9.828 1 94 370 GLN B C 1
ATOM 5901 O O . GLN B 1 370 ? 27.844 -10.078 10.305 1 94 370 GLN B O 1
ATOM 5906 N N . ILE B 1 371 ? 26.297 -10.484 8.75 1 94.12 371 ILE B N 1
ATOM 5907 C CA . ILE B 1 371 ? 26.391 -9.164 8.141 1 94.12 371 ILE B CA 1
ATOM 5908 C C . ILE B 1 371 ? 26.047 -8.094 9.18 1 94.12 371 ILE B C 1
ATOM 5910 O O . ILE B 1 371 ? 25.109 -8.258 9.961 1 94.12 371 ILE B O 1
ATOM 5914 N N . ASN B 1 372 ? 26.828 -7 9.219 1 91.94 372 ASN B N 1
ATOM 5915 C CA . ASN B 1 372 ? 26.5 -5.859 10.07 1 91.94 372 ASN B CA 1
ATOM 5916 C C . ASN B 1 372 ? 25.359 -5.027 9.469 1 91.94 372 ASN B C 1
ATOM 5918 O O . ASN B 1 372 ? 25.609 -3.975 8.875 1 91.94 372 ASN B O 1
ATOM 5922 N N . TRP B 1 373 ? 24.188 -5.406 9.703 1 83.62 373 TRP B N 1
ATOM 5923 C CA . TRP B 1 373 ? 23.016 -4.781 9.102 1 83.62 373 TRP B CA 1
ATOM 5924 C C . TRP B 1 373 ? 22.781 -3.395 9.688 1 83.62 373 TRP B C 1
ATOM 5926 O O . TRP B 1 373 ? 22.156 -2.539 9.047 1 83.62 373 TRP B O 1
ATOM 5936 N N . SER B 1 374 ? 23.141 -3.172 10.953 1 78.31 374 SER B N 1
ATOM 5937 C CA . SER B 1 374 ? 22.891 -1.909 11.633 1 78.31 374 SER B CA 1
ATOM 5938 C C . SER B 1 374 ? 23.578 -0.747 10.93 1 78.31 374 SER B C 1
ATOM 5940 O O . SER B 1 374 ? 23.156 0.404 11.062 1 78.31 374 SER B O 1
ATOM 5942 N N . ALA B 1 375 ? 24.641 -1.107 10.188 1 71.62 375 ALA B N 1
ATOM 5943 C CA . ALA B 1 375 ? 25.406 -0.079 9.484 1 71.62 375 ALA B CA 1
ATOM 5944 C C . ALA B 1 375 ? 24.734 0.319 8.188 1 71.62 375 ALA B C 1
ATOM 5946 O O . ALA B 1 375 ? 25.125 1.289 7.535 1 71.62 375 ALA B O 1
ATOM 5947 N N . LEU B 1 376 ? 23.719 -0.424 7.891 1 69.75 376 LEU B N 1
ATOM 5948 C CA . LEU B 1 376 ? 23.094 -0.22 6.586 1 69.75 376 LEU B CA 1
ATOM 5949 C C . LEU B 1 376 ? 21.859 0.663 6.711 1 69.75 376 LEU B C 1
ATOM 5951 O O . LEU B 1 376 ? 20.953 0.37 7.5 1 69.75 376 LEU B O 1
#

pLDDT: mean 92.11, std 9.58, range [36.41, 98.94]

Secondary structure (DSSP, 8-state):
---PPPGGGSTTTT--B--HHHHHHHHHHHHHHHHHHHHHHTTS-HHHHHHHHHHHHHHHHHHHHHHTT----HHHHHHHHHHHTT--------HHHHHHHHHHHHHHH-TTSPP-HHHHHHHHHHHS-TTGGGTSS---TTS---SS--EEEES-TTSPEEEEEPPPHHHHHHHHHHHHHHHHHHTT-TTS-HHHHHHHHHHHHHHH--SSS-HHHHHHHHHHHHHHHH-TTGGGS--HHHHHHHTHHHHHHHHHHHHTS-SB-HHHHHHHHHHHHHHHHHHHHHHHHHHHHHHHHHHTTTS---HHHHHHHHHHHH-STTTTTT-B-HHHHHHHHT--HHHHHHHHHHHHHTTSEEEPS--GGG--EEE-GGG-/---PPPGGGSTTTT--B--HHHHHHHHHHHHHHHHHHHHHHTTS-HHHHHHHHHHHHHHHHHHHHHHTT----HHHHHHHHHHHTT--------HHHHHHHHHHHHHHH-TTSPP-HHHHHHHHHHHS-TTGGGTSS---TTS---SS--EEEES-TTSPEEEEEPPPHHHHHHHHHHHHHHHHHHTT-TTS-HHHHHHHHHHHHHHH--SSS-HHHHHHHHHHHHHHHH-TTGGGS--HHHHHHHTHHHHHHHHHHHHTS-SB-HHHHHHHHHHHHHHHHHHHHHHHHHHHHHHHHHHTTTS---HHHHHHHHHHHH-STTTTTT-B-HHHHHHHHT--HHHHHHHHHHHHHTTSEEEPS--GGG--EEE-GGG-

Solvent-accessible surface area (backbone atoms only — not comparable to full-atom values): 39989 Å² total; per-residue (Å²): 127,86,81,71,56,42,28,84,72,39,87,58,50,88,60,68,45,64,57,59,68,76,42,47,54,48,51,44,50,36,31,19,48,48,16,20,40,51,25,38,50,68,71,48,56,69,69,61,36,53,50,50,34,52,52,25,53,43,44,25,54,52,27,36,39,39,67,76,71,42,86,72,61,61,64,26,33,43,26,35,40,30,52,75,72,71,37,93,64,88,58,60,72,41,68,53,27,41,18,46,37,48,42,53,47,43,27,47,72,42,37,85,55,81,75,46,72,66,56,53,24,50,44,41,31,25,67,46,30,77,73,55,46,70,74,48,75,84,65,62,58,47,46,70,40,66,77,68,85,52,63,46,65,46,77,52,90,89,62,62,43,75,65,42,68,37,65,52,48,90,56,38,62,62,52,51,50,51,48,42,52,46,58,62,58,50,73,75,34,73,72,50,53,50,66,56,52,20,44,49,50,31,51,53,51,49,52,48,43,59,37,81,65,61,38,68,53,52,27,54,42,51,26,45,20,40,40,13,60,65,37,64,69,53,54,48,56,37,27,51,36,43,38,44,45,75,37,42,68,59,49,54,50,42,50,41,55,40,43,57,34,59,48,59,41,39,70,42,45,49,54,48,44,51,38,46,36,51,17,42,52,52,33,41,53,52,50,50,40,52,50,50,45,51,51,46,47,65,74,49,63,82,67,73,71,50,71,49,53,49,51,50,50,49,34,47,52,70,33,64,93,75,9,42,84,86,32,43,34,67,66,54,46,18,63,73,45,66,49,52,72,68,53,34,53,51,50,53,51,49,33,41,74,69,51,52,32,37,77,44,91,58,67,78,94,60,34,23,32,38,73,34,60,88,81,98,127,87,82,72,57,41,26,84,71,38,87,58,51,89,60,67,43,62,55,59,67,74,44,47,54,48,52,44,51,36,31,18,47,48,18,19,39,50,24,40,49,69,72,46,58,70,69,62,36,54,50,49,34,50,52,26,52,44,44,24,54,53,27,36,39,41,67,74,73,43,84,73,63,63,64,25,33,43,26,36,40,30,52,76,71,70,37,93,63,87,58,59,74,41,70,53,28,42,18,45,35,48,44,53,47,43,25,47,71,41,37,86,55,80,75,46,72,66,55,52,23,50,44,40,31,23,68,48,30,77,75,54,45,71,73,49,76,81,65,64,59,46,44,71,41,66,76,66,86,50,62,47,65,46,79,52,90,89,63,62,44,75,66,42,68,34,64,52,49,89,56,37,63,61,52,49,48,51,47,43,52,46,57,62,58,49,73,74,35,74,75,52,53,49,68,56,50,20,44,49,51,32,50,53,51,50,50,47,42,59,37,80,65,61,38,70,51,51,26,54,42,48,27,45,19,39,41,13,60,64,36,66,68,53,53,47,56,35,27,52,34,43,39,43,46,76,38,44,68,59,48,54,50,43,49,40,54,41,43,56,33,59,50,59,42,40,68,43,47,47,54,48,43,51,37,46,37,49,17,43,52,51,32,42,54,51,52,50,39,53,50,52,43,52,50,48,48,66,73,49,63,84,67,72,73,49,72,48,54,49,53,50,50,48,34,47,54,68,32,63,92,76,10,42,84,85,33,44,33,67,67,53,46,18,64,73,45,65,49,52,71,69,52,35,53,50,50,53,51,49,34,42,73,68,52,51,31,39,78,43,92,57,69,76,93,60,34,24,32,40,73,34,58,89,80,99